Protein AF-A0A934DVQ2-F1 (afdb_monomer_lite)

Sequence (575 aa):
MLAPLATALGAVAVLALPAVAQGEKVSFLHSPPSSARAGADLVISGTMFGADDLKRARCRYRSPGGTYQSTELAQESGEVFQAIVPGDDVRPPALEYFCLGQDYDGHELQLFAKAASPHSLTVSESPSAKPADPGVLVPIQEPSKPPEVDKPGKPAVEPLAVIEMTPPAAQTGTPGPSKVAILEPSAIPGMARPSMASLMKAFADGLKSRGLMAVSPGEVAAVHREHRRKVPSCGEKPSCLAEAGRLVKADLVIGISSSGAGRTLNVKLVVVAVADGKVQGSAGVPVPKIKDAALVEAAGRLLFRVEGALGVLGADRASTAGGGVSASQPSGVPAARESGPANSAGSGRKPADASESPARTLLSEARAAYESMDYDTAAALSTRALAQPDLDTESRLDAYLVQASSLAITADPTTAEVPFRLLLRARPNFDLPEGTPPKILMAYQKVRNEERIIAEQVQAVARAQLIDHLKLLNEPPDRAKGGRELPFAFRLRDPNAVVSAFEVPFRRQGESAYSVLALKRDREGLWRGSIPAEWTASDEGLTLEYYLVTRDEGGPLLTRGAPARPLQLSISAGS

Secondary structure (DSSP, 8-state):
--PPPP--------------------EEEE---SEEETTS-EEEEEEEESGGGEEEEEEEEESTTSPPEEEE-EEEETTEEEEEE-GGG--SSEEEEEEEEEETT-PEEEEESBTTB-EEEEEEPP-------S---PPPPPPPPPPP-PPPPPPPPPPPPP---PPPPPP----PPPEEEEEPPSPPTT--HHHHHHHHHHHHHHHHTTT-EEEPHHHHHHHHHHTT------TT-HHHHHHHHHHTT-SEEEEEEEE-STTEEEEEEEEEETTT--EEEEEEEEEES--HHHHHHHHHHHHHHTHHHHHHHHHHTTSSSS----------------PPPP---------------HHHHHHHHHHHHHHTT-HHHHHHHHHHHHT-TT--HHHHHHHHHHHHHHHHHHS-HHHHHHHHHHHHHH-TT--PPTT--HHHHHHHHHHHHHHHHHHHHHHHHHHHHHHHH-EE-SPPP-EEETTS-EEEEEEEE-TT----EEEEEEEETT-SSPEEEEEEE-TTSEEEEEE-HHHH-BSS-EEEEE-EEEEETTEEEEEESBTTB-EEEEEESB-

pLDDT: mean 82.84, std 21.47, range [28.75, 98.62]

Radius of gyration: 33.35 Å; chains: 1; bounding box: 73×82×126 Å

Foldseek 3Di:
DDDDDDDDDDDDDDDDDPDPPPQDAKEWAFDDDQEAEALAKDKTKTFIDSCVQFPFKWKWKADVPDDTDIFGQDDPADRMTMTIDGNNRLDPQKMWMFMWTAGPVGDIDGHGADPVGTDIHGYDYDPPPPPPDPDDDDDDDDDDDDDDDDDDDDDDDDDDDDDDDDDDDDDPDDDDAAEEEEAQADDDVPADPVLSVLLQVLLCVLCVVVVYHYDGNVNLCVLCVVVVHDQDNCAQPLVSQLVSCVSVVGQKYKHWYWDDDDQKIKIKIWIAGNVPSDTLDIDIDIQGGSDSVSSSVRSNVRCVRCVNSVCPVVPPVVVPPDDDDDDDDDDDDDDDDDDDDDDDPDDDDPPDPPPDDPLNVLLVVLVVCVVVVVLVSNLVSLVVSCPDPPQDPVSVLSSLVSNLLSCLPPHDLVVSLVSLLVNCVSPVPDDDDPPRDPSSVVSNVVSNVVVVVVVVVVVVVVLLVQLVQKDWPDDFAQEAAALDKAKDKIDIRRPPPQFPWKWKFKDFPPDDHTDIWTFDQDPVRITIDIDDRVRRADQAWTKMFIKIFTAHPVGTRDIGADPVGTRIHTYHHDD

Structure (mmCIF, N/CA/C/O backbone):
data_AF-A0A934DVQ2-F1
#
_entry.id   AF-A0A934DVQ2-F1
#
loop_
_atom_site.group_PDB
_atom_site.id
_atom_site.type_symbol
_atom_site.label_atom_id
_atom_site.label_alt_id
_atom_site.label_comp_id
_atom_site.label_asym_id
_atom_site.label_entity_id
_atom_site.label_seq_id
_atom_site.pdbx_PDB_ins_code
_atom_site.Cartn_x
_atom_site.Cartn_y
_atom_site.Cartn_z
_atom_site.occupancy
_atom_site.B_iso_or_equiv
_atom_site.auth_seq_id
_atom_site.auth_comp_id
_atom_site.auth_asym_id
_atom_site.auth_atom_id
_atom_site.pdbx_PDB_model_num
ATOM 1 N N . MET A 1 1 ? 25.261 -28.642 69.416 1.00 45.72 1 MET A N 1
ATOM 2 C CA . MET A 1 1 ? 24.509 -29.361 68.368 1.00 45.72 1 MET A CA 1
ATOM 3 C C . MET A 1 1 ? 24.066 -28.333 67.338 1.00 45.72 1 MET A C 1
ATOM 5 O O . MET A 1 1 ? 23.182 -27.544 67.633 1.00 45.72 1 MET A O 1
ATOM 9 N N . LEU A 1 2 ? 24.772 -28.263 66.207 1.00 41.56 2 LEU A N 1
ATOM 10 C CA . LEU A 1 2 ? 24.511 -27.360 65.079 1.00 41.56 2 LEU A CA 1
ATOM 11 C C . LEU A 1 2 ? 23.894 -28.196 63.950 1.00 41.56 2 LEU A C 1
ATOM 13 O O . LEU A 1 2 ? 24.450 -29.238 63.609 1.00 41.56 2 LEU A O 1
ATOM 17 N N . ALA A 1 3 ? 22.759 -27.759 63.405 1.00 36.72 3 ALA A N 1
ATOM 18 C CA . ALA A 1 3 ? 22.112 -28.368 62.242 1.00 36.72 3 ALA A CA 1
ATOM 19 C C . ALA A 1 3 ? 22.455 -27.564 60.969 1.00 36.72 3 ALA A C 1
ATOM 21 O O . ALA A 1 3 ? 22.497 -26.333 61.050 1.00 36.72 3 ALA A O 1
ATOM 22 N N . PRO A 1 4 ? 22.704 -28.207 59.811 1.00 60.34 4 PRO A N 1
ATOM 23 C CA . PRO A 1 4 ? 23.081 -27.501 58.595 1.00 60.34 4 PRO A CA 1
ATOM 24 C C . PRO A 1 4 ? 21.869 -27.089 57.745 1.00 60.34 4 PRO A C 1
ATOM 26 O O . PRO A 1 4 ? 20.890 -27.821 57.602 1.00 60.34 4 PRO A O 1
ATOM 29 N N . LEU A 1 5 ? 21.999 -25.896 57.164 1.00 50.88 5 LEU A N 1
ATOM 30 C CA . LEU A 1 5 ? 21.161 -25.299 56.127 1.00 50.88 5 LEU A CA 1
ATOM 31 C C . LEU A 1 5 ? 21.321 -26.087 54.812 1.00 50.88 5 LEU A C 1
ATOM 33 O O . LEU A 1 5 ? 22.445 -26.277 54.347 1.00 50.88 5 LEU A O 1
ATOM 37 N N . ALA A 1 6 ? 20.216 -26.508 54.195 1.00 49.47 6 ALA A N 1
ATOM 38 C CA . ALA A 1 6 ? 20.207 -27.108 52.862 1.00 49.47 6 ALA A CA 1
ATOM 39 C C . ALA A 1 6 ? 19.901 -26.038 51.802 1.00 49.47 6 ALA A C 1
ATOM 41 O O . ALA A 1 6 ? 18.823 -25.444 51.789 1.00 49.47 6 ALA A O 1
ATOM 42 N N . THR A 1 7 ? 20.864 -25.800 50.915 1.00 52.66 7 THR A N 1
ATOM 43 C CA . THR A 1 7 ? 20.778 -24.872 49.783 1.00 52.66 7 THR A CA 1
ATOM 44 C C . THR A 1 7 ? 20.167 -25.595 48.581 1.00 52.66 7 THR A C 1
ATOM 46 O O . THR A 1 7 ? 20.764 -26.532 48.055 1.00 52.66 7 THR A O 1
ATOM 49 N N . ALA A 1 8 ? 18.983 -25.175 48.133 1.00 46.31 8 ALA A N 1
ATOM 50 C CA . ALA A 1 8 ? 18.351 -25.694 46.921 1.00 46.31 8 ALA A CA 1
ATOM 51 C C . ALA A 1 8 ? 18.813 -24.891 45.690 1.00 46.31 8 ALA A C 1
ATOM 53 O O . ALA A 1 8 ? 18.496 -23.709 45.559 1.00 46.31 8 ALA A O 1
ATOM 54 N N . LEU A 1 9 ? 19.558 -25.538 44.786 1.00 45.78 9 LEU A N 1
ATOM 55 C CA . LEU A 1 9 ? 19.839 -25.027 43.441 1.00 45.78 9 LEU A CA 1
ATOM 56 C C . LEU A 1 9 ? 18.566 -25.125 42.584 1.00 45.78 9 LEU A C 1
ATOM 58 O O . LEU A 1 9 ? 18.102 -26.221 42.275 1.00 45.78 9 LEU A O 1
ATOM 62 N N . GLY A 1 10 ? 18.023 -23.978 42.175 1.00 38.94 10 GLY A N 1
ATOM 63 C CA . GLY A 1 10 ? 16.964 -23.891 41.172 1.00 38.94 10 GLY A CA 1
ATOM 64 C C . GLY A 1 10 ? 17.542 -23.941 39.758 1.00 38.94 10 GLY A C 1
ATOM 65 O O . GLY A 1 10 ? 18.223 -23.010 39.332 1.00 38.94 10 GLY A O 1
ATOM 66 N N . ALA A 1 11 ? 17.260 -25.018 39.026 1.00 39.16 11 ALA A N 1
ATOM 67 C CA . ALA A 1 11 ? 17.557 -25.136 37.603 1.00 39.16 11 ALA A CA 1
ATOM 68 C C . ALA A 1 11 ? 16.553 -24.303 36.783 1.00 39.16 11 ALA A C 1
ATOM 70 O O . ALA A 1 11 ? 15.361 -24.607 36.746 1.00 39.16 11 ALA A O 1
ATOM 71 N N . VAL A 1 12 ? 17.036 -23.248 36.124 1.00 42.16 12 VAL A N 1
ATOM 72 C CA . VAL A 1 12 ? 16.263 -22.449 35.163 1.00 42.16 12 VAL A CA 1
ATOM 73 C C . VAL A 1 12 ? 16.303 -23.159 33.809 1.00 42.16 12 VAL A C 1
ATOM 75 O O . VAL A 1 12 ? 17.302 -23.105 33.096 1.00 42.16 12 VAL A O 1
ATOM 78 N N . ALA A 1 13 ? 15.219 -23.854 33.462 1.00 41.03 13 ALA A N 1
ATOM 79 C CA . ALA A 1 13 ? 15.023 -24.423 32.134 1.00 41.03 13 ALA A CA 1
ATOM 80 C C . ALA A 1 13 ? 14.608 -23.311 31.154 1.00 41.03 13 ALA A C 1
ATOM 82 O O . ALA A 1 13 ? 13.482 -22.814 31.197 1.00 41.03 13 ALA A O 1
ATOM 83 N N . VAL A 1 14 ? 15.528 -22.913 30.276 1.00 44.34 14 VAL A N 1
ATOM 84 C CA . VAL A 1 14 ? 15.252 -22.018 29.146 1.00 44.34 14 VAL A CA 1
ATOM 85 C C . VAL A 1 14 ? 14.526 -22.830 28.071 1.00 44.34 14 VAL A C 1
ATOM 87 O O . VAL A 1 14 ? 15.138 -23.611 27.346 1.00 44.34 14 VAL A O 1
ATOM 90 N N . LEU A 1 15 ? 13.203 -22.684 27.996 1.00 44.94 15 LEU A N 1
ATOM 91 C CA . LEU A 1 15 ? 12.387 -23.246 26.920 1.00 44.94 15 LEU A CA 1
ATOM 92 C C . LEU A 1 15 ? 12.582 -22.395 25.658 1.00 44.94 15 LEU A C 1
ATOM 94 O O . LEU A 1 15 ? 12.038 -21.297 25.553 1.00 44.94 15 LEU A O 1
ATOM 98 N N . ALA A 1 16 ? 13.367 -22.902 24.709 1.00 36.56 16 ALA A N 1
ATOM 99 C CA . ALA A 1 16 ? 13.442 -22.354 23.361 1.00 36.56 16 ALA A CA 1
ATOM 100 C C . ALA A 1 16 ? 12.099 -22.595 22.655 1.00 36.56 16 ALA A C 1
ATOM 102 O O . ALA A 1 16 ? 11.741 -23.733 22.351 1.00 36.56 16 ALA A O 1
ATOM 103 N N . LEU A 1 17 ? 11.332 -21.529 22.432 1.00 42.41 17 LEU A N 1
ATOM 104 C CA . LEU A 1 17 ? 10.153 -21.585 21.575 1.00 42.41 17 LEU A CA 1
ATOM 105 C C . LEU A 1 17 ? 10.624 -21.659 20.114 1.00 42.41 17 LEU A C 1
ATOM 107 O O . LEU A 1 17 ? 11.488 -20.866 19.732 1.00 42.41 17 LEU A O 1
ATOM 111 N N . PRO A 1 18 ? 10.086 -22.574 19.288 1.00 41.50 18 PRO A N 1
ATOM 112 C CA . PRO A 1 18 ? 10.361 -22.561 17.862 1.00 41.50 18 PRO A CA 1
ATOM 113 C C . PRO A 1 18 ? 9.818 -21.250 17.290 1.00 41.50 18 PRO A C 1
ATOM 115 O O . PRO A 1 18 ? 8.623 -20.964 17.383 1.00 41.50 18 PRO A O 1
ATOM 118 N N . ALA A 1 19 ? 10.708 -20.436 16.724 1.00 40.44 19 ALA A N 1
ATOM 119 C CA . ALA A 1 19 ? 10.313 -19.317 15.892 1.00 40.44 19 ALA A CA 1
ATOM 120 C C . ALA A 1 19 ? 9.541 -19.895 14.702 1.00 40.44 19 ALA A C 1
ATOM 122 O O . ALA A 1 19 ? 10.115 -20.547 13.831 1.00 40.44 19 ALA A O 1
ATOM 123 N N . VAL A 1 20 ? 8.223 -19.703 14.694 1.00 39.88 20 VAL A N 1
ATOM 124 C CA . VAL A 1 20 ? 7.408 -19.961 13.511 1.00 39.88 20 VAL A CA 1
ATOM 125 C C . VAL A 1 20 ? 7.794 -18.871 12.523 1.00 39.88 20 VAL A C 1
ATOM 127 O O . VAL A 1 20 ? 7.325 -17.740 12.636 1.00 39.88 20 VAL A O 1
ATOM 130 N N . ALA A 1 21 ? 8.722 -19.187 11.621 1.00 45.03 21 ALA A N 1
ATOM 131 C CA . ALA A 1 21 ? 9.009 -18.356 10.466 1.00 45.03 21 ALA A CA 1
ATOM 132 C C . ALA A 1 21 ? 7.679 -18.165 9.727 1.00 45.03 21 ALA A C 1
ATOM 134 O O . ALA A 1 21 ? 7.121 -19.118 9.181 1.00 45.03 21 ALA A O 1
ATOM 135 N N . GLN A 1 22 ? 7.108 -16.965 9.815 1.00 49.03 22 GLN A N 1
ATOM 136 C CA . GLN A 1 22 ? 5.936 -16.617 9.029 1.00 49.03 22 GLN A CA 1
ATOM 137 C C . GLN A 1 22 ? 6.414 -16.548 7.582 1.00 49.03 22 GLN A C 1
ATOM 139 O O . GLN A 1 22 ? 7.068 -15.580 7.205 1.00 49.03 22 GLN A O 1
ATOM 144 N N . GLY A 1 23 ? 6.173 -17.625 6.829 1.00 52.34 23 GLY A N 1
ATOM 145 C CA . GLY A 1 23 ? 6.533 -17.715 5.418 1.00 52.34 23 GLY A CA 1
ATOM 146 C C . GLY A 1 23 ? 6.023 -16.486 4.678 1.00 52.34 23 GLY A C 1
ATOM 147 O O . GLY A 1 23 ? 4.859 -16.097 4.832 1.00 52.34 23 GLY A O 1
ATOM 148 N N . GLU A 1 24 ? 6.920 -15.843 3.942 1.00 65.12 24 GLU A N 1
ATOM 149 C CA . GLU A 1 24 ? 6.607 -14.660 3.159 1.00 65.12 24 GLU A CA 1
ATOM 150 C C . GLU A 1 24 ? 5.511 -15.036 2.156 1.00 65.12 24 GLU A C 1
ATOM 152 O O . GLU A 1 24 ? 5.604 -16.014 1.417 1.00 65.12 24 GLU A O 1
ATOM 157 N N . LYS A 1 25 ? 4.379 -14.329 2.193 1.00 82.38 25 LYS A N 1
ATOM 158 C CA . LYS A 1 25 ? 3.218 -14.734 1.403 1.00 82.38 25 LYS A CA 1
ATOM 159 C C . LYS A 1 25 ? 3.497 -14.480 -0.076 1.00 82.38 25 LYS A C 1
ATOM 161 O O . LYS A 1 25 ? 3.526 -13.325 -0.502 1.00 82.38 25 LYS A O 1
ATOM 166 N N . VAL A 1 26 ? 3.595 -15.554 -0.858 1.00 93.00 26 VAL A N 1
ATOM 167 C CA . VAL A 1 26 ? 3.729 -15.474 -2.316 1.00 93.00 26 VAL A CA 1
ATOM 168 C C . VAL A 1 26 ? 2.618 -14.607 -2.912 1.00 93.00 26 VAL A C 1
ATOM 170 O O . VAL A 1 26 ? 1.430 -14.824 -2.644 1.00 93.00 26 VAL A O 1
ATOM 173 N N . SER A 1 27 ? 2.989 -13.618 -3.724 1.00 92.44 27 SER A N 1
ATOM 174 C CA . SER A 1 27 ? 2.038 -12.698 -4.354 1.00 92.44 27 SER A CA 1
ATOM 175 C C . SER A 1 27 ? 2.383 -12.433 -5.816 1.00 92.44 27 SER A C 1
ATOM 177 O O . SER A 1 27 ? 3.548 -12.386 -6.195 1.00 92.44 27 SER A O 1
ATOM 179 N N . PHE A 1 28 ? 1.355 -12.278 -6.655 1.00 96.12 28 PHE A N 1
ATOM 180 C CA . PHE A 1 28 ? 1.501 -11.986 -8.081 1.00 96.12 28 PHE A CA 1
ATOM 181 C C . PHE A 1 28 ? 0.828 -10.651 -8.411 1.00 96.12 28 PHE A C 1
ATOM 183 O O . PHE A 1 28 ? -0.401 -10.545 -8.439 1.00 96.12 28 PHE A O 1
ATOM 190 N N . LEU A 1 29 ? 1.640 -9.621 -8.642 1.00 92.50 29 LEU A N 1
ATOM 191 C CA . LEU A 1 29 ? 1.196 -8.281 -9.000 1.00 92.50 29 LEU A CA 1
ATOM 192 C C . LEU A 1 29 ? 1.097 -8.156 -10.523 1.00 92.50 29 LEU A C 1
ATOM 194 O O . LEU A 1 29 ? 2.097 -8.096 -11.236 1.00 92.50 29 LEU A O 1
ATOM 198 N N . HIS A 1 30 ? -0.133 -8.096 -11.020 1.00 93.38 30 HIS A N 1
ATOM 199 C CA . HIS A 1 30 ? -0.448 -8.077 -12.445 1.00 93.38 30 HIS A CA 1
ATOM 200 C C . HIS A 1 30 ? -1.474 -6.981 -12.758 1.00 93.38 30 HIS A C 1
ATOM 202 O O . HIS A 1 30 ? -2.343 -6.693 -11.935 1.00 93.38 30 HIS A O 1
ATOM 208 N N . SER A 1 31 ? -1.378 -6.386 -13.953 1.00 91.12 31 SER A N 1
ATOM 209 C CA . SER A 1 31 ? -2.368 -5.451 -14.508 1.00 91.12 31 SER A CA 1
ATOM 210 C C . SER A 1 31 ? -3.242 -6.175 -15.543 1.00 91.12 31 SER A C 1
ATOM 212 O O . SER A 1 31 ? -2.804 -6.333 -16.684 1.00 91.12 31 SER A O 1
ATOM 214 N N . PRO A 1 32 ? -4.462 -6.620 -15.183 1.00 94.62 32 PRO A N 1
ATOM 215 C CA . PRO A 1 32 ? -5.296 -7.442 -16.054 1.00 94.62 32 PRO A CA 1
ATOM 216 C C . PRO A 1 32 ? -5.725 -6.697 -17.319 1.00 94.62 32 PRO A C 1
ATOM 218 O O . PRO A 1 32 ? -6.300 -5.607 -17.208 1.00 94.62 32 PRO A O 1
ATOM 221 N N . PRO A 1 33 ? -5.516 -7.258 -18.524 1.00 93.31 33 PRO A N 1
ATOM 222 C CA . PRO A 1 33 ? -6.071 -6.682 -19.737 1.00 93.31 33 PRO A CA 1
ATOM 223 C C . PRO A 1 33 ? -7.603 -6.700 -19.671 1.00 93.31 33 PRO A C 1
ATOM 225 O O . PRO A 1 33 ? -8.229 -7.665 -19.224 1.00 93.31 33 PRO A O 1
ATOM 228 N N . SER A 1 34 ? -8.224 -5.612 -20.126 1.00 91.69 34 SER A N 1
ATOM 229 C CA . SER A 1 34 ? -9.685 -5.488 -20.206 1.00 91.69 34 SER A CA 1
ATOM 230 C C . SER A 1 34 ? -10.258 -6.028 -21.521 1.00 91.69 34 SER A C 1
ATOM 232 O O . SER A 1 34 ? -11.453 -6.323 -21.599 1.00 91.69 34 SER A O 1
ATOM 234 N N . SER A 1 35 ? -9.417 -6.193 -22.548 1.00 96.12 35 SER A N 1
ATOM 235 C CA . SER A 1 35 ? -9.814 -6.731 -23.849 1.00 96.12 35 SER A CA 1
ATOM 236 C C . SER A 1 35 ? -8.678 -7.454 -24.572 1.00 96.12 35 SER A C 1
ATOM 238 O O . SER A 1 35 ? -7.519 -7.083 -24.400 1.00 96.12 35 SER A O 1
ATOM 240 N N . ALA A 1 36 ? -9.026 -8.404 -25.440 1.00 97.25 36 ALA A N 1
ATOM 241 C CA . ALA A 1 36 ? -8.110 -9.092 -26.353 1.00 97.25 36 ALA A CA 1
ATOM 242 C C . ALA A 1 36 ? -8.703 -9.182 -27.768 1.00 97.25 36 ALA A C 1
ATOM 244 O O . ALA A 1 36 ? -9.901 -8.971 -27.968 1.00 97.25 36 ALA A O 1
ATOM 245 N N . ARG A 1 37 ? -7.860 -9.484 -28.758 1.00 96.69 37 ARG A N 1
ATOM 246 C CA . ARG A 1 37 ? -8.261 -9.636 -30.162 1.00 96.69 37 ARG A CA 1
ATOM 247 C C . ARG A 1 37 ? -8.453 -11.116 -30.485 1.00 96.69 37 ARG A C 1
ATOM 249 O O . ARG A 1 37 ? -7.571 -11.914 -30.190 1.00 96.69 37 ARG A O 1
ATOM 256 N N . ALA A 1 38 ? -9.573 -11.470 -31.115 1.00 96.75 38 ALA A N 1
ATOM 257 C CA . ALA A 1 38 ? -9.848 -12.851 -31.499 1.00 96.75 38 ALA A CA 1
ATOM 258 C C . ALA A 1 38 ? -8.759 -13.409 -32.431 1.00 96.75 38 ALA A C 1
ATOM 260 O O . ALA A 1 38 ? -8.410 -12.750 -33.421 1.00 96.75 38 ALA A O 1
ATOM 261 N N . GLY A 1 39 ? -8.264 -14.610 -32.120 1.00 96.12 39 GLY A N 1
ATOM 262 C CA . GLY A 1 39 ? -7.224 -15.301 -32.889 1.00 96.12 39 GLY A CA 1
ATOM 263 C C . GLY A 1 39 ? -5.786 -14.846 -32.608 1.00 96.12 39 GLY A C 1
ATOM 264 O O . GLY A 1 39 ? -4.867 -15.388 -33.211 1.00 96.12 39 GLY A O 1
ATOM 265 N N . ALA A 1 40 ? -5.568 -13.854 -31.740 1.00 96.44 40 ALA A N 1
ATOM 266 C CA . ALA A 1 40 ? -4.230 -13.403 -31.356 1.00 96.44 40 ALA A CA 1
ATOM 267 C C . ALA A 1 40 ? -3.858 -13.943 -29.973 1.00 96.44 40 ALA A C 1
ATOM 269 O O . ALA A 1 40 ? -4.710 -13.964 -29.083 1.00 96.44 40 ALA A O 1
ATOM 270 N N . ASP A 1 41 ? -2.594 -14.325 -29.789 1.00 97.81 41 ASP A N 1
ATOM 271 C CA . ASP A 1 41 ? -2.080 -14.751 -28.487 1.00 97.81 41 ASP A CA 1
ATOM 272 C C . ASP A 1 41 ? -2.323 -13.670 -27.428 1.00 97.81 41 ASP A C 1
ATOM 274 O O . ASP A 1 41 ? -2.066 -12.479 -27.639 1.00 97.81 41 ASP A O 1
ATOM 278 N N . LEU A 1 42 ? -2.819 -14.092 -26.268 1.00 98.00 42 LEU A N 1
ATOM 279 C CA . LEU A 1 42 ? -3.001 -13.225 -25.114 1.00 98.00 42 LEU A CA 1
ATOM 280 C C . LEU A 1 42 ? -1.871 -13.470 -24.116 1.00 98.00 42 LEU A C 1
ATOM 282 O O . LEU A 1 42 ? -1.772 -14.539 -23.517 1.00 98.00 42 LEU A O 1
ATOM 286 N N . VAL A 1 43 ? -1.060 -12.438 -23.898 1.00 97.81 43 VAL A N 1
ATOM 287 C CA . VAL A 1 43 ? 0.040 -12.453 -22.932 1.00 97.81 43 VAL A CA 1
ATOM 288 C C . VAL A 1 43 ? -0.441 -11.927 -21.580 1.00 97.81 43 VAL A C 1
ATOM 290 O O . VAL A 1 43 ? -0.941 -10.807 -21.470 1.00 97.81 43 VAL A O 1
ATOM 293 N N . ILE A 1 44 ? -0.264 -12.734 -20.540 1.00 97.81 44 ILE A N 1
ATOM 294 C CA . ILE A 1 44 ? -0.563 -12.412 -19.145 1.00 97.81 44 ILE A CA 1
ATOM 295 C C . ILE A 1 44 ? 0.776 -12.302 -18.416 1.00 97.81 44 ILE A C 1
ATOM 297 O O . ILE A 1 44 ? 1.413 -13.319 -18.156 1.00 97.81 44 ILE A O 1
ATOM 301 N N . SER A 1 45 ? 1.213 -11.084 -18.091 1.00 97.06 45 SER A N 1
ATOM 302 C CA . SER A 1 45 ? 2.513 -10.832 -17.451 1.00 97.06 45 SER A CA 1
ATOM 303 C C . SER A 1 45 ? 2.393 -10.049 -16.146 1.00 97.06 45 SER A C 1
ATOM 305 O O . SER A 1 45 ? 1.562 -9.150 -16.016 1.00 97.06 45 SER A O 1
ATOM 307 N N . GLY A 1 46 ? 3.220 -10.372 -15.158 1.00 94.19 46 GLY A N 1
ATOM 308 C CA . GLY A 1 46 ? 3.238 -9.672 -13.874 1.00 94.19 46 GLY A CA 1
ATOM 309 C C . GLY A 1 46 ? 4.513 -9.927 -13.085 1.00 94.19 46 GLY A C 1
ATOM 310 O O . GLY A 1 46 ? 5.354 -10.723 -13.495 1.00 94.19 46 GLY A O 1
ATOM 311 N N . THR A 1 47 ? 4.646 -9.246 -11.952 1.00 92.44 47 THR A N 1
ATOM 312 C CA . THR A 1 47 ? 5.763 -9.430 -11.020 1.00 92.44 47 THR A CA 1
ATOM 313 C C . THR A 1 47 ? 5.346 -10.390 -9.912 1.00 92.44 47 THR A C 1
ATOM 315 O O . THR A 1 47 ? 4.270 -10.227 -9.335 1.00 92.44 47 THR A O 1
ATOM 318 N N . MET A 1 48 ? 6.164 -11.396 -9.622 1.00 95.88 48 MET A N 1
ATOM 319 C CA . MET A 1 48 ? 5.921 -12.376 -8.569 1.00 95.88 48 MET A CA 1
ATOM 320 C C . MET A 1 48 ? 6.926 -12.205 -7.434 1.00 95.88 48 MET A C 1
ATOM 322 O O . MET A 1 48 ? 8.129 -12.258 -7.662 1.00 95.88 48 MET A O 1
ATOM 326 N N . PHE A 1 49 ? 6.416 -12.048 -6.217 1.00 91.62 49 PHE A N 1
ATOM 327 C CA . PHE A 1 49 ? 7.207 -11.961 -4.991 1.00 91.62 49 PHE A CA 1
ATOM 328 C C . PHE A 1 49 ? 7.086 -13.271 -4.214 1.00 91.62 49 PHE A C 1
ATOM 330 O O . PHE A 1 49 ? 5.986 -13.829 -4.141 1.00 91.62 49 PHE A O 1
ATOM 337 N N . GLY A 1 50 ? 8.192 -13.755 -3.644 1.00 89.81 50 GLY A N 1
ATOM 338 C CA . GLY A 1 50 ? 8.244 -15.055 -2.960 1.00 89.81 50 GLY A CA 1
ATOM 339 C C . GLY A 1 50 ? 8.146 -16.248 -3.916 1.00 89.81 50 GLY A C 1
ATOM 340 O O . GLY A 1 50 ? 7.647 -17.305 -3.548 1.00 89.81 50 GLY A O 1
ATOM 341 N N . ALA A 1 51 ? 8.561 -16.085 -5.177 1.00 92.56 51 ALA A N 1
ATOM 342 C CA . ALA A 1 51 ? 8.472 -17.157 -6.169 1.00 92.56 51 ALA A CA 1
ATOM 343 C C . ALA A 1 51 ? 9.326 -18.387 -5.804 1.00 92.56 51 ALA A C 1
ATOM 345 O O . ALA A 1 51 ? 8.998 -19.490 -6.235 1.00 92.56 51 ALA A O 1
ATOM 346 N N . ASP A 1 52 ? 10.362 -18.210 -4.979 1.00 90.56 52 ASP A N 1
ATOM 347 C CA . ASP A 1 52 ? 11.245 -19.285 -4.510 1.00 90.56 52 ASP A CA 1
ATOM 348 C C . ASP A 1 52 ? 10.514 -20.336 -3.661 1.00 90.56 52 ASP A C 1
ATOM 350 O O . ASP A 1 52 ? 10.945 -21.487 -3.614 1.00 90.56 52 ASP A O 1
ATOM 354 N N . ASP A 1 53 ? 9.376 -19.976 -3.058 1.00 91.12 53 ASP A N 1
ATOM 355 C CA . ASP A 1 53 ? 8.521 -20.897 -2.300 1.00 91.12 53 ASP A CA 1
ATOM 356 C C . ASP A 1 53 ? 7.552 -21.686 -3.201 1.00 91.12 53 ASP A C 1
ATOM 358 O O . ASP A 1 53 ? 6.852 -22.597 -2.746 1.00 91.12 53 ASP A O 1
ATOM 362 N N . LEU A 1 54 ? 7.494 -21.365 -4.499 1.00 95.00 54 LEU A N 1
ATOM 363 C CA . LEU A 1 54 ? 6.681 -22.089 -5.466 1.00 95.00 54 LEU A CA 1
ATOM 364 C C . LEU A 1 54 ? 7.493 -23.155 -6.194 1.00 95.00 54 LEU A C 1
ATOM 366 O O . LEU A 1 54 ? 8.547 -22.912 -6.770 1.00 95.00 54 LEU A O 1
ATOM 370 N N . LYS A 1 55 ? 6.900 -24.341 -6.296 1.00 96.56 55 LYS A N 1
ATOM 371 C CA . LYS A 1 55 ? 7.343 -25.389 -7.213 1.00 96.56 55 LYS A CA 1
ATOM 372 C C . LYS A 1 55 ? 6.944 -25.092 -8.657 1.00 96.56 55 LYS A C 1
ATOM 374 O O . LYS A 1 55 ? 7.648 -25.489 -9.581 1.00 96.56 55 LYS A O 1
ATOM 379 N N . ARG A 1 56 ? 5.770 -24.485 -8.868 1.00 97.38 56 ARG A N 1
ATOM 380 C CA . ARG A 1 56 ? 5.277 -24.064 -10.192 1.00 97.38 56 ARG A CA 1
ATOM 381 C C . ARG A 1 56 ? 4.169 -23.025 -10.084 1.00 97.38 56 ARG A C 1
ATOM 383 O O . ARG A 1 56 ? 3.399 -23.041 -9.126 1.00 97.38 56 ARG A O 1
ATOM 390 N N . ALA A 1 57 ? 4.004 -22.210 -11.118 1.00 98.00 57 ALA A N 1
ATOM 391 C CA . ALA A 1 57 ? 2.862 -21.315 -11.271 1.00 98.00 57 ALA A CA 1
ATOM 392 C C . ALA A 1 57 ? 2.159 -21.550 -12.616 1.00 98.00 57 ALA A C 1
ATOM 394 O O . ALA A 1 57 ? 2.768 -21.953 -13.604 1.00 98.00 57 ALA A O 1
ATOM 395 N N . ARG A 1 58 ? 0.842 -21.342 -12.659 1.00 98.44 58 ARG A N 1
ATOM 396 C CA . ARG A 1 58 ? 0.013 -21.570 -13.849 1.00 98.44 58 ARG A CA 1
ATOM 397 C C . ARG A 1 58 ? -1.131 -20.580 -13.953 1.00 98.44 58 ARG A C 1
ATOM 399 O O . ARG A 1 58 ? -1.729 -20.197 -12.948 1.00 98.44 58 ARG A O 1
ATOM 406 N N . CYS A 1 59 ? -1.489 -20.242 -15.184 1.00 98.38 59 CYS A N 1
ATOM 407 C CA . CYS A 1 59 ? -2.715 -19.529 -15.499 1.00 98.38 59 CYS A CA 1
ATOM 408 C C . CYS A 1 59 ? -3.750 -20.515 -16.053 1.00 98.38 59 CYS A C 1
ATOM 410 O O . CYS A 1 59 ? -3.464 -21.269 -16.985 1.00 98.38 59 CYS A O 1
ATOM 412 N N . ARG A 1 60 ? -4.951 -20.531 -15.472 1.00 98.50 60 ARG A N 1
ATOM 413 C CA . ARG A 1 60 ? -6.092 -21.291 -15.987 1.00 98.50 60 ARG A CA 1
ATOM 414 C C . ARG A 1 60 ? -7.047 -20.359 -16.704 1.00 98.50 60 ARG A C 1
ATOM 416 O O . ARG A 1 60 ? -7.416 -19.332 -16.144 1.00 98.50 60 ARG A O 1
ATOM 423 N N . TYR A 1 61 ? -7.476 -20.743 -17.900 1.00 98.62 61 TYR A N 1
ATOM 424 C CA . TYR A 1 61 ? -8.316 -19.916 -18.765 1.00 98.62 61 TYR A CA 1
ATOM 425 C C . TYR A 1 61 ? -9.414 -20.730 -19.455 1.00 98.62 61 TYR A C 1
ATOM 427 O O . TYR A 1 61 ? -9.313 -21.951 -19.557 1.00 98.62 61 TYR A O 1
ATOM 435 N N . ARG A 1 62 ? -10.487 -20.070 -19.902 1.00 98.44 62 ARG A N 1
ATOM 436 C CA . ARG A 1 62 ? -11.578 -20.671 -20.690 1.00 98.44 62 ARG A CA 1
ATOM 437 C C . ARG A 1 62 ? -12.403 -19.618 -21.424 1.00 98.44 62 ARG A C 1
ATOM 439 O O . ARG A 1 62 ? -12.438 -18.458 -21.021 1.00 98.44 62 ARG A O 1
ATOM 446 N N . SER A 1 63 ? -13.177 -20.046 -22.418 1.00 97.69 63 SER A N 1
ATOM 447 C CA . SER A 1 63 ? -14.362 -19.294 -22.851 1.00 97.69 63 SER A CA 1
ATOM 448 C C . SER A 1 63 ? -15.463 -19.357 -21.770 1.00 97.69 63 SER A C 1
ATOM 450 O O . SER A 1 63 ? -15.528 -20.356 -21.044 1.00 97.69 63 SER A O 1
ATOM 452 N N . PRO A 1 64 ? -16.343 -18.344 -21.648 1.00 96.56 64 PRO A N 1
ATOM 453 C CA . PRO A 1 64 ? -17.430 -18.325 -20.670 1.00 96.56 64 PRO A CA 1
ATOM 454 C C . PRO A 1 64 ? -18.254 -19.615 -20.674 1.00 96.56 64 PRO A C 1
ATOM 456 O O . PRO A 1 64 ? -18.744 -20.051 -21.714 1.00 96.56 64 PRO A O 1
ATOM 459 N N . GLY A 1 65 ? -18.382 -20.244 -19.503 1.00 94.81 65 GLY A N 1
ATOM 460 C CA . GLY A 1 65 ? -19.092 -21.520 -19.335 1.00 94.81 65 GLY A CA 1
ATOM 461 C C . GLY A 1 65 ? -18.342 -22.771 -19.818 1.00 94.81 65 GLY A C 1
ATOM 462 O O . GLY A 1 65 ? -18.824 -23.879 -19.601 1.00 94.81 65 GLY A O 1
ATOM 463 N N . GLY A 1 66 ? -17.164 -22.622 -20.429 1.00 97.19 66 GLY A N 1
ATOM 464 C CA . GLY A 1 66 ? -16.333 -23.735 -20.884 1.00 97.19 66 GLY A CA 1
ATOM 465 C C . GLY A 1 66 ? -15.563 -24.453 -19.767 1.00 97.19 66 GLY A C 1
ATOM 466 O O . GLY A 1 66 ? -15.632 -24.115 -18.578 1.00 97.19 66 GLY A O 1
ATOM 467 N N . THR A 1 67 ? -14.777 -25.450 -20.167 1.00 98.12 67 THR A N 1
ATOM 468 C CA . THR A 1 67 ? -13.805 -26.132 -19.302 1.00 98.12 67 THR A CA 1
ATOM 469 C C . THR A 1 67 ? -12.504 -25.342 -19.224 1.00 98.12 67 THR A C 1
ATOM 471 O O . THR A 1 67 ? -12.033 -24.826 -20.236 1.00 98.12 67 THR A O 1
ATOM 474 N N . TYR A 1 68 ? -11.904 -25.270 -18.034 1.00 98.50 68 TYR A N 1
ATOM 475 C CA . TYR A 1 68 ? -10.614 -24.606 -17.860 1.00 98.50 68 TYR A CA 1
ATOM 476 C C . TYR A 1 68 ? -9.484 -25.381 -18.537 1.00 98.50 68 TYR A C 1
ATOM 478 O O . TYR A 1 68 ? -9.258 -26.553 -18.241 1.00 98.50 68 TYR A O 1
ATOM 486 N N . GLN A 1 69 ? -8.750 -24.678 -19.390 1.00 98.56 69 GLN A N 1
ATOM 487 C CA . GLN A 1 69 ? -7.432 -25.049 -19.881 1.00 98.56 69 GLN A CA 1
ATOM 488 C C . GLN A 1 69 ? -6.354 -24.443 -18.969 1.00 98.56 69 GLN A C 1
ATOM 490 O O . GLN A 1 69 ? -6.657 -23.625 -18.095 1.00 98.56 69 GLN A O 1
ATOM 495 N N . SER A 1 70 ? -5.098 -24.864 -19.123 1.00 98.25 70 SER A N 1
ATOM 496 C CA . SER A 1 70 ? -3.981 -24.388 -18.301 1.00 98.25 70 SER A CA 1
ATOM 497 C C . SER A 1 70 ? -2.778 -24.079 -19.178 1.00 98.25 70 SER A C 1
ATOM 499 O O . SER A 1 70 ? -2.390 -24.906 -19.994 1.00 98.25 70 SER A O 1
ATOM 501 N N . THR A 1 71 ? -2.151 -22.933 -18.940 1.00 98.44 71 THR A N 1
ATOM 502 C CA . THR A 1 71 ? -0.804 -22.614 -19.420 1.00 98.44 71 THR A CA 1
ATOM 503 C C . THR A 1 71 ? 0.114 -22.390 -18.224 1.00 98.44 71 THR A C 1
AT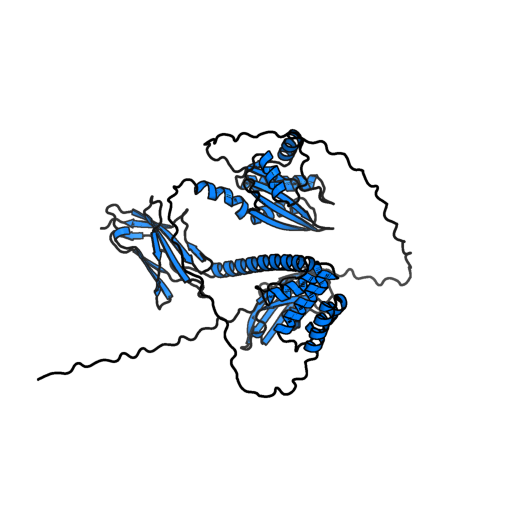OM 505 O O . THR A 1 71 ? -0.340 -22.001 -17.142 1.00 98.44 71 THR A O 1
ATOM 508 N N . GLU A 1 72 ? 1.400 -22.668 -18.396 1.00 98.19 72 GLU A N 1
ATOM 509 C CA . GLU A 1 72 ? 2.412 -22.342 -17.397 1.00 98.19 72 GLU A CA 1
ATOM 510 C C . GLU A 1 72 ? 2.575 -20.821 -17.293 1.00 98.19 72 GLU A C 1
ATOM 512 O O . GLU A 1 72 ? 2.438 -20.101 -18.284 1.00 98.19 72 GLU A O 1
ATOM 517 N N . LEU A 1 73 ? 2.785 -20.343 -16.068 1.00 98.00 73 LEU A N 1
ATOM 518 C CA . LEU A 1 73 ? 3.170 -18.969 -15.774 1.00 98.00 73 LEU A CA 1
ATOM 519 C C . LEU A 1 73 ? 4.679 -19.020 -15.512 1.00 98.00 73 LEU A C 1
ATOM 521 O O . LEU A 1 73 ? 5.097 -19.294 -14.391 1.00 98.00 73 LEU A O 1
ATOM 525 N N . ALA A 1 74 ? 5.466 -18.878 -16.578 1.00 97.38 74 ALA A N 1
ATOM 526 C CA . ALA A 1 74 ? 6.907 -19.108 -16.596 1.00 97.38 74 ALA A CA 1
ATOM 527 C C . ALA A 1 74 ? 7.687 -17.834 -16.246 1.00 97.38 74 ALA A C 1
ATOM 529 O O . ALA A 1 74 ? 7.253 -16.729 -16.567 1.00 97.38 74 ALA A O 1
ATOM 530 N N . GLN A 1 75 ? 8.846 -17.985 -15.606 1.00 96.88 75 GLN A N 1
ATOM 531 C CA . GLN A 1 75 ? 9.751 -16.873 -15.315 1.00 96.88 75 GLN A CA 1
ATOM 532 C C . GLN A 1 75 ? 10.414 -16.399 -16.615 1.00 96.88 75 GLN A C 1
ATOM 534 O O . GLN A 1 75 ? 11.092 -17.172 -17.289 1.00 96.88 75 GLN A O 1
ATOM 539 N N . GLU A 1 76 ? 10.210 -15.134 -16.972 1.00 93.25 76 GLU A N 1
ATOM 540 C CA . GLU A 1 76 ? 10.813 -14.517 -18.158 1.00 93.25 76 GLU A CA 1
ATOM 541 C C . GLU A 1 76 ? 12.172 -13.900 -17.803 1.00 93.25 76 GLU A C 1
ATOM 543 O O . GLU A 1 76 ? 13.180 -14.187 -18.445 1.00 93.25 76 GLU A O 1
ATOM 548 N N . SER A 1 77 ? 12.218 -13.075 -16.750 1.00 86.50 77 SER A N 1
ATOM 549 C CA . SER A 1 77 ? 13.461 -12.522 -16.198 1.00 86.50 77 SER A CA 1
ATOM 550 C C . SER A 1 77 ? 13.253 -11.977 -14.782 1.00 86.50 77 SER A C 1
ATOM 552 O O . SER A 1 77 ? 12.276 -11.277 -14.520 1.00 86.50 77 SER A O 1
ATOM 554 N N . GLY A 1 78 ? 14.173 -12.272 -13.857 1.00 89.69 78 GLY A N 1
ATOM 555 C CA . GLY A 1 78 ? 14.073 -11.802 -12.469 1.00 89.69 78 GLY A CA 1
ATOM 556 C C . GLY A 1 78 ? 12.727 -12.176 -11.834 1.00 89.69 78 GLY A C 1
ATOM 557 O O . GLY A 1 78 ? 12.328 -13.331 -11.868 1.00 89.69 78 GLY A O 1
ATOM 558 N N . GLU A 1 79 ? 11.996 -11.202 -11.303 1.00 89.25 79 GLU A N 1
ATOM 559 C CA . GLU A 1 79 ? 10.663 -11.415 -10.716 1.00 89.25 79 GLU A CA 1
ATOM 560 C C . GLU A 1 79 ? 9.518 -11.359 -11.747 1.00 89.25 79 GLU A C 1
ATOM 562 O O . GLU A 1 79 ? 8.349 -11.382 -11.370 1.00 89.25 79 GLU A O 1
ATOM 567 N N . VAL A 1 80 ? 9.805 -11.236 -13.047 1.00 90.75 80 VAL A N 1
ATOM 568 C CA . VAL A 1 80 ? 8.782 -11.140 -14.098 1.00 90.75 80 VAL A CA 1
ATOM 569 C C . VAL A 1 80 ? 8.371 -12.529 -14.563 1.00 90.75 80 VAL A C 1
ATOM 571 O O . VAL A 1 80 ? 9.196 -13.315 -15.030 1.00 90.75 80 VAL A O 1
ATOM 574 N N . PHE A 1 81 ? 7.072 -12.801 -14.478 1.00 97.94 81 PHE A N 1
ATOM 575 C CA . PHE A 1 81 ? 6.453 -14.049 -14.902 1.00 97.94 81 PHE A CA 1
ATOM 576 C C . PHE A 1 81 ? 5.422 -13.801 -16.000 1.00 97.94 81 PHE A C 1
ATOM 578 O O . PHE A 1 81 ? 4.675 -12.818 -15.955 1.00 97.94 81 PHE A O 1
ATOM 585 N N . GLN A 1 82 ? 5.352 -14.720 -16.961 1.00 98.00 82 GLN A N 1
ATOM 586 C CA . GLN A 1 82 ? 4.528 -14.614 -18.155 1.00 98.00 82 GLN A CA 1
ATOM 587 C C . GLN A 1 82 ? 3.809 -15.932 -18.473 1.00 98.00 82 GLN A C 1
ATOM 589 O O . GLN A 1 82 ? 4.377 -17.017 -18.399 1.00 98.00 82 GLN A O 1
ATOM 594 N N . ALA A 1 83 ? 2.533 -15.827 -18.832 1.00 98.25 83 ALA A N 1
ATOM 595 C CA . ALA A 1 83 ? 1.705 -16.905 -19.352 1.00 98.25 83 ALA A CA 1
ATOM 596 C C . ALA A 1 83 ? 1.142 -16.484 -20.712 1.00 98.25 83 ALA A C 1
ATOM 598 O O . ALA A 1 83 ? 0.682 -15.352 -20.864 1.00 98.25 83 ALA A O 1
ATOM 599 N N . ILE A 1 84 ? 1.146 -17.393 -21.687 1.00 98.38 84 ILE A N 1
ATOM 600 C CA . ILE A 1 84 ? 0.627 -17.136 -23.034 1.00 98.38 84 ILE A CA 1
ATOM 601 C C . ILE A 1 84 ? -0.603 -18.016 -23.255 1.00 98.38 84 ILE A C 1
ATOM 603 O O . ILE A 1 84 ? -0.514 -19.241 -23.220 1.00 98.38 84 ILE A O 1
ATOM 607 N N . VAL A 1 85 ? -1.761 -17.391 -23.466 1.00 98.44 85 VAL A N 1
ATOM 608 C CA . VAL A 1 85 ? -2.974 -18.080 -23.918 1.00 98.44 85 VAL A CA 1
ATOM 609 C C . VAL A 1 85 ? -2.959 -18.099 -25.450 1.00 98.44 85 VAL A C 1
ATOM 611 O O . VAL A 1 85 ? -2.951 -17.014 -26.041 1.00 98.44 85 VAL A O 1
ATOM 614 N N . PRO A 1 86 ? -2.960 -19.281 -26.096 1.00 98.31 86 PRO A N 1
ATOM 615 C CA . PRO A 1 86 ? -2.904 -19.385 -27.552 1.00 98.31 86 PRO A CA 1
ATOM 616 C C . PRO A 1 86 ? -4.055 -18.641 -28.230 1.00 98.31 86 PRO A C 1
ATOM 618 O O . PRO A 1 86 ? -5.200 -18.707 -27.777 1.00 98.31 86 PRO A O 1
ATOM 621 N N . GLY A 1 87 ? -3.779 -17.975 -29.351 1.00 96.94 87 GLY A N 1
ATOM 622 C CA . GLY A 1 87 ? -4.775 -17.207 -30.098 1.00 96.94 87 GLY A CA 1
ATOM 623 C C . GLY A 1 87 ? -5.994 -18.026 -30.528 1.00 96.94 87 GLY A C 1
ATOM 624 O O . GLY A 1 87 ? -7.110 -17.503 -30.531 1.00 96.94 87 GLY A O 1
ATOM 625 N N . ASP A 1 88 ? -5.810 -19.323 -30.786 1.00 97.50 88 ASP A N 1
ATOM 626 C CA . ASP A 1 88 ? -6.890 -20.264 -31.107 1.00 97.50 88 ASP A CA 1
ATOM 627 C C . ASP A 1 88 ? -7.908 -20.440 -29.969 1.00 97.50 88 ASP A C 1
ATOM 629 O O . ASP A 1 88 ? -9.055 -20.816 -30.232 1.00 97.50 88 ASP A O 1
ATOM 633 N N . ASP A 1 89 ? -7.530 -20.139 -28.725 1.00 98.06 89 ASP A N 1
ATOM 634 C CA . ASP A 1 89 ? -8.401 -20.166 -27.546 1.00 98.06 89 ASP A CA 1
ATOM 635 C C . ASP A 1 89 ? -8.967 -18.781 -27.189 1.00 98.06 89 ASP A C 1
ATOM 637 O O . ASP A 1 89 ? -9.958 -18.673 -26.458 1.00 98.06 89 ASP A O 1
ATOM 641 N N . VAL A 1 90 ? -8.399 -17.703 -27.741 1.00 98.06 90 VAL A N 1
ATOM 642 C CA . VAL A 1 90 ? -8.883 -16.328 -27.562 1.00 98.06 90 VAL A CA 1
ATOM 643 C C . VAL A 1 90 ? -10.059 -16.078 -28.511 1.00 98.06 90 VAL A C 1
ATOM 645 O O . VAL A 1 90 ? -9.903 -15.585 -29.630 1.00 98.06 90 VAL A O 1
ATOM 648 N N . ARG A 1 91 ? -11.270 -16.433 -28.058 1.00 97.50 91 ARG A N 1
ATOM 649 C CA . ARG A 1 91 ? -12.509 -16.387 -28.860 1.00 97.50 91 ARG A CA 1
ATOM 650 C C . ARG A 1 91 ? -13.561 -15.415 -28.307 1.00 97.50 91 ARG A C 1
ATOM 652 O O . ARG A 1 91 ? -13.669 -15.266 -27.091 1.00 97.50 91 ARG A O 1
ATOM 659 N N . PRO A 1 92 ? -14.374 -14.779 -29.173 1.00 97.19 92 PRO A N 1
ATOM 660 C CA . PRO A 1 92 ? -15.541 -14.006 -28.750 1.00 97.19 92 PRO A CA 1
ATOM 661 C C . PRO A 1 92 ? -16.567 -14.855 -27.972 1.00 97.19 92 PRO A C 1
ATOM 663 O O . PRO A 1 92 ? -16.646 -16.066 -28.181 1.00 97.19 92 PRO A O 1
ATOM 666 N N . PRO A 1 93 ? -17.402 -14.234 -27.116 1.00 97.62 93 PRO A N 1
ATOM 667 C CA . PRO A 1 93 ? -17.423 -12.799 -26.806 1.00 97.62 93 PRO A CA 1
ATOM 668 C C . PRO A 1 93 ? -16.423 -12.387 -25.712 1.00 97.62 93 PRO A C 1
ATOM 670 O O . PRO A 1 93 ? -16.160 -11.198 -25.531 1.00 97.62 93 PRO A O 1
ATOM 673 N N . ALA A 1 94 ? -15.884 -13.343 -24.957 1.00 98.06 94 ALA A N 1
ATOM 674 C CA . ALA A 1 94 ? -15.031 -13.080 -23.807 1.00 98.06 94 ALA A CA 1
ATOM 675 C C . ALA A 1 94 ? -14.110 -14.268 -23.506 1.00 98.06 94 ALA A C 1
ATOM 677 O O . ALA A 1 94 ? -14.349 -15.387 -23.958 1.00 98.06 94 ALA A O 1
ATOM 678 N N . LEU A 1 95 ? -13.093 -14.012 -22.688 1.00 98.50 95 LEU A N 1
ATOM 679 C CA . LEU A 1 95 ? -12.220 -15.016 -22.089 1.00 98.50 95 LEU A CA 1
ATOM 680 C C . LEU A 1 95 ? -12.210 -14.810 -20.569 1.00 98.50 95 LEU A C 1
ATOM 682 O O . LEU A 1 95 ? -12.189 -13.676 -20.089 1.00 98.50 95 LEU A O 1
ATOM 686 N N . GLU A 1 96 ? -12.229 -15.902 -19.814 1.00 98.50 96 GLU A N 1
ATOM 687 C CA . GLU A 1 96 ? -12.116 -15.911 -18.356 1.00 98.50 96 GLU A CA 1
ATOM 688 C C . GLU A 1 96 ? -10.786 -16.539 -17.941 1.00 98.50 96 GLU A C 1
ATOM 690 O O . GLU A 1 96 ? -10.431 -17.589 -18.476 1.00 98.50 96 GLU A O 1
ATOM 695 N N . TYR A 1 97 ? -10.071 -15.956 -16.974 1.00 98.56 97 TYR A N 1
ATOM 696 C CA . TYR A 1 97 ? -8.856 -16.568 -16.426 1.00 98.56 97 TYR A CA 1
ATOM 697 C C . TYR A 1 97 ? -8.601 -16.265 -14.943 1.00 98.56 97 TYR A C 1
ATOM 699 O O . TYR A 1 97 ? -9.175 -15.347 -14.352 1.00 98.56 97 TYR A O 1
ATOM 707 N N . PHE A 1 98 ? -7.725 -17.066 -14.335 1.00 98.44 98 PHE A N 1
ATOM 708 C CA . PHE A 1 98 ? -7.174 -16.874 -12.992 1.00 98.44 98 PHE A CA 1
ATOM 709 C C . PHE A 1 98 ? -5.792 -17.547 -12.877 1.00 98.44 98 PHE A C 1
ATOM 711 O O . PHE A 1 98 ? -5.479 -18.452 -13.650 1.00 98.44 98 PHE A O 1
ATOM 718 N N . CYS A 1 99 ? -4.956 -17.133 -11.921 1.00 98.25 99 CYS A N 1
ATOM 719 C CA . CYS A 1 99 ? -3.609 -17.681 -11.718 1.00 98.25 99 CYS A CA 1
ATOM 720 C C . CYS A 1 99 ? -3.478 -18.388 -10.364 1.00 98.25 99 CYS A C 1
ATOM 722 O O . CYS A 1 99 ? -3.979 -17.913 -9.341 1.00 98.25 99 CYS A O 1
ATOM 724 N N . LEU A 1 100 ? -2.757 -19.507 -10.366 1.00 98.12 100 LEU A N 1
ATOM 725 C CA . LEU A 1 100 ? -2.459 -20.338 -9.203 1.00 98.12 100 LEU A CA 1
ATOM 726 C C . LEU A 1 100 ? -0.954 -20.607 -9.123 1.00 98.12 100 LEU A C 1
ATOM 728 O O . LEU A 1 100 ? -0.315 -20.859 -10.142 1.00 98.12 100 LEU A O 1
ATOM 732 N N . GLY A 1 101 ? -0.420 -20.620 -7.913 1.00 97.25 101 GLY A N 1
ATOM 733 C CA . GLY A 1 101 ? 0.879 -21.167 -7.558 1.00 97.25 101 GLY A CA 1
ATOM 734 C C . GLY A 1 101 ? 0.681 -22.533 -6.917 1.00 97.25 101 GLY A C 1
ATOM 735 O O . GLY A 1 101 ? -0.387 -22.827 -6.381 1.00 97.25 101 GLY A O 1
ATOM 736 N N . GLN A 1 102 ? 1.691 -23.383 -6.985 1.00 97.69 102 GLN A N 1
ATOM 737 C CA . GLN A 1 102 ? 1.775 -24.592 -6.187 1.00 97.69 102 GLN A CA 1
ATOM 738 C C . GLN A 1 102 ? 3.115 -24.582 -5.468 1.00 97.69 102 GLN A C 1
ATOM 740 O O . GLN A 1 102 ? 4.143 -24.442 -6.130 1.00 97.69 102 GLN A O 1
ATOM 745 N N . ASP A 1 103 ? 3.097 -24.722 -4.148 1.00 95.12 103 ASP A N 1
ATOM 746 C CA . ASP A 1 103 ? 4.316 -24.847 -3.349 1.00 95.12 103 ASP A CA 1
ATOM 747 C C . ASP A 1 103 ? 4.956 -26.244 -3.493 1.00 95.12 103 ASP A C 1
ATOM 749 O O . ASP A 1 103 ? 4.484 -27.111 -4.246 1.00 95.12 103 ASP A O 1
ATOM 753 N N . TYR A 1 104 ? 6.076 -26.463 -2.805 1.00 91.62 104 TYR A N 1
ATOM 754 C CA . TYR A 1 104 ? 6.790 -27.743 -2.829 1.00 91.62 104 TYR A CA 1
ATOM 755 C C . TYR A 1 104 ? 6.038 -28.883 -2.133 1.00 91.62 104 TYR A C 1
ATOM 757 O O . TYR A 1 104 ? 6.201 -30.038 -2.539 1.00 91.62 104 TYR A O 1
ATOM 765 N N . ASP A 1 105 ? 5.163 -28.557 -1.181 1.00 90.50 105 ASP A N 1
ATOM 766 C CA . ASP A 1 105 ? 4.282 -29.502 -0.485 1.00 90.50 105 ASP A CA 1
ATOM 767 C C . ASP A 1 105 ? 3.046 -29.879 -1.321 1.00 90.50 105 ASP A C 1
ATOM 769 O O . ASP A 1 105 ? 2.320 -30.831 -1.023 1.00 90.50 105 ASP A O 1
ATOM 773 N N . GLY A 1 106 ? 2.831 -29.179 -2.435 1.00 94.25 106 GLY A N 1
ATOM 774 C CA . GLY A 1 106 ? 1.763 -29.438 -3.383 1.00 94.25 106 GLY A CA 1
ATOM 775 C C . GLY A 1 106 ? 0.471 -28.674 -3.095 1.00 94.25 106 GLY A C 1
ATOM 776 O O . GLY A 1 106 ? -0.514 -28.907 -3.808 1.00 94.25 106 GLY A O 1
ATOM 777 N N . HIS A 1 107 ? 0.447 -27.761 -2.126 1.00 93.44 107 HIS A N 1
ATOM 778 C CA . HIS A 1 107 ? -0.707 -26.913 -1.860 1.00 93.44 107 HIS A CA 1
ATOM 779 C C . HIS A 1 107 ? -0.873 -25.860 -2.958 1.00 93.44 107 HIS A C 1
ATOM 781 O O . HIS A 1 107 ? 0.089 -25.268 -3.443 1.00 93.44 107 HIS A O 1
ATOM 787 N N . GLU A 1 108 ? -2.122 -25.625 -3.371 1.00 96.44 108 GLU A N 1
ATOM 788 C CA . GLU A 1 108 ? -2.436 -24.577 -4.340 1.00 96.44 108 GLU A CA 1
ATOM 789 C C . GLU A 1 108 ? -2.611 -23.230 -3.635 1.00 96.44 108 GLU A C 1
ATOM 791 O O . GLU A 1 108 ? -3.508 -23.041 -2.812 1.00 96.44 108 GLU A O 1
ATOM 796 N N . LEU A 1 109 ? -1.772 -22.273 -4.016 1.00 96.00 109 LEU A N 1
ATOM 797 C CA . LEU A 1 109 ? -1.818 -20.889 -3.578 1.00 96.00 109 LEU A CA 1
ATOM 798 C C . LEU A 1 109 ? -2.516 -20.055 -4.647 1.00 96.00 109 LEU A C 1
ATOM 800 O O . LEU A 1 109 ? -2.182 -20.093 -5.831 1.00 96.00 109 LEU A O 1
ATOM 804 N N . GLN A 1 110 ? -3.513 -19.279 -4.246 1.00 97.19 110 GLN A N 1
ATOM 805 C CA . GLN A 1 110 ? -4.217 -18.409 -5.174 1.00 97.19 110 GLN A CA 1
ATOM 806 C C . GLN A 1 110 ? -3.386 -17.148 -5.445 1.00 97.19 110 GLN A C 1
ATOM 808 O O . GLN A 1 110 ? -3.214 -16.327 -4.547 1.00 97.19 110 GLN A O 1
ATOM 813 N N . LEU A 1 111 ? -2.923 -16.978 -6.685 1.00 96.50 111 LEU A N 1
ATOM 814 C CA . LEU A 1 111 ? -2.082 -15.841 -7.075 1.00 96.50 111 LEU A CA 1
ATOM 815 C C . LEU A 1 111 ? -2.908 -14.663 -7.603 1.00 96.50 111 LEU A C 1
ATOM 817 O O . LEU A 1 111 ? -2.646 -13.520 -7.245 1.00 96.50 111 LEU A O 1
ATOM 821 N N . PHE A 1 112 ? -3.926 -14.927 -8.430 1.00 97.25 112 PHE A N 1
ATOM 822 C CA . PHE A 1 112 ? -4.780 -13.884 -9.010 1.00 97.25 112 PHE A CA 1
ATOM 823 C C . PHE A 1 112 ? -6.161 -14.429 -9.395 1.00 97.25 112 PHE A C 1
ATOM 825 O O . PHE A 1 112 ? -6.233 -15.445 -10.080 1.00 97.25 112 PHE A O 1
ATOM 832 N N . ALA A 1 113 ? -7.243 -13.734 -9.007 1.00 97.19 113 ALA A N 1
ATOM 833 C CA . ALA A 1 113 ? -8.649 -14.142 -9.205 1.00 97.19 113 ALA A CA 1
ATOM 834 C C . ALA A 1 113 ? -8.972 -15.570 -8.695 1.00 97.19 113 ALA A C 1
ATOM 836 O O . ALA A 1 113 ? -8.096 -16.284 -8.212 1.00 97.19 113 ALA A O 1
ATOM 837 N N . LYS A 1 114 ? -10.247 -15.987 -8.704 1.00 97.50 114 LYS A N 1
ATOM 838 C CA . LYS A 1 114 ? -10.673 -17.323 -8.222 1.00 97.50 114 LYS A CA 1
ATOM 839 C C . LYS A 1 114 ? -11.347 -18.098 -9.336 1.00 97.50 114 LYS A C 1
ATOM 841 O O . LYS A 1 114 ? -12.048 -17.505 -10.140 1.00 97.50 114 LYS A O 1
ATOM 846 N N . ALA A 1 115 ? -11.291 -19.427 -9.287 1.00 96.75 115 ALA A N 1
ATOM 847 C CA . ALA A 1 115 ? -12.079 -20.267 -10.193 1.00 96.75 115 ALA A CA 1
ATOM 848 C C . ALA A 1 115 ? -13.594 -19.961 -10.139 1.00 96.75 115 ALA A C 1
ATOM 850 O O . ALA A 1 115 ? -14.272 -20.040 -11.162 1.00 96.75 115 ALA A O 1
ATOM 851 N N . ALA A 1 116 ? -14.108 -19.596 -8.954 1.00 96.50 116 ALA A N 1
ATOM 852 C CA . ALA A 1 116 ? -15.510 -19.223 -8.724 1.00 96.50 116 ALA A CA 1
ATOM 853 C C . ALA A 1 116 ? -15.851 -17.777 -9.135 1.00 96.50 116 ALA A C 1
ATOM 855 O O . ALA A 1 116 ? -17.021 -17.434 -9.260 1.00 96.50 116 ALA A O 1
ATOM 856 N N . SER A 1 117 ? -14.841 -16.929 -9.318 1.00 96.75 117 SER A N 1
ATOM 857 C CA . SER A 1 117 ? -14.984 -15.531 -9.732 1.00 96.75 117 SER A CA 1
ATOM 858 C C . SER A 1 117 ? -13.769 -15.148 -10.591 1.00 96.75 117 SER A C 1
ATOM 860 O O . SER A 1 117 ? -12.874 -14.440 -10.103 1.00 96.75 117 SER A O 1
ATOM 862 N N . PRO A 1 118 ? -13.659 -15.711 -11.811 1.00 98.19 118 PRO A N 1
ATOM 863 C CA . PRO A 1 118 ? -12.501 -15.486 -12.665 1.00 98.19 118 PRO A CA 1
ATOM 864 C C . PRO A 1 118 ? -12.501 -14.049 -13.190 1.00 98.19 118 PRO A C 1
ATOM 866 O O . PRO A 1 118 ? -13.545 -13.394 -13.251 1.00 98.19 118 PRO A O 1
ATOM 869 N N . HIS A 1 119 ? -11.331 -13.552 -13.587 1.00 98.00 119 HIS A N 1
ATOM 870 C CA . HIS A 1 119 ? -11.256 -12.283 -14.306 1.00 98.00 119 HIS A CA 1
ATOM 871 C C . HIS A 1 119 ? -11.796 -12.485 -15.719 1.00 98.00 119 HIS A C 1
ATOM 873 O O . HIS A 1 119 ? -11.381 -13.423 -16.397 1.00 98.00 119 HIS A O 1
ATOM 879 N N . SER A 1 120 ? -12.711 -11.621 -16.156 1.00 97.94 120 SER A N 1
ATOM 880 C CA . SER A 1 120 ? -13.323 -11.690 -17.484 1.00 97.94 120 SER A CA 1
ATOM 881 C C . SER A 1 120 ? -12.866 -10.511 -18.335 1.00 97.94 120 SER A C 1
ATOM 883 O O . SER A 1 120 ? -12.940 -9.360 -17.901 1.00 97.94 120 SER A O 1
ATOM 885 N N . LEU A 1 121 ? -12.406 -10.795 -19.551 1.00 97.75 121 LEU A N 1
ATOM 886 C CA . LEU A 1 121 ? -12.013 -9.790 -20.536 1.00 97.75 121 LEU A CA 1
ATOM 887 C C . LEU A 1 121 ? -12.826 -9.952 -21.819 1.00 97.75 121 LEU A C 1
ATOM 889 O O . LEU A 1 121 ? -13.185 -11.062 -22.209 1.00 97.75 121 LEU A O 1
ATOM 893 N N . THR A 1 122 ? -13.105 -8.838 -22.493 1.00 97.81 122 THR A N 1
ATOM 894 C CA . THR A 1 122 ? -13.886 -8.850 -23.739 1.00 97.81 122 THR A CA 1
ATOM 895 C C . THR A 1 122 ? -12.996 -9.218 -24.922 1.00 97.81 122 THR A C 1
ATOM 897 O O . THR A 1 122 ? -11.944 -8.609 -25.113 1.00 97.81 122 THR A O 1
ATOM 900 N N . VAL A 1 123 ? -13.417 -10.173 -25.749 1.00 98.06 123 VAL A N 1
ATOM 901 C CA . VAL A 1 123 ? -12.680 -10.554 -26.959 1.00 98.06 123 VAL A CA 1
ATOM 902 C C . VAL A 1 123 ? -13.384 -9.959 -28.172 1.00 98.06 123 VAL A C 1
ATOM 904 O O . VAL A 1 123 ? -14.515 -10.328 -28.485 1.00 98.06 123 VAL A O 1
ATOM 907 N N . SER A 1 124 ? -12.728 -9.013 -28.846 1.00 96.31 124 SER A N 1
ATOM 908 C CA . SER A 1 124 ? -13.266 -8.389 -30.054 1.00 96.31 124 SER A CA 1
ATOM 909 C C . SER A 1 124 ? -12.965 -9.240 -31.283 1.00 96.31 124 SER A C 1
ATOM 911 O O . SER A 1 124 ? -11.845 -9.724 -31.467 1.00 96.31 124 SER A O 1
ATOM 913 N N . GLU A 1 125 ? -13.962 -9.409 -32.152 1.00 94.12 125 GLU A N 1
ATOM 914 C CA . GLU A 1 125 ? -13.738 -9.987 -33.473 1.00 94.12 125 GLU A CA 1
ATOM 915 C C . GLU A 1 125 ? -12.733 -9.115 -34.227 1.00 94.12 125 GLU A C 1
ATOM 917 O O . GLU A 1 125 ? -12.914 -7.903 -34.378 1.00 94.12 125 GLU A O 1
ATOM 922 N N . SER A 1 126 ? -11.653 -9.736 -34.704 1.00 76.75 126 SER A N 1
ATOM 923 C CA . SER A 1 126 ? -10.863 -9.129 -35.766 1.00 76.75 126 SER A CA 1
ATOM 924 C C . SER A 1 126 ? -11.822 -8.837 -36.917 1.00 76.75 126 SER A C 1
ATOM 926 O O . SER A 1 126 ? -12.467 -9.785 -37.369 1.00 76.75 126 SER A O 1
ATOM 928 N N . PRO A 1 127 ? -11.921 -7.598 -37.435 1.00 73.81 127 PRO A N 1
ATOM 929 C CA . PRO A 1 127 ? -12.559 -7.405 -38.724 1.00 73.81 127 PRO A CA 1
ATOM 930 C C . PRO A 1 127 ? -11.799 -8.311 -39.686 1.00 73.81 127 PRO A C 1
ATOM 932 O O . PRO A 1 127 ? -10.597 -8.122 -39.886 1.00 73.81 127 PRO A O 1
ATOM 935 N N . SER A 1 128 ? -12.464 -9.370 -40.155 1.00 57.22 128 SER A N 1
ATOM 936 C CA . SER A 1 128 ? -11.892 -10.311 -41.104 1.00 57.22 128 SER A CA 1
ATOM 937 C C . SER A 1 128 ? -11.408 -9.467 -42.271 1.00 57.22 128 SER A C 1
ATOM 939 O O . SER A 1 128 ? -12.213 -8.862 -42.984 1.00 57.22 128 SER A O 1
ATOM 941 N N . ALA A 1 129 ? -10.088 -9.308 -42.378 1.00 52.16 129 ALA A N 1
ATOM 942 C CA . ALA A 1 129 ? -9.486 -8.623 -43.496 1.00 52.16 129 ALA A CA 1
ATOM 943 C C . ALA A 1 129 ? -9.785 -9.515 -44.693 1.00 52.16 129 ALA A C 1
ATOM 945 O O . ALA A 1 129 ? -9.094 -10.504 -44.932 1.00 52.16 129 ALA A O 1
ATOM 946 N N . LYS A 1 130 ? -10.883 -9.207 -45.390 1.00 53.59 130 LYS A N 1
ATOM 947 C CA . LYS A 1 130 ? -11.175 -9.756 -46.706 1.00 53.59 130 LYS A CA 1
ATOM 948 C C . LYS A 1 130 ? -9.861 -9.649 -47.491 1.00 53.59 130 LYS A C 1
ATOM 950 O O . LYS A 1 130 ? -9.326 -8.537 -47.522 1.00 53.59 130 LYS A O 1
ATOM 955 N N . PRO A 1 131 ? -9.308 -10.757 -48.024 1.00 50.75 131 PRO A N 1
ATOM 956 C CA . PRO A 1 131 ? -8.025 -10.741 -48.711 1.00 50.75 131 PRO A CA 1
ATOM 957 C C . PRO A 1 131 ? -8.024 -9.586 -49.704 1.00 50.75 131 PRO A C 1
ATOM 959 O O . PRO A 1 131 ? -8.891 -9.525 -50.578 1.00 50.75 131 PRO A O 1
ATOM 962 N N . ALA A 1 132 ? -7.141 -8.614 -49.480 1.00 44.25 132 ALA A N 1
ATOM 963 C CA . ALA A 1 132 ? -7.023 -7.476 -50.366 1.00 44.25 132 ALA A CA 1
ATOM 964 C C . ALA A 1 132 ? -6.570 -8.011 -51.724 1.00 44.25 132 ALA A C 1
ATOM 966 O O . ALA A 1 132 ? -5.532 -8.665 -51.825 1.00 44.25 132 ALA A O 1
ATOM 967 N N . ASP A 1 133 ? -7.398 -7.767 -52.732 1.00 47.19 133 ASP A N 1
ATOM 968 C CA . ASP A 1 133 ? -7.107 -8.039 -54.132 1.00 47.19 133 ASP A CA 1
ATOM 969 C C . ASP A 1 133 ? -5.756 -7.374 -54.482 1.00 47.19 133 ASP A C 1
ATOM 971 O O . ASP A 1 133 ? -5.607 -6.162 -54.266 1.00 47.19 133 ASP A O 1
ATOM 975 N N . PRO A 1 134 ? -4.731 -8.125 -54.923 1.00 45.50 134 PRO A N 1
ATOM 976 C CA . PRO A 1 134 ? -3.405 -7.580 -55.181 1.00 45.50 134 PRO A CA 1
ATOM 977 C C . PRO A 1 134 ? -3.436 -6.756 -56.475 1.00 45.50 134 PRO A C 1
ATOM 979 O O . PRO A 1 134 ? -3.104 -7.262 -57.542 1.00 45.50 134 PRO A O 1
ATOM 982 N N . GLY A 1 135 ? -3.867 -5.490 -56.412 1.00 47.94 135 GLY A N 1
ATOM 983 C CA . GLY A 1 135 ? -4.044 -4.734 -57.657 1.00 47.94 135 GLY A CA 1
ATOM 984 C C . GLY A 1 135 ? -4.203 -3.218 -57.623 1.00 47.94 135 GLY A C 1
ATOM 985 O O . GLY A 1 135 ? -4.388 -2.653 -58.696 1.00 47.94 135 GLY A O 1
ATOM 986 N N . VAL A 1 136 ? -4.126 -2.516 -56.485 1.00 44.03 136 VAL A N 1
ATOM 987 C CA . VAL A 1 136 ? -4.246 -1.042 -56.508 1.00 44.03 136 VAL A CA 1
ATOM 988 C C . VAL A 1 136 ? -3.164 -0.377 -55.662 1.00 44.03 136 VAL A C 1
ATOM 990 O O . VAL A 1 136 ? -3.257 -0.286 -54.440 1.00 44.03 136 VAL A O 1
ATOM 993 N N . LEU A 1 137 ? -2.130 0.110 -56.350 1.00 39.06 137 LEU A N 1
ATOM 994 C CA . LEU A 1 137 ? -1.145 1.048 -55.819 1.00 39.06 137 LEU A CA 1
ATOM 995 C C . LEU A 1 137 ? -1.851 2.378 -55.524 1.00 39.06 137 LEU A C 1
ATOM 997 O O . LEU A 1 137 ? -2.213 3.112 -56.443 1.00 39.06 137 LEU A O 1
ATOM 1001 N N . VAL A 1 138 ? -2.062 2.690 -54.246 1.00 43.59 138 VAL A N 1
ATOM 1002 C CA . VAL A 1 138 ? -2.502 4.027 -53.828 1.00 43.59 138 VAL A CA 1
ATOM 1003 C C . VAL A 1 138 ? -1.269 4.945 -53.770 1.00 43.59 138 VAL A C 1
ATOM 1005 O O . VAL A 1 138 ? -0.275 4.561 -53.150 1.00 43.59 138 VAL A O 1
ATOM 1008 N N . PRO A 1 139 ? -1.293 6.138 -54.397 1.00 43.81 139 PRO A N 1
ATOM 1009 C CA . PRO A 1 139 ? -0.165 7.065 -54.390 1.00 43.81 139 PRO A CA 1
ATOM 1010 C C . PRO A 1 139 ? 0.144 7.581 -52.980 1.00 43.81 139 PRO A C 1
ATOM 1012 O O . PRO A 1 139 ? -0.749 8.028 -52.258 1.00 43.81 139 PRO A O 1
ATOM 1015 N N . ILE A 1 140 ? 1.424 7.549 -52.613 1.00 40.94 140 ILE A N 1
ATOM 1016 C CA . ILE A 1 140 ? 1.967 8.121 -51.378 1.00 40.94 140 ILE A CA 1
ATOM 1017 C C . ILE A 1 140 ? 1.835 9.649 -51.462 1.00 40.94 140 ILE A C 1
ATOM 1019 O O . ILE A 1 140 ? 2.441 10.274 -52.330 1.00 40.94 140 ILE A O 1
ATOM 1023 N N . GLN A 1 141 ? 1.038 10.249 -50.574 1.00 37.81 141 GLN A N 1
ATOM 1024 C CA . GLN A 1 141 ? 1.006 11.701 -50.392 1.00 37.81 141 GLN A CA 1
ATOM 1025 C C . GLN A 1 141 ? 2.182 12.149 -49.522 1.00 37.81 141 GLN A C 1
ATOM 1027 O O . GLN A 1 141 ? 2.372 11.682 -48.399 1.00 37.81 141 GLN A O 1
ATOM 1032 N N . GLU A 1 142 ? 2.955 13.070 -50.082 1.00 46.28 142 GLU A N 1
ATOM 1033 C CA . GLU A 1 142 ? 4.111 13.731 -49.488 1.00 46.28 142 GLU A CA 1
ATOM 1034 C C . GLU A 1 142 ? 3.671 14.667 -48.338 1.00 46.28 142 GLU A C 1
ATOM 1036 O O . GLU A 1 142 ? 2.718 15.435 -48.507 1.00 46.28 142 GLU A O 1
ATOM 1041 N N . PRO A 1 143 ? 4.309 14.620 -47.153 1.00 42.03 143 PRO A N 1
ATOM 1042 C CA . PRO A 1 143 ? 3.914 15.446 -46.017 1.00 42.03 143 PRO A CA 1
ATOM 1043 C C . PRO A 1 143 ? 4.350 16.911 -46.185 1.00 42.03 143 PRO A C 1
ATOM 1045 O O . PRO A 1 143 ? 5.528 17.227 -46.347 1.00 42.03 143 PRO A O 1
ATOM 1048 N N . SER A 1 144 ? 3.377 17.818 -46.096 1.00 43.34 144 SER A N 1
ATOM 1049 C CA . SER A 1 144 ? 3.550 19.271 -46.177 1.00 43.34 144 SER A CA 1
ATOM 1050 C C . SER A 1 144 ? 4.347 19.859 -45.001 1.00 43.34 144 SER A C 1
ATOM 1052 O O . SER A 1 144 ? 4.157 19.485 -43.843 1.00 43.34 144 SER A O 1
ATOM 1054 N N . LYS A 1 145 ? 5.197 20.845 -45.318 1.00 44.53 145 LYS A N 1
ATOM 1055 C CA . LYS A 1 145 ? 6.056 21.641 -44.416 1.00 44.53 145 LYS A CA 1
ATOM 1056 C C . LYS A 1 145 ? 5.274 22.360 -43.289 1.00 44.53 145 LYS A C 1
ATOM 1058 O O . LYS A 1 145 ? 4.208 22.910 -43.574 1.00 44.53 145 LYS A O 1
ATOM 1063 N N . PRO A 1 146 ? 5.812 22.466 -42.054 1.00 47.97 146 PRO A N 1
ATOM 1064 C CA . PRO A 1 146 ? 5.213 23.280 -40.990 1.00 47.97 146 PRO A CA 1
ATOM 1065 C C . PRO A 1 146 ? 5.407 24.791 -41.234 1.00 47.97 146 PRO A C 1
ATOM 1067 O O . PRO A 1 146 ? 6.459 25.179 -41.749 1.00 47.97 146 PRO A O 1
ATOM 1070 N N . PRO A 1 147 ? 4.447 25.653 -40.840 1.00 45.59 147 PRO A N 1
ATOM 1071 C CA . PRO A 1 147 ? 4.583 27.102 -40.948 1.00 45.59 147 PRO A CA 1
ATOM 1072 C C . PRO A 1 147 ? 5.495 27.686 -39.857 1.00 45.59 147 PRO A C 1
ATOM 1074 O O . PRO A 1 147 ? 5.458 27.290 -38.692 1.00 45.59 147 PRO A O 1
ATOM 1077 N N . GLU A 1 148 ? 6.300 28.655 -40.281 1.00 43.72 148 GLU A N 1
ATOM 1078 C CA . GLU A 1 148 ? 7.210 29.483 -39.492 1.00 43.72 148 GLU A CA 1
ATOM 1079 C C . GLU A 1 148 ? 6.413 30.472 -38.619 1.00 43.72 148 GLU A C 1
ATOM 1081 O O . GLU A 1 148 ? 5.488 31.125 -39.102 1.00 43.72 148 GLU A O 1
ATOM 1086 N N . VAL A 1 149 ? 6.726 30.544 -37.319 1.00 50.66 149 VAL A N 1
ATOM 1087 C CA . VAL A 1 149 ? 6.028 31.399 -36.340 1.00 50.66 149 VAL A CA 1
ATOM 1088 C C . VAL A 1 149 ? 6.930 32.557 -35.917 1.00 50.66 149 VAL A C 1
ATOM 1090 O O . VAL A 1 149 ? 8.001 32.351 -35.342 1.00 50.66 149 VAL A O 1
ATOM 1093 N N . ASP A 1 150 ? 6.445 33.772 -36.175 1.00 44.38 150 ASP A N 1
ATOM 1094 C CA . ASP A 1 150 ? 7.050 35.058 -35.832 1.00 44.38 150 ASP A CA 1
ATOM 1095 C C . ASP A 1 150 ? 7.198 35.297 -34.317 1.00 44.38 150 ASP A C 1
ATOM 1097 O O . ASP A 1 150 ? 6.320 34.993 -33.504 1.00 44.38 150 ASP A O 1
ATOM 1101 N N . LYS A 1 151 ? 8.321 35.924 -33.942 1.00 46.62 151 LYS A N 1
ATOM 1102 C CA . LYS A 1 151 ? 8.651 36.372 -32.577 1.00 46.62 151 LYS A CA 1
ATOM 1103 C C . LYS A 1 151 ? 7.945 37.698 -32.235 1.00 46.62 151 LYS A C 1
ATOM 1105 O O . LYS A 1 151 ? 8.141 38.664 -32.970 1.00 46.62 151 LYS A O 1
ATOM 1110 N N . PRO A 1 152 ? 7.277 37.842 -31.072 1.00 44.16 152 PRO A N 1
ATOM 1111 C CA . PRO A 1 152 ? 6.894 39.150 -30.551 1.00 44.16 152 PRO A CA 1
ATOM 1112 C C . PRO A 1 152 ? 7.923 39.705 -29.553 1.00 44.16 152 PRO A C 1
ATOM 1114 O O . PRO A 1 152 ? 8.479 38.987 -28.719 1.00 44.16 152 PRO A O 1
ATOM 1117 N N . GLY A 1 153 ? 8.164 41.014 -29.665 1.00 41.50 153 GLY A N 1
ATOM 1118 C CA . GLY A 1 153 ? 9.170 41.777 -28.931 1.00 41.50 153 GLY A CA 1
ATOM 1119 C C . GLY A 1 153 ? 8.883 42.028 -27.444 1.00 41.50 153 GLY A C 1
ATOM 1120 O O . GLY A 1 153 ? 7.755 41.962 -26.958 1.00 41.50 153 GLY A O 1
ATOM 1121 N N . LYS A 1 154 ? 9.970 42.349 -26.732 1.00 43.41 154 LYS A N 1
ATOM 1122 C CA . LYS A 1 154 ? 10.026 42.800 -25.332 1.00 43.41 154 LYS A CA 1
ATOM 1123 C C . LYS A 1 154 ? 9.328 44.155 -25.133 1.00 43.41 154 LYS A C 1
ATOM 1125 O O . LYS A 1 154 ? 9.661 45.086 -25.864 1.00 43.41 154 LYS A O 1
ATOM 1130 N N . PRO A 1 155 ? 8.531 44.336 -24.065 1.00 43.34 155 PRO A N 1
ATOM 1131 C CA . PRO A 1 155 ? 8.278 45.647 -23.487 1.00 43.34 155 PRO A CA 1
ATOM 1132 C C . PRO A 1 155 ? 9.161 45.924 -22.259 1.00 43.34 155 PRO A C 1
ATOM 1134 O O . PRO A 1 155 ? 9.569 45.018 -21.529 1.00 43.34 155 PRO A O 1
ATOM 1137 N N . ALA A 1 156 ? 9.450 47.213 -22.082 1.00 39.38 156 ALA A N 1
ATOM 1138 C CA . ALA A 1 156 ? 10.247 47.815 -21.023 1.00 39.38 156 ALA A CA 1
ATOM 1139 C C . ALA A 1 156 ? 9.565 47.755 -19.643 1.00 39.38 156 ALA A C 1
ATOM 1141 O O . ALA A 1 156 ? 8.341 47.708 -19.536 1.00 39.38 156 ALA A O 1
ATOM 1142 N N . VAL A 1 157 ? 10.391 47.759 -18.595 1.00 35.16 157 VAL A N 1
ATOM 1143 C CA . VAL A 1 157 ? 10.006 47.705 -17.179 1.00 35.16 157 VAL A CA 1
ATOM 1144 C C . VAL A 1 157 ? 10.062 49.119 -16.592 1.00 35.16 157 VAL A C 1
ATOM 1146 O O . VAL A 1 157 ? 11.121 49.740 -16.624 1.00 35.16 157 VAL A O 1
ATOM 1149 N N . GLU A 1 158 ? 8.951 49.595 -16.024 1.00 40.31 158 GLU A N 1
ATOM 1150 C CA . GLU A 1 158 ? 8.899 50.745 -15.104 1.00 40.31 158 GLU A CA 1
ATOM 1151 C C . GLU A 1 158 ? 8.738 50.251 -13.648 1.00 40.31 158 GLU A C 1
ATOM 1153 O O . GLU A 1 158 ? 8.072 49.233 -13.425 1.00 40.31 158 GLU A O 1
ATOM 1158 N N . PRO A 1 159 ? 9.328 50.930 -12.643 1.00 41.09 159 PRO A N 1
ATOM 1159 C CA . PRO A 1 159 ? 9.284 50.493 -11.248 1.00 41.09 159 PRO A CA 1
ATOM 1160 C C . PRO A 1 159 ? 8.026 50.980 -10.500 1.00 41.09 159 PRO A C 1
ATOM 1162 O O . PRO A 1 159 ? 7.646 52.146 -10.573 1.00 41.09 159 PRO A O 1
ATOM 1165 N N . LEU A 1 160 ? 7.406 50.073 -9.734 1.00 34.66 160 LEU A N 1
ATOM 1166 C CA . LEU A 1 160 ? 6.240 50.315 -8.873 1.00 34.66 160 LEU A CA 1
ATOM 1167 C C . LEU A 1 160 ? 6.651 50.691 -7.440 1.00 34.66 160 LEU A C 1
ATOM 1169 O O . LEU A 1 160 ? 7.562 50.099 -6.863 1.00 34.66 160 LEU A O 1
ATOM 1173 N N . ALA A 1 161 ? 5.924 51.657 -6.875 1.00 37.38 161 ALA A N 1
ATOM 1174 C CA . ALA A 1 161 ? 6.064 52.178 -5.520 1.00 37.38 161 ALA A CA 1
ATOM 1175 C C . ALA A 1 161 ? 5.623 51.180 -4.430 1.00 37.38 161 ALA A C 1
ATOM 1177 O O . ALA A 1 161 ? 4.686 50.399 -4.606 1.00 37.38 161 ALA A O 1
ATOM 1178 N N . VAL A 1 162 ? 6.302 51.259 -3.284 1.00 32.00 162 VAL A N 1
ATOM 1179 C CA . VAL A 1 162 ? 6.076 50.473 -2.065 1.00 32.00 162 VAL A CA 1
ATOM 1180 C C . VAL A 1 162 ? 4.832 50.992 -1.335 1.00 32.00 162 VAL A C 1
ATOM 1182 O O . VAL A 1 162 ? 4.764 52.172 -1.003 1.00 32.00 162 VAL A O 1
ATOM 1185 N N . ILE A 1 163 ? 3.860 50.115 -1.068 1.00 34.50 163 ILE A N 1
ATOM 1186 C CA . ILE A 1 163 ? 2.736 50.381 -0.158 1.00 34.50 163 ILE A CA 1
ATOM 1187 C C . ILE A 1 163 ? 2.982 49.577 1.123 1.00 34.50 163 ILE A C 1
ATOM 1189 O O . ILE A 1 163 ? 2.999 48.346 1.089 1.00 34.50 163 ILE A O 1
ATOM 1193 N N . GLU A 1 164 ? 3.175 50.278 2.241 1.00 31.56 164 GLU A N 1
ATOM 1194 C CA . GLU A 1 164 ? 3.185 49.702 3.589 1.00 31.56 164 GLU A CA 1
ATOM 1195 C C . GLU A 1 164 ? 1.790 49.174 3.953 1.00 31.56 164 GLU A C 1
ATOM 1197 O O . GLU A 1 164 ? 0.798 49.901 3.905 1.00 31.56 164 GLU A O 1
ATOM 1202 N N . MET A 1 165 ? 1.714 47.896 4.334 1.00 30.17 165 MET A N 1
ATOM 1203 C CA . MET A 1 165 ? 0.503 47.278 4.874 1.00 30.17 165 MET A CA 1
ATOM 1204 C C . MET A 1 165 ? 0.583 47.226 6.399 1.00 30.17 165 MET A C 1
ATOM 1206 O O . MET A 1 165 ? 1.393 46.497 6.968 1.00 30.17 165 MET A O 1
ATOM 1210 N N . THR A 1 166 ? -0.296 47.973 7.061 1.00 33.34 166 THR A N 1
ATOM 1211 C CA . THR A 1 166 ? -0.537 47.877 8.504 1.00 33.34 166 THR A CA 1
ATOM 1212 C C . THR A 1 166 ? -1.359 46.612 8.814 1.00 33.34 166 THR A C 1
ATOM 1214 O O . THR A 1 166 ? -2.335 46.342 8.106 1.00 33.34 166 THR A O 1
ATOM 1217 N N . PRO A 1 167 ? -1.012 45.816 9.844 1.00 34.31 167 PRO A N 1
ATOM 1218 C CA . PRO A 1 167 ? -1.742 44.592 10.171 1.00 34.31 167 PRO A CA 1
ATOM 1219 C C . PRO A 1 167 ? -3.124 44.893 10.790 1.00 34.31 167 PRO A C 1
ATOM 1221 O O . PRO A 1 167 ? -3.224 45.753 11.668 1.00 34.31 167 PRO A O 1
ATOM 1224 N N . PRO A 1 168 ? -4.198 44.194 10.371 1.00 35.94 168 PRO A N 1
ATOM 1225 C CA . PRO A 1 168 ? -5.533 44.396 10.922 1.00 35.94 168 PRO A CA 1
ATOM 1226 C C . PRO A 1 168 ? -5.716 43.680 12.268 1.00 35.94 168 PRO A C 1
ATOM 1228 O O . PRO A 1 168 ? -5.231 42.569 12.480 1.00 35.94 168 PRO A O 1
ATOM 1231 N N . ALA A 1 169 ? -6.461 44.327 13.166 1.00 32.91 169 ALA A N 1
ATOM 1232 C CA . ALA A 1 169 ? -6.821 43.815 14.483 1.00 32.91 169 ALA A CA 1
ATOM 1233 C C . ALA A 1 169 ? -7.689 42.542 14.404 1.00 32.91 169 ALA A C 1
ATOM 1235 O O . ALA A 1 169 ? -8.577 42.424 13.555 1.00 32.91 169 ALA A O 1
ATOM 1236 N N . ALA A 1 170 ? -7.435 41.604 15.320 1.00 33.78 170 ALA A N 1
ATOM 1237 C CA . ALA A 1 170 ? -8.118 40.319 15.414 1.00 33.78 170 ALA A CA 1
ATOM 1238 C C . ALA A 1 170 ? -9.607 40.491 15.767 1.00 33.78 170 ALA A C 1
ATOM 1240 O O . ALA A 1 170 ? -9.950 41.081 16.790 1.00 33.78 170 ALA A O 1
ATOM 1241 N N . GLN A 1 171 ? -10.491 39.948 14.927 1.00 36.97 171 GLN A N 1
ATOM 1242 C CA . GLN A 1 171 ? -11.931 39.881 15.182 1.00 36.97 171 GLN A CA 1
ATOM 1243 C C . GLN A 1 171 ? -12.295 38.488 15.705 1.00 36.97 171 GLN A C 1
ATOM 1245 O O . GLN A 1 171 ? -12.073 37.484 15.029 1.00 36.97 171 GLN A O 1
ATOM 1250 N N . THR A 1 172 ? -12.874 38.426 16.902 1.00 33.59 172 THR A N 1
ATOM 1251 C CA . THR A 1 172 ? -13.407 37.207 17.527 1.00 33.59 172 THR A CA 1
ATOM 1252 C C . THR A 1 172 ? -14.846 36.972 17.063 1.00 33.59 172 THR A C 1
ATOM 1254 O O . THR A 1 172 ? -15.800 37.313 17.759 1.00 33.59 172 THR A O 1
ATOM 1257 N N . GLY A 1 173 ? -15.004 36.446 15.848 1.00 40.75 173 GLY A N 1
ATOM 1258 C CA . GLY A 1 173 ? -16.287 35.995 15.303 1.00 40.75 173 GLY A CA 1
ATOM 1259 C C . GLY A 1 173 ? -16.433 34.473 15.376 1.00 40.75 173 GLY A C 1
ATOM 1260 O O . GLY A 1 173 ? -15.456 33.742 15.221 1.00 40.75 173 GLY A O 1
ATOM 1261 N N . THR A 1 174 ? -17.655 33.990 15.591 1.00 41.56 174 THR A N 1
ATOM 1262 C CA . THR A 1 174 ? -18.034 32.570 15.513 1.00 41.56 174 THR A CA 1
ATOM 1263 C C . THR A 1 174 ? -17.599 31.980 14.160 1.00 41.56 174 THR A C 1
ATOM 1265 O O . THR A 1 174 ? -17.843 32.619 13.132 1.00 41.56 174 THR A O 1
ATOM 1268 N N . PRO A 1 175 ? -16.951 30.797 14.107 1.00 60.31 175 PRO A N 1
ATOM 1269 C CA . PRO A 1 175 ? -16.412 30.270 12.857 1.00 60.31 175 PRO A CA 1
ATOM 1270 C C . PRO A 1 175 ? -17.548 29.915 11.891 1.00 60.31 175 PRO A C 1
ATOM 1272 O O . PRO A 1 175 ? -18.313 28.981 12.117 1.00 60.31 175 PRO A O 1
ATOM 1275 N N . GLY A 1 176 ? -17.660 30.686 10.809 1.00 71.44 176 GLY A N 1
ATOM 1276 C CA . GLY A 1 176 ? -18.518 30.348 9.677 1.00 71.44 176 GLY A CA 1
ATOM 1277 C C . GLY A 1 176 ? -18.002 29.119 8.912 1.00 71.44 176 GLY A C 1
ATOM 1278 O O . GLY A 1 176 ? -16.862 28.692 9.123 1.00 71.44 176 GLY A O 1
ATOM 1279 N N . PRO A 1 177 ? -18.820 28.550 8.007 1.00 80.94 177 PRO A N 1
ATOM 1280 C CA . PRO A 1 177 ? -18.410 27.429 7.163 1.00 80.94 177 PRO A CA 1
ATOM 1281 C C . PRO A 1 177 ? -17.171 27.790 6.336 1.00 80.94 177 PRO A C 1
ATOM 1283 O O . PRO A 1 177 ? -17.069 28.900 5.805 1.00 80.94 177 PRO A O 1
ATOM 1286 N N . SER A 1 178 ? -16.234 26.846 6.223 1.00 89.56 178 SER A N 1
ATOM 1287 C CA . SER A 1 178 ? -14.993 27.048 5.475 1.00 89.56 178 SER A CA 1
ATOM 1288 C C . SER A 1 178 ? -15.275 27.374 4.009 1.00 89.56 178 SER A C 1
ATOM 1290 O O . SER A 1 178 ? -16.082 26.713 3.343 1.00 89.56 178 SER A O 1
ATOM 1292 N N . LYS A 1 179 ? -14.591 28.402 3.501 1.00 93.25 179 LYS A N 1
ATOM 1293 C CA . LYS A 1 179 ? -14.691 28.836 2.104 1.00 93.25 179 LYS A CA 1
ATOM 1294 C C . LYS A 1 179 ? -13.639 28.124 1.265 1.00 93.25 179 LYS A C 1
ATOM 1296 O O . LYS A 1 179 ? -12.457 28.142 1.601 1.00 93.25 179 LYS A O 1
ATOM 1301 N N . VAL A 1 180 ? -14.058 27.538 0.149 1.00 93.44 180 VAL A N 1
ATOM 1302 C CA . VAL A 1 180 ? -13.189 26.813 -0.783 1.00 93.44 180 VAL A CA 1
ATOM 1303 C C . VAL A 1 180 ? -13.284 27.460 -2.156 1.00 93.44 180 VAL A C 1
ATOM 1305 O O . VAL A 1 180 ? -14.357 27.496 -2.753 1.00 93.44 180 VAL A O 1
ATOM 1308 N N . ALA A 1 181 ? -12.170 27.972 -2.671 1.00 92.81 181 ALA A N 1
ATOM 1309 C CA . ALA A 1 181 ? -12.114 28.542 -4.012 1.00 92.81 181 ALA A CA 1
ATOM 1310 C C . ALA A 1 181 ? -11.770 27.472 -5.047 1.00 92.81 181 ALA A C 1
ATOM 1312 O O . ALA A 1 181 ? -10.813 26.721 -4.867 1.00 92.81 181 ALA A O 1
ATOM 1313 N N . ILE A 1 182 ? -12.525 27.422 -6.145 1.00 91.38 182 ILE A N 1
ATOM 1314 C CA . ILE A 1 182 ? -12.237 26.526 -7.268 1.00 91.38 182 ILE A CA 1
ATOM 1315 C C . ILE A 1 182 ? -11.661 27.358 -8.412 1.00 91.38 182 ILE A C 1
ATOM 1317 O O . ILE A 1 182 ? -12.307 28.291 -8.890 1.00 91.38 182 ILE A O 1
ATOM 1321 N N . LEU A 1 183 ? -10.452 27.022 -8.857 1.00 89.62 183 LEU A N 1
ATOM 1322 C CA . LEU A 1 183 ? -9.821 27.676 -9.999 1.00 89.62 183 LEU A CA 1
ATOM 1323 C C . LEU A 1 183 ? -10.117 26.914 -11.287 1.00 89.62 183 LEU A C 1
ATOM 1325 O O . LEU A 1 183 ? -10.007 25.689 -11.339 1.00 89.62 183 LEU A O 1
ATOM 1329 N N . GLU A 1 184 ? -10.492 27.654 -12.329 1.00 84.69 184 GLU A N 1
ATOM 1330 C CA . GLU A 1 184 ? -10.721 27.078 -13.650 1.00 84.69 184 GLU A CA 1
ATOM 1331 C C . GLU A 1 184 ? -9.380 26.642 -14.268 1.00 84.69 184 GLU A C 1
ATOM 1333 O O . GLU A 1 184 ? -8.420 27.423 -14.257 1.00 84.69 184 GLU A O 1
ATOM 1338 N N . PRO A 1 185 ? -9.277 25.410 -14.795 1.00 82.88 185 PRO A N 1
ATOM 1339 C CA . PRO A 1 185 ? -8.092 24.983 -15.530 1.00 82.88 185 PRO A CA 1
ATOM 1340 C C . PRO A 1 185 ? -7.904 25.830 -16.796 1.00 82.88 185 PRO A C 1
ATOM 1342 O O . PRO A 1 185 ? -8.864 26.306 -17.407 1.00 82.88 185 PRO A O 1
ATOM 1345 N N . SER A 1 186 ? -6.655 25.955 -17.250 1.00 80.00 186 SER A N 1
ATOM 1346 C CA . SER A 1 186 ? -6.369 26.453 -18.600 1.00 80.00 186 SER A CA 1
ATOM 1347 C C . SER A 1 186 ? -7.140 25.636 -19.644 1.00 80.00 186 SER A C 1
ATOM 1349 O O . SER A 1 186 ? -7.339 24.434 -19.461 1.00 80.00 186 SER A O 1
ATOM 1351 N N . ALA A 1 187 ? -7.552 26.284 -20.742 1.00 80.75 187 ALA A N 1
ATOM 1352 C CA . ALA A 1 187 ? -8.332 25.653 -21.806 1.00 80.75 187 ALA A CA 1
ATOM 1353 C C . ALA A 1 187 ? -7.740 24.291 -22.207 1.00 80.75 187 ALA A C 1
ATOM 1355 O O . ALA A 1 187 ? -6.587 24.205 -22.630 1.00 80.75 187 ALA A O 1
ATOM 1356 N N . ILE A 1 188 ? -8.543 23.237 -22.059 1.00 80.62 188 ILE A N 1
ATOM 1357 C CA . ILE A 1 188 ? -8.140 21.863 -22.352 1.00 80.62 188 ILE A CA 1
ATOM 1358 C C . ILE A 1 188 ? -8.311 21.633 -23.857 1.00 80.62 188 ILE A C 1
ATOM 1360 O O . ILE A 1 188 ? -9.442 21.738 -24.348 1.00 80.62 188 ILE A O 1
ATOM 1364 N N . PRO A 1 189 ? -7.242 21.304 -24.608 1.00 76.38 189 PRO A N 1
ATOM 1365 C CA . PRO A 1 189 ? -7.362 20.984 -26.025 1.00 76.38 189 PRO A CA 1
ATOM 1366 C C . PRO A 1 189 ? -8.398 19.873 -26.251 1.00 76.38 189 PRO A C 1
ATOM 1368 O O . PRO A 1 189 ? -8.307 18.796 -25.668 1.00 76.38 189 PRO A O 1
ATOM 1371 N N . GLY A 1 190 ? -9.410 20.147 -27.078 1.00 78.88 190 GLY A N 1
ATOM 1372 C CA . GLY A 1 190 ? -10.475 19.190 -27.400 1.00 78.88 190 GLY A CA 1
ATOM 1373 C C . GLY A 1 190 ? -11.658 19.138 -26.422 1.00 78.88 190 GLY A C 1
ATOM 1374 O O . GLY A 1 190 ? -12.605 18.401 -26.690 1.00 78.88 190 GLY A O 1
ATOM 1375 N N . MET A 1 191 ? -11.666 19.921 -25.335 1.00 83.31 191 MET A N 1
ATOM 1376 C CA . MET A 1 191 ? -12.844 20.053 -24.467 1.00 83.31 191 MET A CA 1
ATOM 1377 C C . MET A 1 191 ? -13.687 21.271 -24.856 1.00 83.31 191 MET A C 1
ATOM 1379 O O . MET A 1 191 ? -13.198 22.399 -24.916 1.00 83.31 191 MET A O 1
ATOM 1383 N N . ALA A 1 192 ? -14.985 21.060 -25.073 1.00 86.44 192 ALA A N 1
ATOM 1384 C CA . ALA A 1 192 ? -15.921 22.153 -25.304 1.00 86.44 192 ALA A CA 1
ATOM 1385 C C . ALA A 1 192 ? -16.175 22.947 -24.005 1.00 86.44 192 ALA A C 1
ATOM 1387 O O . ALA A 1 192 ? -16.289 22.367 -22.923 1.00 86.44 192 ALA A O 1
ATOM 1388 N N . ARG A 1 193 ? -16.331 24.277 -24.102 1.00 86.88 193 ARG A N 1
ATOM 1389 C CA . ARG A 1 193 ? -16.639 25.152 -22.946 1.00 86.88 193 ARG A CA 1
ATOM 1390 C C . ARG A 1 193 ? -17.839 24.682 -22.095 1.00 86.88 193 ARG A C 1
ATOM 1392 O O . ARG A 1 193 ? -17.727 24.746 -20.874 1.00 86.88 193 ARG A O 1
ATOM 1399 N N . PRO A 1 194 ? -18.954 24.178 -22.667 1.00 88.50 194 PRO A N 1
ATOM 1400 C CA . PRO A 1 194 ? -20.071 23.660 -21.868 1.00 88.50 194 PRO A CA 1
ATOM 1401 C C . PRO A 1 194 ? -19.700 22.452 -20.993 1.00 88.50 194 PRO A C 1
ATOM 1403 O O . PRO A 1 194 ? -20.182 22.335 -19.865 1.00 88.50 194 PRO A O 1
ATOM 1406 N N . SER A 1 195 ? -18.803 21.586 -21.473 1.00 87.94 195 SER A N 1
ATOM 1407 C C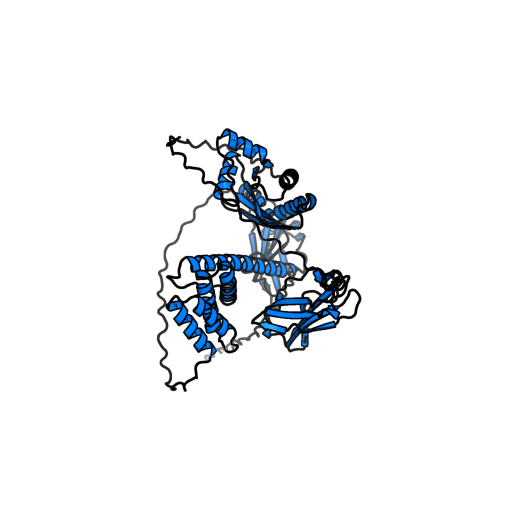A . SER A 1 195 ? -18.314 20.437 -20.705 1.00 87.94 195 SER A CA 1
ATOM 1408 C C . SER A 1 195 ? -17.444 20.878 -19.529 1.00 87.94 195 SER A C 1
ATOM 1410 O O . SER A 1 195 ? -17.578 20.338 -18.432 1.00 87.94 195 SER A O 1
ATOM 1412 N N . MET A 1 196 ? -16.624 21.919 -19.718 1.00 87.75 196 MET A N 1
ATOM 1413 C CA . MET A 1 196 ? -15.880 22.543 -18.619 1.00 87.75 196 MET A CA 1
ATOM 1414 C C . MET A 1 196 ? -16.827 23.126 -17.564 1.00 87.75 196 MET A C 1
ATOM 1416 O O . MET A 1 196 ? -16.685 22.841 -16.379 1.00 87.75 196 MET A O 1
ATOM 1420 N N . ALA A 1 197 ? -17.841 23.887 -17.986 1.00 87.50 197 ALA A N 1
ATOM 1421 C CA . ALA A 1 197 ? -18.831 24.450 -17.068 1.00 87.50 197 ALA A CA 1
ATOM 1422 C C . ALA A 1 197 ? -19.563 23.358 -16.265 1.00 87.50 197 ALA A C 1
ATOM 1424 O O . ALA A 1 197 ? -19.780 23.514 -15.063 1.00 87.50 197 ALA A O 1
ATOM 1425 N N . SER A 1 198 ? -19.884 22.230 -16.906 1.00 88.31 198 SER A N 1
ATOM 1426 C CA . SER A 1 198 ? -20.503 21.071 -16.251 1.00 88.31 198 SER A CA 1
ATOM 1427 C C . SER A 1 198 ? -19.582 20.432 -15.208 1.00 88.31 198 SER A C 1
ATOM 1429 O O . SER A 1 198 ? -20.033 20.120 -14.106 1.00 88.31 198 SER A O 1
ATOM 1431 N N . LEU A 1 199 ? -18.286 20.299 -15.514 1.00 88.50 199 LEU A N 1
ATOM 1432 C CA . LEU A 1 199 ? -17.279 19.807 -14.572 1.00 88.50 199 LEU A CA 1
ATOM 1433 C C . LEU A 1 199 ? -17.149 20.732 -13.349 1.00 88.50 199 LEU A C 1
ATOM 1435 O O . LEU A 1 199 ? -17.200 20.263 -12.213 1.00 88.50 199 LEU A O 1
ATOM 1439 N N . MET A 1 200 ? -17.041 22.047 -13.565 1.00 91.56 200 MET A N 1
ATOM 1440 C CA . MET A 1 200 ? -16.925 23.026 -12.475 1.00 91.56 200 MET A CA 1
ATOM 1441 C C . MET A 1 200 ? -18.178 23.059 -11.598 1.00 91.56 200 MET A C 1
ATOM 1443 O O . MET A 1 200 ? -18.077 23.142 -10.372 1.00 91.56 200 MET A O 1
ATOM 1447 N N . LYS A 1 201 ? -19.361 22.936 -12.211 1.00 91.50 201 LYS A N 1
ATOM 1448 C CA . LYS A 1 201 ? -20.626 22.817 -11.483 1.00 91.50 201 LYS A CA 1
ATOM 1449 C C . LYS A 1 201 ? -20.654 21.555 -10.616 1.00 91.50 201 LYS A C 1
ATOM 1451 O O . LYS A 1 201 ? -21.001 21.651 -9.445 1.00 91.50 201 LYS A O 1
ATOM 1456 N N . ALA A 1 202 ? -20.224 20.408 -11.145 1.00 90.94 202 ALA A N 1
ATOM 1457 C CA . ALA A 1 202 ? -20.163 19.157 -10.387 1.00 90.94 202 ALA A CA 1
ATOM 1458 C C . ALA A 1 202 ? -19.236 19.255 -9.163 1.00 90.94 202 ALA A C 1
ATOM 1460 O O . ALA A 1 202 ? -19.589 18.775 -8.085 1.00 90.94 202 ALA A O 1
ATOM 1461 N N . PHE A 1 203 ? -18.084 19.923 -9.295 1.00 92.31 203 PHE A N 1
ATOM 1462 C CA . PHE A 1 203 ? -17.209 20.194 -8.152 1.00 92.31 203 PHE A CA 1
ATOM 1463 C C . PHE A 1 203 ? -17.869 21.101 -7.112 1.00 92.31 203 PHE A C 1
ATOM 1465 O O . PHE A 1 203 ? -17.839 20.789 -5.923 1.00 92.31 203 PHE A O 1
ATOM 1472 N N . ALA A 1 204 ? -18.492 22.199 -7.545 1.00 92.19 204 ALA A N 1
ATOM 1473 C CA . ALA A 1 204 ? -19.174 23.118 -6.640 1.00 92.19 204 ALA A CA 1
ATOM 1474 C C . ALA A 1 204 ? -20.330 22.437 -5.886 1.00 92.19 204 ALA A C 1
ATOM 1476 O O . ALA A 1 204 ? -20.443 22.593 -4.670 1.00 92.19 204 ALA A O 1
ATOM 1477 N N . ASP A 1 205 ? -21.151 21.648 -6.582 1.00 91.25 205 ASP A N 1
ATOM 1478 C CA . ASP A 1 205 ? -22.265 20.908 -5.985 1.00 91.25 205 ASP A CA 1
ATOM 1479 C C . ASP A 1 205 ? -21.756 19.834 -5.002 1.00 91.25 205 ASP A C 1
ATOM 1481 O O . ASP A 1 205 ? -22.288 19.705 -3.898 1.00 91.25 205 ASP A O 1
ATOM 1485 N N . GLY A 1 206 ? -20.666 19.133 -5.340 1.00 90.44 206 GLY A N 1
ATOM 1486 C CA . GLY A 1 206 ? -20.035 18.143 -4.462 1.00 90.44 206 GLY A CA 1
ATOM 1487 C C . GLY A 1 206 ? -19.340 18.726 -3.223 1.00 90.44 206 GLY A C 1
ATOM 1488 O O . GLY A 1 206 ? -19.229 18.040 -2.205 1.00 90.44 206 GLY A O 1
ATOM 1489 N N . LEU A 1 207 ? -18.877 19.979 -3.271 1.00 91.62 207 LEU A N 1
ATOM 1490 C CA . LEU A 1 207 ? -18.383 20.700 -2.090 1.00 91.62 207 LEU A CA 1
ATOM 1491 C C . LEU A 1 207 ? -19.542 21.179 -1.208 1.00 91.62 207 LEU A C 1
ATOM 1493 O O . LEU A 1 207 ? -19.498 21.009 0.010 1.00 91.62 207 LEU A O 1
ATOM 1497 N N . LYS A 1 208 ? -20.612 21.708 -1.815 1.00 91.62 208 LYS A N 1
ATOM 1498 C CA . LYS A 1 208 ? -21.819 22.130 -1.087 1.00 91.62 208 LYS A CA 1
ATOM 1499 C C . LYS A 1 208 ? -22.469 20.972 -0.338 1.00 91.62 208 LYS A C 1
ATOM 1501 O O . LYS A 1 208 ? -22.853 21.143 0.815 1.00 91.62 208 LYS A O 1
ATOM 1506 N N . SER A 1 209 ? -22.535 19.783 -0.942 1.00 89.44 209 SER A N 1
ATOM 1507 C CA . SER A 1 209 ? -23.064 18.586 -0.273 1.00 89.44 209 SER A CA 1
ATOM 1508 C C . SER A 1 209 ? -22.238 18.151 0.946 1.00 89.44 209 SER A C 1
ATOM 1510 O O . SER A 1 209 ? -22.722 17.365 1.753 1.00 89.44 209 SER A O 1
ATOM 1512 N N . ARG A 1 210 ? -21.004 18.657 1.090 1.00 89.06 210 ARG A N 1
ATOM 1513 C CA . ARG A 1 210 ? -20.101 18.437 2.233 1.00 89.06 210 ARG A CA 1
ATOM 1514 C C . ARG A 1 210 ? -20.113 19.592 3.243 1.00 89.06 210 ARG A C 1
ATOM 1516 O O . ARG A 1 210 ? -19.272 19.632 4.132 1.00 89.06 210 ARG A O 1
ATOM 1523 N N . GLY A 1 211 ? -21.035 20.548 3.103 1.00 91.00 211 GLY A N 1
ATOM 1524 C CA . GLY A 1 211 ? -21.134 21.713 3.988 1.00 91.00 211 GLY A CA 1
ATOM 1525 C C . GLY A 1 211 ? -20.068 22.788 3.747 1.00 91.00 211 GLY A C 1
ATOM 1526 O O . GLY A 1 211 ? -19.911 23.683 4.575 1.00 91.00 211 GLY A O 1
ATOM 1527 N N . LEU A 1 212 ? -19.340 22.723 2.627 1.00 92.00 212 LEU A N 1
ATOM 1528 C CA . LEU A 1 212 ? -18.317 23.704 2.262 1.00 92.00 212 LEU A CA 1
ATOM 1529 C C . LEU A 1 212 ? -18.912 24.792 1.360 1.00 92.00 212 LEU A C 1
ATOM 1531 O O . LEU A 1 212 ? -19.699 24.511 0.452 1.00 92.00 212 LEU A O 1
ATOM 1535 N N . MET A 1 213 ? -18.509 26.047 1.572 1.00 92.38 213 MET A N 1
ATOM 1536 C CA . MET A 1 213 ? -18.907 27.153 0.698 1.00 92.38 213 MET A CA 1
ATOM 1537 C C . MET A 1 213 ? -17.964 27.237 -0.503 1.00 92.38 213 MET A C 1
ATOM 1539 O O . MET A 1 213 ? -16.833 27.701 -0.374 1.00 92.38 213 MET A O 1
ATOM 1543 N N . ALA A 1 214 ? -18.430 26.810 -1.676 1.00 92.94 214 ALA A N 1
ATOM 1544 C CA . ALA A 1 214 ? -17.671 26.939 -2.918 1.00 92.94 214 ALA A CA 1
ATOM 1545 C C . ALA A 1 214 ? -17.729 28.379 -3.464 1.00 92.94 214 ALA A C 1
ATOM 1547 O O . ALA A 1 214 ? -18.815 28.868 -3.776 1.00 92.94 214 ALA A O 1
ATOM 1548 N N . VAL A 1 215 ? -16.570 29.025 -3.619 1.00 93.12 215 VAL A N 1
ATOM 1549 C CA . VAL A 1 215 ? -16.415 30.270 -4.389 1.00 93.12 215 VAL A CA 1
ATOM 1550 C C . VAL A 1 215 ? -16.244 29.891 -5.855 1.00 93.12 215 VAL A C 1
ATOM 1552 O O . VAL A 1 215 ? -15.358 29.107 -6.211 1.00 93.12 215 VAL A O 1
ATOM 1555 N N . SER A 1 216 ? -17.124 30.416 -6.700 1.00 86.19 216 SER A N 1
ATOM 1556 C CA . SER A 1 216 ? -17.172 30.063 -8.113 1.00 86.19 216 SER A CA 1
ATOM 1557 C C . SER A 1 216 ? -15.973 30.634 -8.884 1.00 86.19 216 SER A C 1
ATOM 1559 O O . SER A 1 216 ? -15.462 31.704 -8.540 1.00 86.19 216 SER A O 1
ATOM 1561 N N . PRO A 1 217 ? -15.555 29.999 -9.992 1.00 84.75 217 PRO A N 1
ATOM 1562 C CA . PRO A 1 217 ? -14.483 30.534 -10.833 1.00 84.75 217 PRO A CA 1
ATOM 1563 C C . PRO A 1 217 ? -14.758 31.954 -11.346 1.00 84.75 217 PRO A C 1
ATOM 1565 O O . PRO A 1 217 ? -13.837 32.757 -11.475 1.00 84.75 217 PRO A O 1
ATOM 1568 N N . GLY A 1 218 ? -16.031 32.290 -11.594 1.00 85.94 218 GLY A N 1
ATOM 1569 C CA . GLY A 1 218 ? -16.450 33.626 -12.021 1.00 85.94 218 GLY A CA 1
ATOM 1570 C C . GLY A 1 218 ? -16.213 34.699 -10.956 1.00 85.94 218 GLY A C 1
ATOM 1571 O O . GLY A 1 218 ? -15.757 35.793 -11.290 1.00 85.94 218 GLY A O 1
ATOM 1572 N N . GLU A 1 219 ? -16.455 34.380 -9.682 1.00 86.56 219 GLU A N 1
ATOM 1573 C CA . GLU A 1 219 ? -16.151 35.269 -8.552 1.00 86.56 219 GLU A CA 1
ATOM 1574 C C . GLU A 1 219 ? -14.640 35.446 -8.387 1.00 86.56 219 GLU A C 1
ATOM 1576 O O . GLU A 1 219 ? -14.168 36.575 -8.253 1.00 86.56 219 GLU A O 1
ATOM 1581 N N . VAL A 1 220 ? -13.861 34.364 -8.501 1.00 84.12 220 VAL A N 1
ATOM 1582 C CA . VAL A 1 220 ? -12.392 34.444 -8.466 1.00 84.12 220 VAL A CA 1
ATOM 1583 C C . VAL A 1 220 ? -11.866 35.322 -9.608 1.00 84.12 220 VAL A C 1
ATOM 1585 O O . VAL A 1 220 ? -11.058 36.226 -9.385 1.00 84.12 220 VAL A O 1
ATOM 1588 N N . ALA A 1 221 ? -12.370 35.132 -10.829 1.00 82.81 221 ALA A N 1
ATOM 1589 C CA . ALA A 1 221 ? -11.993 35.942 -11.984 1.00 82.81 221 ALA A CA 1
ATOM 1590 C C . ALA A 1 221 ? -12.410 37.420 -11.845 1.00 82.81 221 ALA A C 1
ATOM 1592 O O . ALA A 1 221 ? -11.700 38.308 -12.323 1.00 82.81 221 ALA A O 1
ATOM 1593 N N . ALA A 1 222 ? -13.548 37.710 -11.205 1.00 85.12 222 ALA A N 1
ATOM 1594 C CA . ALA A 1 222 ? -13.990 39.076 -10.928 1.00 85.12 222 ALA A CA 1
ATOM 1595 C C . ALA A 1 222 ? -13.037 39.793 -9.961 1.00 85.12 222 ALA A C 1
ATOM 1597 O O . ALA A 1 222 ? -12.564 40.881 -10.285 1.00 85.12 222 ALA A O 1
ATOM 1598 N N . VAL A 1 223 ? -12.669 39.140 -8.855 1.00 85.81 223 VAL A N 1
ATOM 1599 C CA . VAL A 1 223 ? -11.725 39.686 -7.866 1.00 85.81 223 VAL A CA 1
ATOM 1600 C C . VAL A 1 223 ? -10.344 39.928 -8.487 1.00 85.81 223 VAL A C 1
ATOM 1602 O O . VAL A 1 223 ? -9.735 40.977 -8.284 1.00 85.81 223 VAL A O 1
ATOM 1605 N N . HIS A 1 224 ? -9.853 39.015 -9.330 1.00 78.50 224 HIS A N 1
ATOM 1606 C CA . HIS A 1 224 ? -8.597 39.230 -10.059 1.00 78.50 224 HIS A CA 1
ATOM 1607 C C . HIS A 1 224 ? -8.645 40.457 -10.986 1.00 78.50 224 HIS A C 1
ATOM 1609 O O . HIS A 1 224 ? -7.690 41.241 -11.013 1.00 78.50 224 HIS A O 1
ATOM 1615 N N . ARG A 1 225 ? -9.757 40.651 -11.715 1.00 83.88 225 ARG A N 1
ATOM 1616 C CA . ARG A 1 225 ? -9.959 41.833 -12.573 1.00 83.88 225 ARG A CA 1
ATOM 1617 C C . ARG A 1 225 ? -9.980 43.129 -11.766 1.00 83.88 225 ARG A C 1
ATOM 1619 O O . ARG A 1 225 ? -9.342 44.092 -12.183 1.00 83.88 225 ARG A O 1
ATOM 1626 N N . GLU A 1 226 ? -10.658 43.140 -10.622 1.00 85.81 226 GLU A N 1
ATOM 1627 C CA . GLU A 1 226 ? -10.734 44.297 -9.722 1.00 85.81 226 GLU A CA 1
ATOM 1628 C C . GLU A 1 226 ? -9.346 44.720 -9.220 1.00 85.81 226 GLU A C 1
ATOM 1630 O O . GLU A 1 226 ? -8.977 45.890 -9.302 1.00 85.81 226 GLU A O 1
ATOM 1635 N N . HIS A 1 227 ? -8.511 43.755 -8.830 1.00 81.69 227 HIS A N 1
ATOM 1636 C CA . HIS A 1 227 ? -7.135 44.012 -8.399 1.00 81.69 227 HIS A CA 1
ATOM 1637 C C . HIS A 1 227 ? -6.142 44.263 -9.550 1.00 81.69 227 HIS A C 1
ATOM 1639 O O . HIS A 1 227 ? -4.936 44.327 -9.308 1.00 81.69 227 HIS A O 1
ATOM 1645 N N . ARG A 1 228 ? -6.614 44.392 -10.802 1.00 83.38 228 ARG A N 1
ATOM 1646 C CA . ARG A 1 228 ? -5.788 44.529 -12.022 1.00 83.38 228 ARG A CA 1
ATOM 1647 C C . ARG A 1 228 ? -4.705 43.451 -12.152 1.00 83.38 228 ARG A C 1
ATOM 1649 O O . ARG A 1 228 ? -3.663 43.668 -12.771 1.00 83.38 228 ARG A O 1
ATOM 1656 N N . ARG A 1 229 ? -4.945 42.268 -11.588 1.00 74.50 229 ARG A N 1
ATOM 1657 C CA . ARG A 1 229 ? -4.050 41.116 -11.703 1.00 74.50 229 ARG A CA 1
ATOM 1658 C C . ARG A 1 229 ? -4.547 40.244 -12.846 1.00 74.50 229 ARG A C 1
ATOM 1660 O O . ARG A 1 229 ? -5.729 39.913 -12.913 1.00 74.50 229 ARG A O 1
ATOM 1667 N N . LYS A 1 230 ? -3.653 39.832 -13.751 1.00 69.00 230 LYS A N 1
ATOM 1668 C CA . LYS A 1 230 ? -3.996 38.769 -14.710 1.00 69.00 230 LYS A CA 1
ATOM 1669 C C . LYS A 1 230 ? -4.397 37.538 -13.902 1.00 69.00 230 LYS A C 1
ATOM 1671 O O . LYS A 1 230 ? -3.690 37.211 -12.953 1.00 69.00 230 LYS A O 1
ATOM 1676 N N . VAL A 1 231 ? -5.514 36.893 -14.251 1.00 60.53 231 VAL A N 1
ATOM 1677 C CA . VAL A 1 231 ? -5.865 35.584 -13.683 1.00 60.53 231 VAL A CA 1
ATOM 1678 C C . VAL A 1 231 ? -4.699 34.662 -14.025 1.00 60.53 231 VAL A C 1
ATOM 1680 O O . VAL A 1 231 ? -4.445 34.432 -15.212 1.00 60.53 231 VAL A O 1
ATOM 1683 N N . PRO A 1 232 ? -3.908 34.229 -13.037 1.00 61.50 232 PRO A N 1
ATOM 1684 C CA . PRO A 1 232 ? -2.744 33.439 -13.341 1.00 61.50 232 PRO A CA 1
ATOM 1685 C C . PRO A 1 232 ? -3.221 32.084 -13.857 1.00 61.50 232 PRO A C 1
ATOM 1687 O O . PRO A 1 232 ? -4.095 31.456 -13.260 1.00 61.50 232 PRO A O 1
ATOM 1690 N N . SER A 1 233 ? -2.628 31.603 -14.951 1.00 66.19 233 SER A N 1
ATOM 1691 C CA . SER A 1 233 ? -2.692 30.186 -15.306 1.00 66.19 233 SER A CA 1
ATOM 1692 C C . SER A 1 233 ? -1.857 29.425 -14.273 1.00 66.19 233 SER A C 1
ATOM 1694 O O . SER A 1 233 ? -0.716 29.041 -14.537 1.00 66.19 233 SER A O 1
ATOM 1696 N N . CYS A 1 234 ? -2.372 29.305 -13.047 1.00 67.50 234 CYS A N 1
ATOM 1697 C CA . CYS A 1 234 ? -1.604 28.790 -11.917 1.00 67.50 234 CYS A CA 1
ATOM 1698 C C . CYS A 1 234 ? -1.151 27.344 -12.116 1.00 67.50 234 CYS A C 1
ATOM 1700 O O . CYS A 1 234 ? -0.209 26.912 -11.450 1.00 67.50 234 CYS A O 1
ATOM 1702 N N . GLY A 1 235 ? -1.776 26.607 -13.043 1.00 71.31 235 GLY A N 1
ATOM 1703 C CA . GLY A 1 235 ? -1.525 25.183 -13.220 1.00 71.31 235 GLY A CA 1
ATOM 1704 C C . GLY A 1 235 ? -1.616 24.479 -11.867 1.00 71.31 235 GLY A C 1
ATOM 1705 O O . GLY A 1 235 ? -2.541 24.718 -11.098 1.00 71.31 235 GLY A O 1
ATOM 1706 N N . GLU A 1 236 ? -0.604 23.675 -11.553 1.00 73.88 236 GLU A N 1
ATOM 1707 C CA . GLU A 1 236 ? -0.507 22.936 -10.288 1.00 73.88 236 GLU A CA 1
ATOM 1708 C C . GLU A 1 236 ? 0.384 23.624 -9.238 1.00 73.88 236 GLU A C 1
ATOM 1710 O O . GLU A 1 236 ? 0.678 23.028 -8.206 1.00 73.88 236 GLU A O 1
ATOM 1715 N N . LYS A 1 237 ? 0.859 24.857 -9.481 1.00 85.00 237 LYS A N 1
ATOM 1716 C CA . LYS A 1 237 ? 1.847 25.511 -8.604 1.00 85.00 237 LYS A CA 1
ATOM 1717 C C . LYS A 1 237 ? 1.200 25.952 -7.280 1.00 85.00 237 LYS A C 1
ATOM 1719 O O . LYS A 1 237 ? 0.409 26.900 -7.302 1.00 85.00 237 LYS A O 1
ATOM 1724 N N . PRO A 1 238 ? 1.572 25.373 -6.118 1.00 87.69 238 PRO A N 1
ATOM 1725 C CA . PRO A 1 238 ? 0.875 25.633 -4.854 1.00 87.69 238 PRO A CA 1
ATOM 1726 C C . PRO A 1 238 ? 0.927 27.095 -4.402 1.00 87.69 238 PRO A C 1
ATOM 1728 O O . PRO A 1 238 ? -0.078 27.638 -3.955 1.00 87.69 238 PRO A O 1
ATOM 1731 N N . SER A 1 239 ? 2.065 27.768 -4.597 1.00 87.31 239 SER A N 1
ATOM 1732 C CA . SER A 1 239 ? 2.235 29.185 -4.247 1.00 87.31 239 SER A CA 1
ATOM 1733 C C . SER A 1 239 ? 1.268 30.103 -4.999 1.00 87.31 239 SER A C 1
ATOM 1735 O O . SER A 1 239 ? 0.718 31.035 -4.414 1.00 87.31 239 SER A O 1
ATOM 1737 N N . CYS A 1 240 ? 1.017 29.802 -6.273 1.00 86.81 240 CYS A N 1
ATOM 1738 C CA . CYS A 1 240 ? 0.084 30.544 -7.114 1.00 86.81 240 CYS A CA 1
ATOM 1739 C C . CYS A 1 240 ? -1.370 30.297 -6.695 1.00 86.81 240 CYS A C 1
ATOM 1741 O O . CYS A 1 240 ? -2.151 31.240 -6.565 1.00 86.81 240 CYS A O 1
ATOM 1743 N N . LEU A 1 241 ? -1.719 29.033 -6.423 1.00 88.38 241 LEU A N 1
ATOM 1744 C CA . LEU A 1 241 ? -3.044 28.654 -5.926 1.00 88.38 241 LEU A CA 1
ATOM 1745 C C . LEU A 1 241 ? -3.343 29.353 -4.589 1.00 88.38 241 LEU A C 1
ATOM 1747 O O . LEU A 1 241 ? -4.394 29.970 -4.443 1.00 88.38 241 LEU A O 1
ATOM 1751 N N . ALA A 1 242 ? -2.396 29.340 -3.648 1.00 90.69 242 ALA A N 1
ATOM 1752 C CA . ALA A 1 242 ? -2.538 30.003 -2.353 1.00 90.69 242 ALA A CA 1
ATOM 1753 C C . ALA A 1 242 ? -2.747 31.521 -2.484 1.00 90.69 242 ALA A C 1
ATOM 1755 O O . ALA A 1 242 ? -3.581 32.098 -1.788 1.00 90.69 242 ALA A O 1
ATOM 1756 N N . GLU A 1 243 ? -2.029 32.181 -3.398 1.00 89.00 243 GLU A N 1
ATOM 1757 C CA . GLU A 1 243 ? -2.204 33.612 -3.654 1.00 89.00 243 GLU A CA 1
ATOM 1758 C C . GLU A 1 243 ? -3.601 33.944 -4.197 1.00 89.00 243 GLU A C 1
ATOM 1760 O O . GLU A 1 243 ? -4.234 34.884 -3.714 1.00 89.00 243 GLU A O 1
ATOM 1765 N N . ALA A 1 244 ? -4.117 33.146 -5.135 1.00 87.69 244 ALA A N 1
ATOM 1766 C CA . ALA A 1 244 ? -5.480 33.303 -5.637 1.00 87.69 244 ALA A CA 1
ATOM 1767 C C . ALA A 1 244 ? -6.530 33.109 -4.525 1.00 87.69 244 ALA A C 1
ATOM 1769 O O . ALA A 1 244 ? -7.491 33.872 -4.438 1.00 87.69 244 ALA A O 1
ATOM 1770 N N . GLY A 1 245 ? -6.313 32.150 -3.620 1.00 91.12 245 GLY A N 1
ATOM 1771 C CA . GLY A 1 245 ? -7.166 31.943 -2.445 1.00 91.12 245 GLY A CA 1
ATOM 1772 C C . GLY A 1 245 ? -7.191 33.120 -1.481 1.00 91.12 245 GLY A C 1
ATOM 1773 O O . GLY A 1 245 ? -8.261 33.489 -0.993 1.00 91.12 245 GLY A O 1
ATOM 1774 N N . ARG A 1 246 ? -6.030 33.751 -1.248 1.00 93.88 246 ARG A N 1
ATOM 1775 C CA . ARG A 1 246 ? -5.924 34.948 -0.399 1.00 93.88 246 ARG A CA 1
ATOM 1776 C C . ARG A 1 246 ? -6.771 36.096 -0.936 1.00 93.88 246 ARG A C 1
ATOM 1778 O O . ARG A 1 246 ? -7.438 36.764 -0.151 1.00 93.88 246 ARG A O 1
ATOM 1785 N N . LEU A 1 247 ? -6.790 36.291 -2.256 1.00 90.31 247 LEU A N 1
ATOM 1786 C CA . LEU A 1 247 ? -7.574 37.354 -2.893 1.00 90.31 247 LEU A CA 1
ATOM 1787 C C . LEU A 1 247 ? -9.078 37.197 -2.635 1.00 90.31 247 LEU A C 1
ATOM 1789 O O . LEU A 1 247 ? -9.760 38.181 -2.367 1.00 90.31 247 LEU A O 1
ATOM 1793 N N . VAL A 1 248 ? -9.589 35.963 -2.640 1.00 93.12 248 VAL A N 1
ATOM 1794 C CA . VAL A 1 248 ? -11.018 35.679 -2.407 1.00 93.12 248 VAL A CA 1
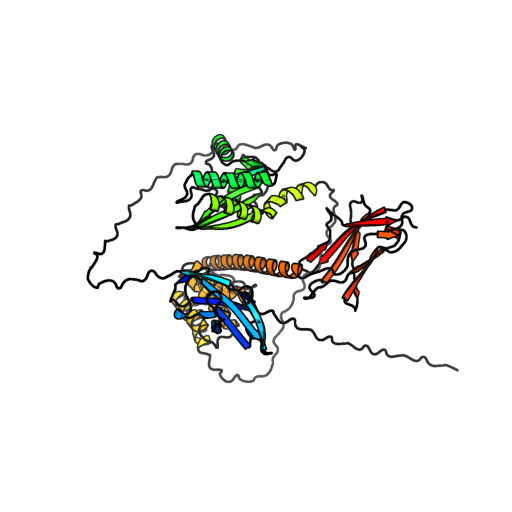ATOM 1795 C C . VAL A 1 248 ? -11.360 35.311 -0.960 1.00 93.12 248 VAL A C 1
ATOM 1797 O O . VAL A 1 248 ? -12.495 34.927 -0.677 1.00 93.12 248 VAL A O 1
ATOM 1800 N N . LYS A 1 249 ? -10.402 35.439 -0.031 1.00 94.75 249 LYS A N 1
ATOM 1801 C CA . LYS A 1 249 ? -10.557 35.081 1.391 1.00 94.75 249 LYS A CA 1
ATOM 1802 C C . LYS A 1 249 ? -11.083 33.648 1.586 1.00 94.75 249 LYS A C 1
ATOM 1804 O O . LYS A 1 249 ? -11.976 33.420 2.404 1.00 94.75 249 LYS A O 1
ATOM 1809 N N . ALA A 1 250 ? -10.569 32.704 0.799 1.00 93.94 250 ALA A N 1
ATOM 1810 C CA . ALA A 1 250 ? -10.846 31.282 0.976 1.00 93.94 250 ALA A CA 1
ATOM 1811 C C . ALA A 1 250 ? -9.874 30.657 1.989 1.00 93.94 250 ALA A C 1
ATOM 1813 O O . ALA A 1 250 ? -8.736 31.105 2.111 1.00 93.94 250 ALA A O 1
ATOM 1814 N N . ASP A 1 251 ? -10.311 29.614 2.696 1.00 93.31 251 ASP A N 1
ATOM 1815 C CA . ASP A 1 251 ? -9.444 28.814 3.567 1.00 93.31 251 ASP A CA 1
ATOM 1816 C C . ASP A 1 251 ? -8.652 27.774 2.743 1.00 93.31 251 ASP A C 1
ATOM 1818 O O . ASP A 1 251 ? -7.479 27.511 3.020 1.00 93.31 251 ASP A O 1
ATOM 1822 N N . LEU A 1 252 ? -9.277 27.221 1.691 1.00 93.38 252 LEU A N 1
ATOM 1823 C CA . LEU A 1 252 ? -8.674 26.274 0.743 1.00 93.38 252 LEU A CA 1
ATOM 1824 C C . LEU A 1 252 ? -8.840 26.735 -0.702 1.00 93.38 252 LEU A C 1
ATOM 1826 O O . LEU A 1 252 ? -9.823 27.384 -1.063 1.00 93.38 252 LEU A O 1
ATOM 1830 N N . VAL A 1 253 ? -7.912 26.304 -1.552 1.00 92.94 253 VAL A N 1
ATOM 1831 C CA . VAL A 1 253 ? -7.995 26.459 -3.006 1.00 92.94 253 VAL A CA 1
ATOM 1832 C C . VAL A 1 253 ? -7.849 25.105 -3.672 1.00 92.94 253 VAL A C 1
ATOM 1834 O O . VAL A 1 253 ? -6.937 24.343 -3.356 1.00 92.94 253 VAL A O 1
ATOM 1837 N N . ILE A 1 254 ? -8.735 24.829 -4.622 1.00 92.44 254 ILE A N 1
ATOM 1838 C CA . ILE A 1 254 ? -8.681 23.655 -5.479 1.00 92.44 254 ILE A CA 1
ATOM 1839 C C . ILE A 1 254 ? -8.173 24.085 -6.853 1.00 92.44 254 ILE A C 1
ATOM 1841 O O . ILE A 1 254 ? -8.857 24.801 -7.588 1.00 92.44 254 ILE A O 1
ATOM 1845 N N . GLY A 1 255 ? -6.968 23.632 -7.191 1.00 90.31 255 GLY A N 1
ATOM 1846 C CA . GLY A 1 255 ? -6.431 23.686 -8.543 1.00 90.31 255 GLY A CA 1
ATOM 1847 C C . GLY A 1 255 ? -6.839 22.436 -9.312 1.00 90.31 255 GLY A C 1
ATOM 1848 O O . GLY A 1 255 ? -6.610 21.320 -8.845 1.00 90.31 255 GLY A O 1
ATOM 1849 N N . ILE A 1 256 ? -7.436 22.621 -10.485 1.00 89.06 256 ILE A N 1
ATOM 1850 C CA . ILE A 1 256 ? -7.730 21.533 -11.418 1.00 89.06 256 ILE A CA 1
ATOM 1851 C C . ILE A 1 256 ? -6.751 21.665 -12.580 1.00 89.06 256 ILE A C 1
ATOM 1853 O O . ILE A 1 256 ? -6.575 22.745 -13.141 1.00 89.06 256 ILE A O 1
ATOM 1857 N N . SER A 1 257 ? -6.105 20.567 -12.941 1.00 87.75 257 SER A N 1
ATOM 1858 C CA . SER A 1 257 ? -5.293 20.461 -14.144 1.00 87.75 257 SER A CA 1
ATOM 1859 C C . SER A 1 257 ? -5.757 19.265 -14.957 1.00 87.75 257 SER A C 1
ATOM 1861 O O . SER A 1 257 ? -6.430 18.354 -14.465 1.00 87.75 257 SER A O 1
ATOM 1863 N N . SER A 1 258 ? -5.412 19.267 -16.237 1.00 85.44 258 SER A N 1
ATOM 1864 C CA . SER A 1 258 ? -5.642 18.102 -17.068 1.00 85.44 258 SER A CA 1
ATOM 1865 C C . SER A 1 258 ? -4.487 17.863 -18.014 1.00 85.44 258 SER A C 1
ATOM 1867 O O . SER A 1 258 ? -3.934 18.816 -18.565 1.00 85.44 258 SER A O 1
ATOM 1869 N N . SER A 1 259 ? -4.184 16.599 -18.259 1.00 83.50 259 SER A N 1
ATOM 1870 C CA . SER A 1 259 ? -3.190 16.173 -19.234 1.00 83.50 259 SER A CA 1
ATOM 1871 C C . SER A 1 259 ? -3.715 14.984 -20.030 1.00 83.50 259 SER A C 1
ATOM 1873 O O . SER A 1 259 ? -4.481 14.162 -19.532 1.00 83.50 259 SER A O 1
ATOM 1875 N N . GLY A 1 260 ? -3.330 14.882 -21.295 1.00 74.75 260 GLY A N 1
ATOM 1876 C CA . GLY A 1 260 ? -3.740 13.771 -22.147 1.00 74.75 260 GLY A CA 1
ATOM 1877 C C . GLY A 1 260 ? -3.808 14.169 -23.611 1.00 74.75 260 GLY A C 1
ATOM 1878 O O . GLY A 1 260 ? -4.060 15.326 -23.941 1.00 74.75 260 GLY A O 1
ATOM 1879 N N . ALA A 1 261 ? -3.577 13.192 -24.481 1.00 62.81 261 ALA A N 1
ATOM 1880 C CA . ALA A 1 261 ? -3.745 13.313 -25.920 1.00 62.81 261 ALA A CA 1
ATOM 1881 C C . ALA A 1 261 ? -4.766 12.266 -26.392 1.00 62.81 261 ALA A C 1
ATOM 1883 O O . ALA A 1 261 ? -4.760 11.119 -25.942 1.00 62.81 261 ALA A O 1
ATOM 1884 N N . GLY A 1 262 ? -5.659 12.653 -27.304 1.00 75.56 262 GLY A N 1
ATOM 1885 C CA . GLY A 1 262 ? -6.625 11.737 -27.913 1.00 75.56 262 GLY A CA 1
ATOM 1886 C C . GLY A 1 262 ? -7.897 11.510 -27.085 1.00 75.56 262 GLY A C 1
ATOM 1887 O O . GLY A 1 262 ? -8.601 12.453 -26.741 1.00 75.56 262 GLY A O 1
ATOM 1888 N N . ARG A 1 263 ? -8.262 10.240 -26.849 1.00 80.12 263 ARG A N 1
ATOM 1889 C CA . ARG A 1 263 ? -9.584 9.842 -26.309 1.00 80.12 263 ARG A CA 1
ATOM 1890 C C . ARG A 1 263 ? -9.666 9.770 -24.782 1.00 80.12 263 ARG A C 1
ATOM 1892 O O . ARG A 1 263 ? -10.762 9.549 -24.265 1.00 80.12 263 ARG A O 1
ATOM 1899 N N . THR A 1 264 ? -8.552 9.948 -24.078 1.00 81.62 264 THR A N 1
ATOM 1900 C CA . THR A 1 264 ? -8.487 9.851 -22.615 1.00 81.62 264 THR A CA 1
ATOM 1901 C C . THR A 1 264 ? -7.926 11.143 -22.043 1.00 81.62 264 THR A C 1
ATOM 1903 O O . THR A 1 264 ? -6.861 11.597 -22.456 1.00 81.62 264 THR A O 1
ATOM 1906 N N . LEU A 1 265 ? -8.647 11.722 -21.086 1.00 85.25 265 LEU A N 1
ATOM 1907 C CA . LEU A 1 265 ? -8.251 12.933 -20.379 1.00 85.25 265 LEU A CA 1
ATOM 1908 C C . LEU A 1 265 ? -7.909 12.578 -18.933 1.00 85.25 265 LEU A C 1
ATOM 1910 O O . LEU A 1 265 ? -8.782 12.122 -18.203 1.00 85.25 265 LEU A O 1
ATOM 1914 N N . ASN A 1 266 ? -6.677 12.797 -18.488 1.00 85.38 266 ASN A N 1
ATOM 1915 C CA . ASN A 1 266 ? -6.349 12.711 -17.068 1.00 85.38 266 ASN A CA 1
ATOM 1916 C C . ASN A 1 266 ? -6.730 14.028 -16.412 1.00 85.38 266 ASN A C 1
ATOM 1918 O O . ASN A 1 266 ? -6.200 15.070 -16.787 1.00 85.38 266 ASN A O 1
ATOM 1922 N N . VAL A 1 267 ? -7.640 13.986 -15.444 1.00 88.62 267 VAL A N 1
ATOM 1923 C CA . VAL A 1 267 ? -8.003 15.148 -14.629 1.00 88.62 267 VAL A CA 1
ATOM 1924 C C . VAL A 1 267 ? -7.324 14.993 -13.279 1.00 88.62 267 VAL A C 1
ATOM 1926 O O . VAL A 1 267 ? -7.496 13.968 -12.617 1.00 88.62 267 VAL A O 1
ATOM 1929 N N . LYS A 1 268 ? -6.545 15.995 -12.878 1.00 89.94 268 LYS A N 1
ATOM 1930 C CA . LYS A 1 268 ? -5.855 16.044 -11.591 1.00 89.94 268 LYS A CA 1
ATOM 1931 C C . LYS A 1 268 ? -6.375 17.217 -10.770 1.00 89.94 268 LYS A C 1
ATOM 1933 O O . LYS A 1 268 ? -6.664 18.290 -11.287 1.00 89.94 268 LYS A O 1
ATOM 1938 N N . LEU A 1 269 ? -6.520 16.972 -9.479 1.00 92.38 269 LEU A N 1
ATOM 1939 C CA . LEU A 1 269 ? -7.001 17.906 -8.480 1.00 92.38 269 LEU A CA 1
ATOM 1940 C C . LEU A 1 269 ? -5.914 18.078 -7.422 1.00 92.38 269 LEU A C 1
ATOM 1942 O O . LEU A 1 269 ? -5.360 17.088 -6.944 1.00 92.38 269 LEU A O 1
ATOM 1946 N N . VAL A 1 270 ? -5.620 19.322 -7.055 1.00 91.50 270 VAL A N 1
ATOM 1947 C CA . VAL A 1 270 ? -4.680 19.686 -5.988 1.00 91.50 270 VAL A CA 1
ATOM 1948 C C . VAL A 1 270 ? -5.397 20.608 -5.008 1.00 91.50 270 VAL A C 1
ATOM 1950 O O . VAL A 1 270 ? -5.914 21.650 -5.407 1.00 91.50 270 VAL A O 1
ATOM 1953 N N . VAL A 1 271 ? -5.432 20.230 -3.731 1.00 93.69 271 VAL A N 1
ATOM 1954 C CA . VAL A 1 271 ? -5.989 21.037 -2.638 1.00 93.69 271 VAL A CA 1
ATOM 1955 C C . VAL A 1 271 ? -4.842 21.727 -1.916 1.00 93.69 271 VAL A C 1
ATOM 1957 O O . VAL A 1 271 ? -3.910 21.064 -1.465 1.00 93.69 271 VAL A O 1
ATOM 1960 N N . VAL A 1 272 ? -4.908 23.049 -1.793 1.00 93.00 272 VAL A N 1
ATOM 1961 C CA . VAL A 1 272 ? -3.884 23.869 -1.139 1.00 93.00 272 VAL A CA 1
ATOM 1962 C C . VAL A 1 272 ? -4.512 24.663 -0.002 1.00 93.00 272 VAL A C 1
ATOM 1964 O O . VAL A 1 272 ? -5.544 25.308 -0.197 1.00 93.00 272 VAL A O 1
ATOM 1967 N N . ALA A 1 273 ? -3.884 24.637 1.172 1.00 94.00 273 ALA A N 1
ATOM 1968 C CA . ALA A 1 273 ? -4.255 25.511 2.277 1.00 94.00 273 ALA A CA 1
ATOM 1969 C C . ALA A 1 273 ? -3.750 26.931 2.015 1.00 94.00 273 ALA A C 1
ATOM 1971 O O . ALA A 1 273 ? -2.579 27.150 1.714 1.00 94.00 273 ALA A O 1
ATOM 1972 N N . VAL A 1 274 ? -4.638 27.918 2.125 1.00 93.81 274 VAL A N 1
ATOM 1973 C CA . VAL A 1 274 ? -4.315 29.314 1.789 1.00 93.81 274 VAL A CA 1
ATOM 1974 C C . VAL A 1 274 ? -3.380 29.950 2.821 1.00 93.81 274 VAL A C 1
ATOM 1976 O O . VAL A 1 274 ? -2.565 30.806 2.469 1.00 93.81 274 VAL A O 1
ATOM 1979 N N . ALA A 1 275 ? -3.477 29.512 4.080 1.00 91.44 275 ALA A N 1
ATOM 1980 C CA . ALA A 1 275 ? -2.713 30.056 5.199 1.00 91.44 275 ALA A CA 1
ATOM 1981 C C . ALA A 1 275 ? -1.196 29.882 5.022 1.00 91.44 275 ALA A C 1
ATOM 1983 O O . ALA A 1 275 ? -0.446 30.838 5.208 1.00 91.44 275 ALA A O 1
ATOM 1984 N N . ASP A 1 276 ? -0.750 28.690 4.622 1.00 90.19 276 ASP A N 1
ATOM 1985 C CA . ASP A 1 276 ? 0.671 28.337 4.518 1.00 90.19 276 ASP A CA 1
ATOM 1986 C C . ASP A 1 276 ? 1.110 27.950 3.096 1.00 90.19 276 ASP A C 1
ATOM 1988 O O . ASP A 1 276 ? 2.296 27.748 2.841 1.00 90.19 276 ASP A O 1
ATOM 1992 N N . GLY A 1 277 ? 0.169 27.866 2.153 1.00 90.56 277 GLY A N 1
ATOM 1993 C CA . GLY A 1 277 ? 0.425 27.458 0.776 1.00 90.56 277 GLY A CA 1
ATOM 1994 C C . GLY A 1 277 ? 0.812 25.988 0.618 1.00 90.56 277 GLY A C 1
ATOM 1995 O O . GLY A 1 277 ? 1.290 25.610 -0.455 1.00 90.56 277 GLY A O 1
ATOM 1996 N N . LYS A 1 278 ? 0.623 25.152 1.649 1.00 90.31 278 LYS A N 1
ATOM 1997 C CA . LYS A 1 278 ? 0.944 23.724 1.581 1.00 90.31 278 LYS A CA 1
ATOM 1998 C C . LYS A 1 278 ? -0.150 22.945 0.864 1.00 90.31 278 LYS A C 1
ATOM 2000 O O . LYS A 1 278 ? -1.344 23.204 1.021 1.00 90.31 278 LYS A O 1
ATOM 2005 N N . VAL A 1 279 ? 0.277 21.950 0.090 1.00 91.69 279 VAL A N 1
ATOM 2006 C CA . VAL A 1 279 ? -0.621 20.976 -0.535 1.00 91.69 279 VAL A CA 1
ATOM 2007 C C . VAL A 1 279 ? -1.177 20.065 0.557 1.00 91.69 279 VAL A C 1
ATOM 2009 O O . VAL A 1 279 ? -0.417 19.371 1.222 1.00 91.69 279 VAL A O 1
ATOM 2012 N N . GLN A 1 280 ? -2.496 20.072 0.723 1.00 92.06 280 GLN A N 1
ATOM 2013 C CA . GLN A 1 280 ? -3.218 19.242 1.691 1.00 92.06 280 GLN A CA 1
ATOM 2014 C C . GLN A 1 280 ? -3.611 17.886 1.095 1.00 92.06 280 GLN A C 1
ATOM 2016 O O . GLN A 1 280 ? -3.776 16.905 1.810 1.00 92.06 280 GLN A O 1
ATOM 2021 N N . GLY A 1 281 ? -3.748 17.813 -0.229 1.00 89.94 281 GLY A N 1
ATOM 2022 C CA . GLY A 1 281 ? -4.038 16.569 -0.930 1.00 89.94 281 GLY A CA 1
ATOM 2023 C C . GLY A 1 281 ? -3.964 16.732 -2.439 1.00 89.94 281 GLY A C 1
ATOM 2024 O O . GLY A 1 281 ? -4.119 17.833 -2.971 1.00 89.94 281 GLY A O 1
ATOM 2025 N N . SER A 1 282 ? -3.736 15.626 -3.146 1.00 92.06 282 SER A N 1
ATOM 2026 C CA . SER A 1 282 ? -3.839 15.594 -4.602 1.00 92.06 282 SER A CA 1
ATOM 2027 C C . SER A 1 282 ? -4.387 14.257 -5.085 1.00 92.06 282 SER A C 1
ATOM 2029 O O . SER A 1 282 ? -4.104 13.218 -4.493 1.00 92.06 282 SER A O 1
ATOM 2031 N N . ALA A 1 283 ? -5.183 14.280 -6.150 1.00 91.12 283 ALA A N 1
ATOM 2032 C CA . ALA A 1 283 ? -5.754 13.081 -6.749 1.00 91.12 283 ALA A CA 1
ATOM 2033 C C . ALA A 1 283 ? -5.836 13.230 -8.270 1.00 91.12 283 ALA A C 1
ATOM 2035 O O . ALA A 1 283 ? -6.105 14.317 -8.771 1.00 91.12 283 ALA A O 1
ATOM 2036 N N . GLY A 1 284 ? -5.628 12.137 -9.006 1.00 91.25 284 GLY A N 1
ATOM 2037 C CA . GLY A 1 284 ? -5.798 12.077 -10.459 1.00 91.25 284 GLY A CA 1
ATOM 2038 C C . GLY A 1 284 ? -6.745 10.952 -10.866 1.00 91.25 284 GLY A C 1
ATOM 2039 O O . GLY A 1 284 ? -6.743 9.889 -10.240 1.00 91.25 284 GLY A O 1
ATOM 2040 N N . VAL A 1 285 ? -7.566 11.175 -11.893 1.00 90.44 285 VAL A N 1
ATOM 2041 C CA . VAL A 1 285 ? -8.457 10.161 -12.476 1.00 90.44 285 VAL A CA 1
ATOM 2042 C C . VAL A 1 285 ? -8.397 10.242 -14.008 1.00 90.44 285 VAL A C 1
ATOM 2044 O O . VAL A 1 285 ? -8.608 11.327 -14.559 1.00 90.44 285 VAL A O 1
ATOM 2047 N N . PRO A 1 286 ? -8.148 9.121 -14.712 1.00 89.00 286 PRO A N 1
ATOM 2048 C CA . PRO A 1 286 ? -8.311 9.060 -16.159 1.00 89.00 286 PRO A CA 1
ATOM 2049 C C . PRO A 1 286 ? -9.802 9.053 -16.522 1.00 89.00 286 PRO A C 1
ATOM 2051 O O . PRO A 1 286 ? -10.591 8.292 -15.963 1.00 89.00 286 PRO A O 1
ATOM 2054 N N . VAL A 1 287 ? -10.189 9.884 -17.485 1.00 88.00 287 VAL A N 1
ATOM 2055 C CA . VAL A 1 287 ? -11.558 9.998 -17.999 1.00 88.00 287 VAL A CA 1
ATOM 2056 C C . VAL A 1 287 ? -11.582 9.494 -19.443 1.00 88.00 287 VAL A C 1
ATOM 2058 O O . VAL A 1 287 ? -11.126 10.201 -20.350 1.00 88.00 287 VAL A O 1
ATOM 2061 N N . PRO A 1 288 ? -12.074 8.265 -19.689 1.00 79.31 288 PRO A N 1
ATOM 2062 C CA . PRO A 1 288 ? -12.216 7.743 -21.038 1.00 79.31 288 PRO A CA 1
ATOM 2063 C C . PRO A 1 288 ? -13.414 8.414 -21.721 1.00 79.31 288 PRO A C 1
ATOM 2065 O O . PRO A 1 288 ? -14.551 8.245 -21.289 1.00 79.31 288 PRO A O 1
ATOM 2068 N N . LYS A 1 289 ? -13.162 9.113 -22.835 1.00 77.19 289 LYS A N 1
ATOM 2069 C CA . LYS A 1 289 ? -14.130 9.893 -23.631 1.00 77.19 289 LYS A CA 1
ATOM 2070 C C . LYS A 1 289 ? -14.639 11.145 -22.898 1.00 77.19 289 LYS A C 1
ATOM 2072 O O . LYS A 1 289 ? -15.221 11.076 -21.822 1.00 77.19 289 LYS A O 1
ATOM 2077 N N . ILE A 1 290 ? -14.489 12.305 -23.539 1.00 78.38 290 ILE A N 1
ATOM 2078 C CA . ILE A 1 290 ? -14.948 13.603 -23.020 1.00 78.38 290 ILE A CA 1
ATOM 2079 C C . ILE A 1 290 ? -16.470 13.714 -23.219 1.00 78.38 290 ILE A C 1
ATOM 2081 O O . ILE A 1 290 ? -16.948 14.346 -24.155 1.00 78.38 290 ILE A O 1
ATOM 2085 N N . LYS A 1 291 ? -17.239 13.016 -22.378 1.00 87.25 291 LYS A N 1
ATOM 2086 C CA . LYS A 1 291 ? -18.696 13.172 -22.254 1.00 87.25 291 LYS A CA 1
ATOM 2087 C C . LYS A 1 291 ? -19.020 13.767 -20.888 1.00 87.25 291 LYS A C 1
ATOM 2089 O O . LYS A 1 291 ? -18.404 13.377 -19.899 1.00 87.25 291 LYS A O 1
ATOM 2094 N N . ASP A 1 292 ? -20.027 14.635 -20.823 1.00 85.69 292 ASP A N 1
ATOM 2095 C CA . ASP A 1 292 ? -20.381 15.361 -19.593 1.00 85.69 292 ASP A CA 1
ATOM 2096 C C . ASP A 1 292 ? -20.655 14.423 -18.407 1.00 85.69 292 ASP A C 1
ATOM 2098 O O . ASP A 1 292 ? -20.150 14.653 -17.313 1.00 85.69 292 ASP A O 1
ATOM 2102 N N . ALA A 1 293 ? -21.351 13.302 -18.630 1.00 86.31 293 ALA A N 1
ATOM 2103 C CA . ALA A 1 293 ? -21.609 12.313 -17.579 1.00 86.31 293 ALA A CA 1
ATOM 2104 C C . ALA A 1 293 ? -20.320 11.711 -16.982 1.00 86.31 293 ALA A C 1
ATOM 2106 O O . ALA A 1 293 ? -20.209 11.569 -15.766 1.00 86.31 293 ALA A O 1
ATOM 2107 N N . ALA A 1 294 ? -19.321 11.414 -17.821 1.00 86.56 294 ALA A N 1
ATOM 2108 C CA . ALA A 1 294 ? -18.043 10.858 -17.372 1.00 86.56 294 ALA A CA 1
ATOM 2109 C C . ALA A 1 294 ? -17.207 11.893 -16.598 1.00 86.56 294 ALA A C 1
ATOM 2111 O O . ALA A 1 294 ? -16.500 11.540 -15.655 1.00 86.56 294 ALA A O 1
ATOM 2112 N N . LEU A 1 295 ? -17.314 13.175 -16.967 1.00 85.44 295 LEU A N 1
ATOM 2113 C CA . LEU A 1 295 ? -16.676 14.283 -16.251 1.00 85.44 295 LEU A CA 1
ATOM 2114 C C . LEU A 1 295 ? -17.297 14.499 -14.864 1.00 85.44 295 LEU A C 1
ATOM 2116 O O . LEU A 1 295 ? -16.563 14.671 -13.893 1.00 85.44 295 LEU A O 1
ATOM 2120 N N . VAL A 1 296 ? -18.626 14.429 -14.751 1.00 87.50 296 VAL A N 1
ATOM 2121 C CA . VAL A 1 296 ? -19.340 14.524 -13.464 1.00 87.50 296 VAL A CA 1
ATOM 2122 C C . VAL A 1 296 ? -18.944 13.372 -12.535 1.00 87.50 296 VAL A C 1
ATOM 2124 O O . VAL A 1 296 ? -18.613 13.595 -11.370 1.00 87.50 296 VAL A O 1
ATOM 2127 N N . GLU A 1 297 ? -18.904 12.143 -13.053 1.00 88.56 297 GLU A N 1
ATOM 2128 C CA . GLU A 1 297 ? -18.461 10.969 -12.294 1.00 88.56 297 GLU A CA 1
ATOM 2129 C C . GLU A 1 297 ? -16.991 11.094 -11.855 1.00 88.56 297 GLU A C 1
ATOM 2131 O O . GLU A 1 297 ? -16.633 10.773 -10.718 1.00 88.56 297 GLU A O 1
ATOM 2136 N N . ALA A 1 298 ? -16.123 11.606 -12.735 1.00 87.00 298 ALA A N 1
ATOM 2137 C CA . ALA A 1 298 ? -14.726 11.870 -12.411 1.00 87.00 298 ALA A CA 1
ATOM 2138 C C . ALA A 1 298 ? -14.572 12.919 -11.300 1.00 87.00 298 ALA A C 1
ATOM 2140 O O . ALA A 1 298 ? -13.779 12.699 -10.384 1.00 87.00 298 ALA A O 1
ATOM 2141 N N . ALA A 1 299 ? -15.355 14.003 -11.327 1.00 89.25 299 ALA A N 1
ATOM 2142 C CA . ALA A 1 299 ? -15.367 15.006 -10.262 1.00 89.25 299 ALA A CA 1
ATOM 2143 C C . ALA A 1 299 ? -15.768 14.399 -8.910 1.00 89.25 299 ALA A C 1
ATOM 2145 O O . ALA A 1 299 ? -15.086 14.623 -7.909 1.00 89.25 299 ALA A O 1
ATOM 2146 N N . GLY A 1 300 ? -16.813 13.563 -8.889 1.00 88.56 300 GLY A N 1
ATOM 2147 C CA . GLY A 1 300 ? -17.243 12.850 -7.683 1.00 88.56 300 GLY A CA 1
ATOM 2148 C C . GLY A 1 300 ? -16.143 11.957 -7.099 1.00 88.56 300 GLY A C 1
ATOM 2149 O O . GLY A 1 300 ? -15.852 12.035 -5.904 1.00 88.56 300 GLY A O 1
ATOM 2150 N N . ARG A 1 301 ? -15.467 11.167 -7.946 1.00 89.31 301 ARG A N 1
ATOM 2151 C CA . ARG A 1 301 ? -14.334 10.317 -7.530 1.00 89.31 301 ARG A CA 1
ATOM 2152 C C . ARG A 1 301 ? -13.147 11.123 -7.014 1.00 89.31 301 ARG A C 1
ATOM 2154 O O . ARG A 1 301 ? -12.523 10.723 -6.034 1.00 89.31 301 ARG A O 1
ATOM 2161 N N . LEU A 1 302 ? -12.819 12.232 -7.672 1.00 90.06 302 LEU A N 1
ATOM 2162 C CA . LEU A 1 302 ? -11.716 13.097 -7.261 1.00 90.06 302 LEU A CA 1
ATOM 2163 C C . LEU A 1 302 ? -11.988 13.734 -5.896 1.00 90.06 302 LEU A C 1
ATOM 2165 O O . LEU A 1 302 ? -11.117 13.663 -5.034 1.00 90.06 302 LEU A O 1
ATOM 2169 N N . LEU A 1 303 ? -13.192 14.274 -5.670 1.00 89.44 303 LEU A N 1
ATOM 2170 C CA . LEU A 1 303 ? -13.582 14.844 -4.373 1.00 89.44 303 LEU A CA 1
ATOM 2171 C C . LEU A 1 303 ? -13.549 13.811 -3.249 1.00 89.44 303 LEU A C 1
ATOM 2173 O O . LEU A 1 303 ? -13.049 14.113 -2.172 1.00 89.44 303 LEU A O 1
ATOM 2177 N N . PHE A 1 304 ? -14.029 12.594 -3.510 1.00 88.06 304 PHE A N 1
ATOM 2178 C CA . PHE A 1 304 ? -13.975 11.503 -2.537 1.00 88.06 304 PHE A CA 1
ATOM 2179 C C . PHE A 1 304 ? -12.530 11.153 -2.147 1.00 88.06 304 PHE A C 1
ATOM 2181 O O . PHE A 1 304 ? -12.224 10.955 -0.976 1.00 88.06 304 PHE A O 1
ATOM 2188 N N . ARG A 1 305 ? -11.601 11.139 -3.113 1.00 87.56 305 ARG A N 1
ATOM 2189 C CA . ARG A 1 305 ? -10.182 10.841 -2.850 1.00 87.56 305 ARG A CA 1
ATOM 2190 C C . ARG A 1 305 ? -9.461 11.924 -2.051 1.00 87.56 305 ARG A C 1
ATOM 2192 O O . ARG A 1 305 ? -8.502 11.606 -1.358 1.00 87.56 305 ARG A O 1
ATOM 2199 N N . VAL A 1 306 ? -9.895 13.181 -2.140 1.00 88.94 306 VAL A N 1
ATOM 2200 C CA . VAL A 1 306 ? -9.315 14.287 -1.355 1.00 88.94 306 VAL A CA 1
ATOM 2201 C C . VAL A 1 306 ? -10.128 14.631 -0.108 1.00 88.94 306 VAL A C 1
ATOM 2203 O O . VAL A 1 306 ? -9.882 15.657 0.519 1.00 88.94 306 VAL A O 1
ATOM 2206 N N . GLU A 1 307 ? -11.083 13.788 0.284 1.00 87.50 307 GLU A N 1
ATOM 2207 C CA . GLU A 1 307 ? -11.991 14.070 1.398 1.00 87.50 307 GLU A CA 1
ATOM 2208 C C . GLU A 1 307 ? -11.250 14.249 2.729 1.00 87.50 307 GLU A C 1
ATOM 2210 O O . GLU A 1 307 ? -11.562 15.171 3.480 1.00 87.50 307 GLU A O 1
ATOM 2215 N N . GLY A 1 308 ? -10.190 13.466 2.964 1.00 77.75 308 GLY A N 1
ATOM 2216 C CA . GLY A 1 308 ? -9.304 13.655 4.116 1.00 77.75 308 GLY A CA 1
ATOM 2217 C C . GLY A 1 308 ? -8.684 15.056 4.154 1.00 77.75 308 GLY A C 1
ATOM 2218 O O . GLY A 1 308 ? -8.740 15.718 5.183 1.00 77.75 308 GLY A O 1
ATOM 2219 N N . ALA A 1 309 ? -8.194 15.555 3.013 1.00 80.56 309 ALA A N 1
ATOM 2220 C CA . ALA A 1 309 ? -7.608 16.892 2.888 1.00 80.56 309 ALA A CA 1
ATOM 2221 C C . ALA A 1 309 ? -8.638 18.020 3.072 1.00 80.56 309 ALA A C 1
ATOM 2223 O O . ALA A 1 309 ? -8.315 19.078 3.606 1.00 80.56 309 ALA A O 1
ATOM 2224 N N . LEU A 1 310 ? -9.886 17.796 2.645 1.00 84.88 310 LEU A N 1
ATOM 2225 C CA . LEU A 1 310 ? -10.992 18.734 2.856 1.00 84.88 310 LEU A CA 1
ATOM 2226 C C . LEU A 1 310 ? -11.456 18.759 4.325 1.00 84.88 310 LEU A C 1
ATOM 2228 O O . LEU A 1 310 ? -11.937 19.790 4.792 1.00 84.88 310 LEU A O 1
ATOM 2232 N N . GLY A 1 311 ? -11.291 17.649 5.054 1.00 76.88 311 GLY A N 1
ATOM 2233 C CA . GLY A 1 311 ? -11.686 17.498 6.456 1.00 76.88 311 GLY A CA 1
ATOM 2234 C C . GLY A 1 311 ? -10.728 18.114 7.483 1.00 76.88 311 GLY A C 1
ATOM 2235 O O . GLY A 1 311 ? -11.174 18.444 8.583 1.00 76.88 311 GLY A O 1
ATOM 2236 N N . VAL A 1 312 ? -9.449 18.332 7.136 1.00 62.06 312 VAL A N 1
ATOM 2237 C CA . VAL A 1 312 ? -8.413 18.868 8.054 1.00 62.06 312 VAL A CA 1
ATOM 2238 C C . VAL A 1 312 ? -8.830 20.199 8.707 1.00 62.06 312 VAL A C 1
ATOM 2240 O O . VAL A 1 312 ? -8.542 20.437 9.875 1.00 62.06 312 VAL A O 1
ATOM 2243 N N . LEU A 1 313 ? -9.619 21.036 8.027 1.00 55.59 313 LEU A N 1
ATOM 2244 C CA . LEU A 1 313 ? -10.063 22.320 8.589 1.00 55.59 313 LEU A CA 1
ATOM 2245 C C . LEU A 1 313 ? -11.220 22.227 9.593 1.00 55.59 313 LEU A C 1
ATOM 2247 O O . LEU A 1 313 ? -11.420 23.159 10.376 1.00 55.59 313 LEU A O 1
ATOM 2251 N N . GLY A 1 314 ? -11.981 21.130 9.582 1.00 50.31 314 GLY A N 1
ATOM 2252 C CA . GLY A 1 314 ? -13.069 20.912 10.537 1.00 50.31 314 GLY A CA 1
ATOM 2253 C C . GLY A 1 314 ? -12.571 20.459 11.911 1.00 50.31 314 GLY A C 1
ATOM 2254 O O . GLY A 1 314 ? -13.193 20.781 12.921 1.00 50.31 314 GLY A O 1
ATOM 2255 N N . ALA A 1 315 ? -11.443 19.742 11.955 1.00 46.88 315 ALA A N 1
ATOM 2256 C CA . ALA A 1 315 ? -10.901 19.155 13.179 1.00 46.88 315 ALA A CA 1
ATOM 2257 C C . ALA A 1 315 ? -9.963 20.109 13.945 1.00 46.88 315 ALA A C 1
ATOM 2259 O O . ALA A 1 315 ? -10.087 20.240 15.164 1.00 46.88 315 ALA A O 1
ATOM 2260 N N . ASP A 1 316 ? -9.087 20.846 13.251 1.00 46.09 316 ASP A N 1
ATOM 2261 C CA . ASP A 1 316 ? -8.054 21.667 13.911 1.00 46.09 316 ASP A CA 1
ATOM 2262 C C . ASP A 1 316 ? -8.600 22.927 14.610 1.00 46.09 316 ASP A C 1
ATOM 2264 O O . ASP A 1 316 ? -8.006 23.425 15.572 1.00 46.09 316 ASP A O 1
ATOM 2268 N N . ARG A 1 317 ? -9.779 23.425 14.206 1.00 48.03 317 ARG A N 1
ATOM 2269 C CA . ARG A 1 317 ? -10.442 24.559 14.883 1.00 48.03 317 ARG A CA 1
ATOM 2270 C C . ARG A 1 317 ? -11.122 24.176 16.202 1.00 48.03 317 ARG A C 1
ATOM 2272 O O . ARG A 1 317 ? -11.348 25.056 17.026 1.00 48.03 317 ARG A O 1
ATOM 2279 N N . ALA A 1 318 ? -11.411 22.893 16.436 1.00 40.28 318 ALA A N 1
ATOM 2280 C CA . ALA A 1 318 ? -11.953 22.426 17.715 1.00 40.28 318 ALA A CA 1
ATOM 2281 C C . ALA A 1 318 ? -1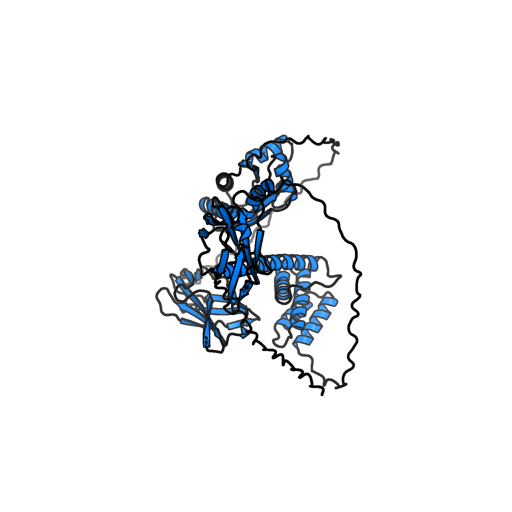0.858 22.200 18.778 1.00 40.28 318 ALA A C 1
ATOM 2283 O O . ALA A 1 318 ? -11.155 22.201 19.969 1.00 40.28 318 ALA A O 1
ATOM 2284 N N . SER A 1 319 ? -9.593 22.040 18.365 1.00 40.25 319 SER A N 1
ATOM 2285 C CA . SER A 1 319 ? -8.485 21.661 19.256 1.00 40.25 319 SER A CA 1
ATOM 2286 C C . SER A 1 319 ? -7.628 22.830 19.767 1.00 40.25 319 SER A C 1
ATOM 2288 O O . SER A 1 319 ? -6.750 22.614 20.598 1.00 40.25 319 SER A O 1
ATOM 2290 N N . THR A 1 320 ? -7.843 24.066 19.302 1.00 37.28 320 THR A N 1
ATOM 2291 C CA . THR A 1 320 ? -6.970 25.220 19.619 1.00 37.28 320 THR A CA 1
ATOM 2292 C C . THR A 1 320 ? -7.497 26.158 20.716 1.00 37.28 320 THR A C 1
ATOM 2294 O O . THR A 1 320 ? -6.901 27.201 20.975 1.00 37.28 320 THR A O 1
ATOM 2297 N N . ALA A 1 321 ? -8.549 25.768 21.441 1.00 35.12 321 ALA A N 1
ATOM 2298 C CA . ALA A 1 321 ? -9.010 26.451 22.654 1.00 35.12 321 ALA A CA 1
ATOM 2299 C C . ALA A 1 321 ? -8.632 25.641 23.910 1.00 35.12 321 ALA A C 1
ATOM 2301 O O . ALA A 1 321 ? -9.488 25.058 24.568 1.00 35.12 321 ALA A O 1
ATOM 2302 N N . GLY A 1 322 ? -7.339 25.561 24.233 1.00 31.25 322 GLY A N 1
ATOM 2303 C CA . GLY A 1 322 ? -6.876 24.813 25.404 1.00 31.25 322 GLY A CA 1
ATOM 2304 C C . GLY A 1 322 ? -5.413 25.064 25.749 1.00 31.25 322 GLY A C 1
ATOM 2305 O O . GLY A 1 322 ? -4.535 24.412 25.207 1.00 31.25 322 GLY A O 1
ATOM 2306 N N . GLY A 1 323 ? -5.201 26.034 26.643 1.00 30.02 323 GLY A N 1
ATOM 2307 C CA . GLY A 1 323 ? -4.077 26.205 27.576 1.00 30.02 323 GLY A CA 1
ATOM 2308 C C . GLY A 1 323 ? -2.706 25.614 27.235 1.00 30.02 323 GLY A C 1
ATOM 2309 O O . GLY A 1 323 ? -2.481 24.414 27.352 1.00 30.02 323 GLY A O 1
ATOM 2310 N N . GLY A 1 324 ? -1.745 26.505 26.981 1.00 30.33 324 GLY A N 1
ATOM 2311 C CA . GLY A 1 324 ? -0.327 26.184 27.068 1.00 30.33 324 GLY A CA 1
ATOM 2312 C C . GLY A 1 324 ? 0.109 25.909 28.507 1.00 30.33 324 GLY A C 1
ATOM 2313 O O . GLY A 1 324 ? -0.228 26.660 29.422 1.00 30.33 324 GLY A O 1
ATOM 2314 N N . VAL A 1 325 ? 0.923 24.870 28.683 1.00 28.75 325 VAL A N 1
ATOM 2315 C CA . VAL A 1 325 ? 1.834 24.746 29.821 1.00 28.75 325 VAL A CA 1
ATOM 2316 C C . VAL A 1 325 ? 3.206 24.347 29.291 1.00 28.75 325 VAL A C 1
ATOM 2318 O O . VAL A 1 325 ? 3.369 23.383 28.549 1.00 28.75 325 VAL A O 1
ATOM 2321 N N . SER A 1 326 ? 4.165 25.181 29.670 1.00 35.69 326 SER A N 1
ATOM 2322 C CA . SER A 1 326 ? 5.603 25.087 29.461 1.00 35.69 326 SER A CA 1
ATOM 2323 C C . SER A 1 326 ? 6.201 23.852 30.144 1.00 35.69 326 SER A C 1
ATOM 2325 O O . SER A 1 326 ? 5.896 23.595 31.307 1.00 35.69 326 SER A O 1
ATOM 2327 N N . ALA A 1 327 ? 7.096 23.134 29.459 1.00 30.17 327 ALA A N 1
ATOM 2328 C CA . ALA A 1 327 ? 7.9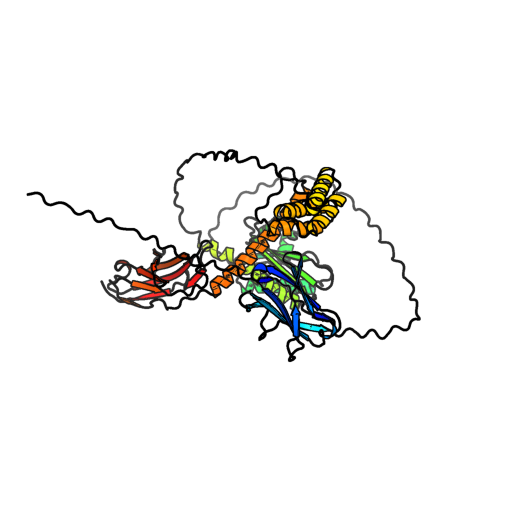88 22.156 30.082 1.00 30.17 327 ALA A CA 1
ATOM 2329 C C . ALA A 1 327 ? 9.346 22.103 29.356 1.00 30.17 327 ALA A C 1
ATOM 2331 O O . ALA A 1 327 ? 9.503 21.511 28.292 1.00 30.17 327 ALA A O 1
ATOM 2332 N N . SER A 1 328 ? 10.294 22.816 29.959 1.00 29.56 328 SER A N 1
ATOM 2333 C CA . SER A 1 328 ? 11.706 22.495 30.206 1.00 29.56 328 SER A CA 1
ATOM 2334 C C . SER A 1 328 ? 12.373 21.373 29.392 1.00 29.56 328 SER A C 1
ATOM 2336 O O . SER A 1 328 ? 12.078 20.192 29.562 1.00 29.56 328 SER A O 1
ATOM 2338 N N . GLN A 1 329 ? 13.402 21.747 28.627 1.00 31.84 329 GLN A N 1
ATOM 2339 C CA . GLN A 1 329 ? 14.464 20.848 28.161 1.00 31.84 329 GLN A CA 1
ATOM 2340 C C . GLN A 1 329 ? 15.334 20.359 29.333 1.00 31.84 329 GLN A C 1
ATOM 2342 O O . GLN A 1 329 ? 15.661 21.162 30.212 1.00 31.84 329 GLN A O 1
ATOM 2347 N N . PRO A 1 330 ? 15.843 19.116 29.282 1.00 34.69 330 PRO A N 1
ATOM 2348 C CA . PRO A 1 330 ? 17.118 18.789 29.892 1.00 34.69 330 PRO A CA 1
ATOM 2349 C C . PRO A 1 330 ? 18.191 18.491 28.839 1.00 34.69 330 PRO A C 1
ATOM 2351 O O . PRO A 1 330 ? 17.978 17.828 27.824 1.00 34.69 330 PRO A O 1
ATOM 2354 N N . SER A 1 331 ? 19.361 19.034 29.140 1.00 33.09 331 SER A N 1
ATOM 2355 C CA . SER A 1 331 ? 20.623 18.955 28.424 1.00 33.09 331 SER A CA 1
ATOM 2356 C C . SER A 1 331 ? 21.216 17.543 28.352 1.00 33.09 331 SER A C 1
ATOM 2358 O O . SER A 1 331 ? 21.178 16.800 29.325 1.00 33.09 331 SER A O 1
ATOM 2360 N N . GLY A 1 332 ? 21.902 17.274 27.237 1.00 31.84 332 GLY A N 1
ATOM 2361 C CA . GLY A 1 332 ? 23.265 16.726 27.216 1.00 31.84 332 GLY A CA 1
ATOM 2362 C C . GLY A 1 332 ? 23.480 15.245 27.546 1.00 31.84 332 GLY A C 1
ATOM 2363 O O . GLY A 1 332 ? 23.577 14.875 28.709 1.00 31.84 332 GLY A O 1
ATOM 2364 N N . VAL A 1 333 ? 23.768 14.446 26.513 1.00 32.53 333 VAL A N 1
ATOM 2365 C CA . VAL A 1 333 ? 24.610 13.237 26.606 1.00 32.53 333 VAL A CA 1
ATOM 2366 C C . VAL A 1 333 ? 25.553 13.221 25.387 1.00 32.53 333 VAL A C 1
ATOM 2368 O O . VAL A 1 333 ? 25.105 13.541 24.283 1.00 32.53 333 VAL A O 1
ATOM 2371 N N . PRO A 1 334 ? 26.860 12.944 25.566 1.00 40.53 334 PRO A N 1
ATOM 2372 C CA . PRO A 1 334 ? 27.882 13.173 24.549 1.00 40.53 334 PRO A CA 1
ATOM 2373 C C . PRO A 1 334 ? 27.952 12.068 23.490 1.00 40.53 334 PRO A C 1
ATOM 2375 O O . PRO A 1 334 ? 27.650 10.904 23.740 1.00 40.53 334 PRO A O 1
ATOM 2378 N N . ALA A 1 335 ? 28.432 12.467 22.312 1.00 38.94 335 ALA A N 1
ATOM 2379 C CA . ALA A 1 335 ? 28.752 11.609 21.182 1.00 38.94 335 ALA A CA 1
ATOM 2380 C C . ALA A 1 335 ? 29.825 10.566 21.545 1.00 38.94 335 ALA A C 1
ATOM 2382 O O . ALA A 1 335 ? 30.982 10.908 21.802 1.00 38.94 335 ALA A O 1
ATOM 2383 N N . ALA A 1 336 ? 29.444 9.289 21.514 1.00 34.38 336 ALA A N 1
ATOM 2384 C CA . ALA A 1 336 ? 30.378 8.176 21.477 1.00 34.38 336 ALA A CA 1
ATOM 2385 C C . ALA A 1 336 ? 30.814 7.944 20.022 1.00 34.38 336 ALA A C 1
ATOM 2387 O O . ALA A 1 336 ? 29.997 7.698 19.138 1.00 34.38 336 ALA A O 1
ATOM 2388 N N . ARG A 1 337 ? 32.121 8.067 19.782 1.00 38.59 337 ARG A N 1
ATOM 2389 C CA . ARG A 1 337 ? 32.795 7.633 18.557 1.00 38.59 337 ARG A CA 1
ATOM 2390 C C . ARG A 1 337 ? 32.771 6.105 18.511 1.00 38.59 337 ARG A C 1
ATOM 2392 O O . ARG A 1 337 ? 33.471 5.479 19.303 1.00 38.59 337 ARG A O 1
ATOM 2399 N N . GLU A 1 338 ? 32.040 5.518 17.571 1.00 32.50 338 GLU A N 1
ATOM 2400 C CA . GLU A 1 338 ? 32.245 4.118 17.203 1.00 32.50 338 GLU A CA 1
ATOM 2401 C C . GLU A 1 338 ? 33.431 4.017 16.240 1.00 32.50 338 GLU A C 1
ATOM 2403 O O . GLU A 1 338 ? 33.393 4.399 15.073 1.00 32.50 338 GLU A O 1
ATOM 2408 N N . SER A 1 339 ? 34.536 3.552 16.809 1.00 35.34 339 SER A N 1
ATOM 2409 C CA . SER A 1 339 ? 35.712 3.027 16.133 1.00 35.34 339 SER A CA 1
ATOM 2410 C C . SER A 1 339 ? 35.337 1.832 15.255 1.00 35.34 339 SER A C 1
ATOM 2412 O O . SER A 1 339 ? 34.740 0.875 15.745 1.00 35.34 339 SER A O 1
ATOM 2414 N N . GLY A 1 340 ? 35.727 1.875 13.979 1.00 37.09 340 GLY A N 1
ATOM 2415 C CA . GLY A 1 340 ? 35.555 0.766 13.042 1.00 37.09 340 GLY A CA 1
ATOM 2416 C C . GLY A 1 340 ? 36.305 -0.502 13.479 1.00 37.09 340 GLY A C 1
ATOM 2417 O O . GLY A 1 340 ? 37.343 -0.404 14.144 1.00 37.09 340 GLY A O 1
ATOM 2418 N N . PRO A 1 341 ? 35.809 -1.699 13.121 1.00 43.94 341 PRO A N 1
ATOM 2419 C CA . PRO A 1 341 ? 36.482 -2.934 13.475 1.00 43.94 341 PRO A CA 1
ATOM 2420 C C . PRO A 1 341 ? 37.734 -3.134 12.617 1.00 43.94 341 PRO A C 1
ATOM 2422 O O . PRO A 1 341 ? 37.708 -3.103 11.387 1.00 43.94 341 PRO A O 1
ATOM 2425 N N . ALA A 1 342 ? 38.841 -3.338 13.325 1.00 35.56 342 ALA A N 1
ATOM 2426 C CA . ALA A 1 342 ? 40.139 -3.695 12.796 1.00 35.56 342 ALA A CA 1
ATOM 2427 C C . ALA A 1 342 ? 40.139 -5.096 12.164 1.00 35.56 342 ALA A C 1
ATOM 2429 O O . ALA A 1 342 ? 39.501 -6.031 12.647 1.00 35.56 342 ALA A O 1
ATOM 2430 N N . ASN A 1 343 ? 40.936 -5.198 11.103 1.00 40.03 343 ASN A N 1
ATOM 2431 C CA . ASN A 1 343 ? 41.311 -6.388 10.351 1.00 40.03 343 ASN A CA 1
ATOM 2432 C C . ASN A 1 343 ? 41.501 -7.654 11.203 1.00 40.03 343 ASN A C 1
ATOM 2434 O O . ASN A 1 343 ? 42.432 -7.749 12.006 1.00 40.03 343 ASN A O 1
ATOM 2438 N N . SER A 1 344 ? 40.706 -8.685 10.909 1.00 39.16 344 SER A N 1
ATOM 2439 C CA . SER A 1 344 ? 41.034 -10.068 11.244 1.00 39.16 344 SER A CA 1
ATOM 2440 C C . SER A 1 344 ? 42.085 -10.593 10.260 1.00 39.16 344 SER A C 1
ATOM 2442 O O . SER A 1 344 ? 41.780 -10.912 9.110 1.00 39.16 344 SER A O 1
ATOM 2444 N N . ALA A 1 345 ? 43.333 -10.691 10.715 1.00 44.59 345 ALA A N 1
ATOM 2445 C CA . ALA A 1 345 ? 44.381 -11.447 10.043 1.00 44.59 345 ALA A CA 1
ATOM 2446 C C . ALA A 1 345 ? 44.065 -12.949 10.145 1.00 44.59 345 ALA A C 1
ATOM 2448 O O . ALA A 1 345 ? 44.178 -13.545 11.215 1.00 44.59 345 ALA A O 1
ATOM 2449 N N . GLY A 1 346 ? 43.647 -13.553 9.032 1.00 37.03 346 GLY A N 1
ATOM 2450 C CA . GLY A 1 346 ? 43.298 -14.968 8.952 1.00 37.03 346 GLY A CA 1
ATOM 2451 C C . GLY A 1 346 ? 43.761 -15.604 7.645 1.00 37.03 346 GLY A C 1
ATOM 2452 O O . GLY A 1 346 ? 43.189 -15.352 6.596 1.00 37.03 346 GLY A O 1
ATOM 2453 N N . SER A 1 347 ? 44.765 -16.477 7.763 1.00 38.53 347 SER A N 1
ATOM 2454 C CA . SER A 1 347 ? 45.030 -17.649 6.916 1.00 38.53 347 SER A CA 1
ATOM 2455 C C . SER A 1 347 ? 45.198 -17.438 5.401 1.00 38.53 347 SER A C 1
ATOM 2457 O O . SER A 1 347 ? 44.252 -17.460 4.616 1.00 38.53 347 SER A O 1
ATOM 2459 N N . GLY A 1 348 ? 46.463 -17.351 4.979 1.00 40.38 348 GLY A N 1
ATOM 2460 C CA . GLY A 1 348 ? 46.894 -17.361 3.583 1.00 40.38 348 GLY A CA 1
ATOM 2461 C C . GLY A 1 348 ? 46.663 -18.702 2.882 1.00 40.38 348 GLY A C 1
ATOM 2462 O O . GLY A 1 348 ? 47.598 -19.470 2.665 1.00 40.38 348 GLY A O 1
ATOM 2463 N N . ARG A 1 349 ? 45.428 -18.953 2.441 1.00 44.69 349 ARG A N 1
ATOM 2464 C CA . ARG A 1 349 ? 45.196 -19.750 1.233 1.00 44.69 349 ARG A CA 1
ATOM 2465 C C . ARG A 1 349 ? 45.300 -18.806 0.045 1.00 44.69 349 ARG A C 1
ATOM 2467 O O . ARG A 1 349 ? 44.452 -17.940 -0.123 1.00 44.69 349 ARG A O 1
ATOM 2474 N N . LYS A 1 350 ? 46.348 -18.980 -0.764 1.00 51.56 350 LYS A N 1
ATOM 2475 C CA . LYS A 1 350 ? 46.462 -18.381 -2.098 1.00 51.56 350 LYS A CA 1
ATOM 2476 C C . LYS A 1 350 ? 45.177 -18.746 -2.863 1.00 51.56 350 LYS A C 1
ATOM 2478 O O . LYS A 1 350 ? 44.980 -19.942 -3.091 1.00 51.56 350 LYS A O 1
ATOM 2483 N N . PRO A 1 351 ? 44.271 -17.796 -3.164 1.00 52.12 351 PRO A N 1
ATOM 2484 C CA . PRO A 1 351 ? 43.091 -18.106 -3.955 1.00 52.12 351 PRO A CA 1
ATOM 2485 C C . PRO A 1 351 ? 43.594 -18.626 -5.300 1.00 52.12 351 PRO A C 1
ATOM 2487 O O . PRO A 1 351 ? 44.385 -17.965 -5.968 1.00 52.12 351 PRO A O 1
ATOM 2490 N N . ALA A 1 352 ? 43.233 -19.864 -5.633 1.00 50.50 352 ALA A N 1
ATOM 2491 C CA . ALA A 1 352 ? 43.403 -20.364 -6.985 1.00 50.50 352 ALA A CA 1
ATOM 2492 C C . ALA A 1 352 ? 42.636 -19.412 -7.906 1.00 50.50 352 ALA A C 1
ATOM 2494 O O . ALA A 1 352 ? 41.505 -19.064 -7.564 1.00 50.50 352 ALA A O 1
ATOM 2495 N N . ASP A 1 353 ? 43.277 -18.966 -8.989 1.00 55.44 353 ASP A N 1
ATOM 2496 C CA . ASP A 1 353 ? 42.743 -18.020 -9.969 1.00 55.44 353 ASP A CA 1
ATOM 2497 C C . ASP A 1 353 ? 41.317 -18.414 -10.368 1.00 55.44 353 ASP A C 1
ATOM 2499 O O . ASP A 1 353 ? 41.093 -19.279 -11.216 1.00 55.44 353 ASP A O 1
ATOM 2503 N N . ALA A 1 354 ? 40.335 -17.807 -9.702 1.00 64.00 354 ALA A N 1
ATOM 2504 C CA . ALA A 1 354 ? 38.947 -17.898 -10.091 1.00 64.00 354 ALA A CA 1
ATOM 2505 C C . ALA A 1 354 ? 38.851 -17.072 -11.367 1.00 64.00 354 ALA A C 1
ATOM 2507 O O . ALA A 1 354 ? 38.828 -15.844 -11.301 1.00 64.00 354 ALA A O 1
ATOM 2508 N N . SER A 1 355 ? 38.892 -17.752 -12.514 1.00 77.38 355 SER A N 1
ATOM 2509 C CA . SER A 1 355 ? 38.664 -17.150 -13.824 1.00 77.38 355 SER A CA 1
ATOM 2510 C C . SER A 1 355 ? 37.481 -16.194 -13.715 1.00 77.38 355 SER A C 1
ATOM 2512 O O . SER A 1 355 ? 36.390 -16.625 -13.325 1.00 77.38 355 SER A O 1
ATOM 2514 N N . GLU A 1 356 ? 37.710 -14.909 -13.984 1.00 84.44 356 GLU A N 1
ATOM 2515 C CA . GLU A 1 356 ? 36.649 -13.910 -13.933 1.00 84.44 356 GLU A CA 1
ATOM 2516 C C . GLU A 1 356 ? 35.494 -14.374 -14.820 1.00 84.44 356 GLU A C 1
ATOM 2518 O O . GLU A 1 356 ? 35.684 -14.739 -15.981 1.00 84.44 356 GLU A O 1
ATOM 2523 N N . SER A 1 357 ? 34.296 -14.426 -14.238 1.00 92.38 357 SER A N 1
ATOM 2524 C CA . SER A 1 357 ? 33.086 -14.738 -14.992 1.00 92.38 357 SER A CA 1
ATOM 2525 C C . SER A 1 357 ? 32.946 -13.739 -16.155 1.00 92.38 357 SER A C 1
ATOM 2527 O O . SER A 1 357 ? 33.189 -12.544 -15.946 1.00 92.38 357 SER A O 1
ATOM 2529 N N . PRO A 1 358 ? 32.492 -14.178 -17.346 1.00 94.94 358 PRO A N 1
ATOM 2530 C CA . PRO A 1 358 ? 32.214 -13.282 -18.469 1.00 94.94 358 PRO A CA 1
ATOM 2531 C C . PRO A 1 358 ? 31.327 -12.086 -18.089 1.00 94.94 358 PRO A C 1
ATOM 2533 O O . PRO A 1 358 ? 31.501 -10.988 -18.617 1.00 94.94 358 PRO A O 1
ATOM 2536 N N . ALA A 1 359 ? 30.402 -12.269 -17.140 1.00 95.31 359 ALA A N 1
ATOM 2537 C CA . ALA A 1 359 ? 29.526 -11.214 -16.644 1.00 95.31 359 ALA A CA 1
ATOM 2538 C C . ALA A 1 359 ? 30.292 -10.124 -15.878 1.00 95.31 359 ALA A C 1
ATOM 2540 O O . ALA A 1 359 ? 30.021 -8.934 -16.050 1.00 95.31 359 ALA A O 1
ATOM 2541 N N . ARG A 1 360 ? 31.284 -10.520 -15.070 1.00 95.50 360 ARG A N 1
ATOM 2542 C CA . ARG A 1 360 ? 32.153 -9.586 -14.339 1.00 95.50 360 ARG A CA 1
ATOM 2543 C C . ARG A 1 360 ? 33.072 -8.822 -15.280 1.00 95.50 360 ARG A C 1
ATOM 2545 O O . ARG A 1 360 ? 33.247 -7.622 -15.087 1.00 95.50 360 ARG A O 1
ATOM 2552 N N . THR A 1 361 ? 33.588 -9.479 -16.319 1.00 96.12 361 THR A N 1
ATOM 2553 C CA . THR A 1 361 ? 34.369 -8.810 -17.367 1.00 96.12 361 THR A CA 1
ATOM 2554 C C . THR A 1 361 ? 33.528 -7.745 -18.075 1.00 96.12 361 THR A C 1
ATOM 2556 O O . THR A 1 361 ? 33.946 -6.593 -18.133 1.00 96.12 361 THR A O 1
ATOM 2559 N N . LEU A 1 362 ? 32.299 -8.072 -18.503 1.00 97.75 362 LEU A N 1
ATOM 2560 C CA . LEU A 1 362 ? 31.387 -7.104 -19.134 1.00 97.75 362 LEU A CA 1
ATOM 2561 C C . LEU A 1 362 ? 31.058 -5.912 -18.226 1.00 97.75 362 LEU A C 1
ATOM 2563 O O . LEU A 1 362 ? 31.000 -4.777 -18.696 1.00 97.75 362 LEU A O 1
ATOM 2567 N N . LEU A 1 363 ? 30.832 -6.150 -16.932 1.00 97.75 363 LEU A N 1
ATOM 2568 C CA . LEU A 1 363 ? 30.557 -5.074 -15.979 1.00 97.75 363 LEU A CA 1
ATOM 2569 C C . LEU A 1 363 ? 31.789 -4.190 -15.741 1.00 97.75 363 LEU A C 1
ATOM 2571 O O . LEU A 1 363 ? 31.662 -2.969 -15.688 1.00 97.75 363 LEU A O 1
ATOM 2575 N N . SER A 1 364 ? 32.976 -4.790 -15.636 1.00 97.12 364 SER A N 1
ATOM 2576 C CA . SER A 1 364 ? 34.245 -4.063 -15.531 1.00 97.12 364 SER A CA 1
ATOM 2577 C C . SER A 1 364 ? 34.469 -3.159 -16.750 1.00 97.12 364 SER A C 1
ATOM 2579 O O . SER A 1 364 ? 34.744 -1.969 -16.599 1.00 97.12 364 SER A O 1
ATOM 2581 N N . GLU A 1 365 ? 34.236 -3.682 -17.958 1.00 98.00 365 GLU A N 1
ATOM 2582 C CA . GLU A 1 365 ? 34.286 -2.901 -19.199 1.00 98.00 365 GLU A CA 1
ATOM 2583 C C . GLU A 1 365 ? 33.229 -1.783 -19.216 1.00 98.00 365 GLU A C 1
ATOM 2585 O O . GLU A 1 365 ? 33.526 -0.660 -19.621 1.00 98.00 365 GLU A O 1
ATOM 2590 N N . ALA A 1 366 ? 32.010 -2.050 -18.729 1.00 98.12 366 ALA A N 1
ATOM 2591 C CA . ALA A 1 366 ? 30.953 -1.042 -18.636 1.00 98.12 366 ALA A CA 1
ATOM 2592 C C . ALA A 1 366 ? 31.338 0.122 -17.707 1.00 98.12 366 ALA A C 1
ATOM 2594 O O . ALA A 1 366 ? 31.083 1.280 -18.041 1.00 98.12 366 ALA A O 1
ATOM 2595 N N . ARG A 1 367 ? 31.971 -0.166 -16.560 1.00 98.06 367 ARG A N 1
ATOM 2596 C CA . ARG A 1 367 ? 32.485 0.863 -15.640 1.00 98.06 367 ARG A CA 1
ATOM 2597 C C . ARG A 1 367 ? 33.595 1.682 -16.282 1.00 98.06 367 ARG A C 1
ATOM 2599 O O . ARG A 1 367 ? 33.544 2.905 -16.222 1.00 98.06 367 ARG A O 1
ATOM 2606 N N . ALA A 1 368 ? 34.550 1.022 -16.937 1.00 98.06 368 ALA A N 1
ATOM 2607 C CA . ALA A 1 368 ? 35.629 1.706 -17.639 1.00 98.06 368 ALA A CA 1
ATOM 2608 C C . ALA A 1 368 ? 35.083 2.655 -18.723 1.00 98.06 368 ALA A C 1
ATOM 2610 O O . ALA A 1 368 ? 35.506 3.808 -18.796 1.00 98.06 368 ALA A O 1
ATOM 2611 N N . ALA A 1 369 ? 34.087 2.211 -19.501 1.00 98.06 369 ALA A N 1
ATOM 2612 C CA . ALA A 1 369 ? 33.405 3.049 -20.489 1.00 98.06 369 ALA A CA 1
ATOM 2613 C C . ALA A 1 369 ? 32.681 4.246 -19.843 1.00 98.06 369 ALA A C 1
ATOM 2615 O O . ALA A 1 369 ? 32.751 5.368 -20.348 1.00 98.06 369 ALA A O 1
ATOM 2616 N N . TYR A 1 370 ? 32.027 4.035 -18.695 1.00 97.88 370 TYR A N 1
ATOM 2617 C CA . TYR A 1 370 ? 31.365 5.100 -17.939 1.00 97.88 370 TYR A CA 1
ATOM 2618 C C . TYR A 1 370 ? 32.362 6.149 -17.421 1.00 97.88 370 TYR A C 1
ATOM 2620 O O . TYR A 1 370 ? 32.129 7.351 -17.565 1.00 97.88 370 TYR A O 1
ATOM 2628 N N . GLU A 1 371 ? 33.492 5.709 -16.862 1.00 96.88 371 GLU A N 1
ATOM 2629 C CA . GLU A 1 371 ? 34.575 6.579 -16.386 1.00 96.88 371 GLU A CA 1
ATOM 2630 C C . GLU A 1 371 ? 35.226 7.372 -17.528 1.00 96.88 371 GLU A C 1
ATOM 2632 O O . GLU A 1 371 ? 35.579 8.539 -17.345 1.00 96.88 371 GLU A O 1
ATOM 2637 N N . SER A 1 372 ? 35.315 6.791 -18.731 1.00 97.62 372 SER A N 1
ATOM 2638 C CA . SER A 1 372 ? 35.773 7.486 -19.941 1.00 97.62 372 SER A CA 1
ATOM 2639 C C . SER A 1 372 ? 34.706 8.362 -20.611 1.00 97.62 372 SER A C 1
ATOM 2641 O O . SER A 1 372 ? 34.952 8.886 -21.696 1.00 97.62 372 SER A O 1
ATOM 2643 N N . MET A 1 373 ? 33.534 8.537 -19.986 1.00 96.94 373 MET A N 1
ATOM 2644 C CA . MET A 1 373 ? 32.383 9.290 -20.509 1.00 96.94 373 MET A CA 1
ATOM 2645 C C . MET A 1 373 ? 31.782 8.731 -21.815 1.00 96.94 373 MET A C 1
ATOM 2647 O O . MET A 1 373 ? 31.054 9.440 -22.512 1.00 96.94 373 MET A O 1
ATOM 2651 N N . ASP A 1 374 ? 32.036 7.460 -22.138 1.00 97.81 374 ASP A N 1
ATOM 2652 C CA . ASP A 1 374 ? 31.391 6.744 -23.244 1.00 97.81 374 ASP A CA 1
ATOM 2653 C C . ASP A 1 374 ? 30.124 6.038 -22.739 1.00 97.81 374 ASP A C 1
ATOM 2655 O O . ASP A 1 374 ? 30.054 4.822 -22.534 1.00 97.81 374 ASP A O 1
ATOM 2659 N N . TYR A 1 375 ? 29.114 6.858 -22.460 1.00 97.62 375 TYR A N 1
ATOM 2660 C CA . TYR A 1 375 ? 27.874 6.430 -21.821 1.00 97.62 375 TYR A CA 1
ATOM 2661 C C . TYR A 1 375 ? 27.038 5.474 -22.689 1.00 97.62 375 TYR A C 1
ATOM 2663 O O . TYR A 1 375 ? 26.375 4.589 -22.149 1.00 97.62 375 TYR A O 1
ATOM 2671 N N . ASP A 1 376 ? 27.072 5.596 -24.018 1.00 97.62 376 ASP A N 1
ATOM 2672 C CA . ASP A 1 376 ? 26.327 4.685 -24.898 1.00 97.62 376 ASP A CA 1
ATOM 2673 C C . ASP A 1 376 ? 26.920 3.270 -24.846 1.00 97.62 376 ASP A C 1
ATOM 2675 O O . ASP A 1 376 ? 26.188 2.286 -24.677 1.00 97.62 376 ASP A O 1
ATOM 2679 N N . THR A 1 377 ? 28.253 3.163 -24.883 1.00 98.00 377 THR A N 1
ATOM 2680 C CA . THR A 1 377 ? 28.959 1.888 -24.699 1.00 98.00 377 THR A CA 1
ATOM 2681 C C . THR A 1 377 ? 28.724 1.320 -23.296 1.00 98.00 377 THR A C 1
ATOM 2683 O O . THR A 1 377 ? 28.407 0.135 -23.159 1.00 98.00 377 THR A O 1
ATOM 2686 N N . ALA A 1 378 ? 28.795 2.153 -22.252 1.00 98.12 378 ALA A N 1
ATOM 2687 C CA . ALA A 1 378 ? 28.531 1.736 -20.874 1.00 98.12 378 ALA A CA 1
ATOM 2688 C C . ALA A 1 378 ? 27.107 1.172 -20.691 1.00 98.12 378 ALA A C 1
ATOM 2690 O O . ALA A 1 378 ? 26.922 0.123 -20.062 1.00 98.12 378 ALA A O 1
ATOM 2691 N N . ALA A 1 379 ? 26.093 1.810 -21.285 1.00 97.19 379 ALA A N 1
ATOM 2692 C CA . ALA A 1 379 ? 24.710 1.333 -21.259 1.00 97.19 379 ALA A CA 1
ATOM 2693 C C . ALA A 1 379 ? 24.542 -0.011 -21.998 1.00 97.19 379 ALA A C 1
ATOM 2695 O O . ALA A 1 379 ? 23.859 -0.916 -21.506 1.00 97.19 379 ALA A O 1
ATOM 2696 N N . ALA A 1 380 ? 25.186 -0.184 -23.155 1.00 97.88 380 ALA A N 1
ATOM 2697 C CA . ALA A 1 380 ? 25.126 -1.432 -23.916 1.00 97.88 380 ALA A CA 1
ATOM 2698 C C . ALA A 1 380 ? 25.815 -2.601 -23.185 1.00 97.88 380 ALA A C 1
ATOM 2700 O O . ALA A 1 380 ? 25.260 -3.701 -23.105 1.00 97.88 380 ALA A O 1
ATOM 2701 N N . LEU A 1 381 ? 27.003 -2.371 -22.615 1.00 98.31 381 LEU A N 1
ATOM 2702 C CA . LEU A 1 381 ? 27.758 -3.388 -21.875 1.00 98.31 381 LEU A CA 1
ATOM 2703 C C . LEU A 1 381 ? 27.059 -3.795 -20.575 1.00 98.31 381 LEU A C 1
ATOM 2705 O O . LEU A 1 381 ? 26.911 -4.989 -20.320 1.00 98.31 381 LEU A O 1
ATOM 2709 N N . SER A 1 382 ? 26.550 -2.832 -19.800 1.00 98.00 382 SER A N 1
ATOM 2710 C CA . SER A 1 382 ? 25.773 -3.121 -18.583 1.00 98.00 382 SER A CA 1
ATOM 2711 C C . SER A 1 382 ? 24.501 -3.920 -18.886 1.00 98.00 382 SER A C 1
ATOM 2713 O O . SER A 1 382 ? 24.197 -4.877 -18.178 1.00 98.00 382 SER A O 1
ATOM 2715 N N . THR A 1 383 ? 23.810 -3.627 -19.994 1.00 97.69 383 THR A N 1
ATOM 2716 C CA . THR A 1 383 ? 22.661 -4.425 -20.461 1.00 97.69 383 THR A CA 1
ATOM 2717 C C . THR A 1 383 ? 23.058 -5.877 -20.760 1.00 97.69 383 THR A C 1
ATOM 2719 O O . THR A 1 383 ? 22.369 -6.810 -20.348 1.00 97.69 383 THR A O 1
ATOM 2722 N N . ARG A 1 384 ? 24.191 -6.092 -21.443 1.00 97.88 384 ARG A N 1
ATOM 2723 C CA . ARG A 1 384 ? 24.710 -7.441 -21.733 1.00 97.88 384 ARG A CA 1
ATOM 2724 C C . ARG A 1 384 ? 25.151 -8.181 -20.471 1.00 97.88 384 ARG A C 1
ATOM 2726 O O . ARG A 1 384 ? 24.952 -9.392 -20.402 1.00 97.88 384 ARG A O 1
ATOM 2733 N N . ALA A 1 385 ? 25.725 -7.471 -19.499 1.00 97.44 385 ALA A N 1
ATOM 2734 C CA . ALA A 1 385 ? 26.098 -8.028 -18.201 1.00 97.44 385 ALA A CA 1
ATOM 2735 C C . ALA A 1 385 ? 24.856 -8.482 -17.416 1.00 97.44 385 ALA A C 1
ATOM 2737 O O . ALA A 1 385 ? 24.827 -9.603 -16.919 1.00 97.44 385 ALA A O 1
ATOM 2738 N N . LEU A 1 386 ? 23.797 -7.662 -17.374 1.00 96.88 386 LEU A N 1
ATOM 2739 C CA . LEU A 1 386 ? 22.526 -7.979 -16.704 1.00 96.88 386 LEU A CA 1
ATOM 2740 C C . LEU A 1 386 ? 21.799 -9.192 -17.304 1.00 96.88 386 LEU A C 1
ATOM 2742 O O . LEU A 1 386 ? 21.047 -9.864 -16.598 1.00 96.88 386 LEU A O 1
ATOM 2746 N N . ALA A 1 387 ? 22.030 -9.479 -18.587 1.00 96.62 387 ALA A N 1
ATOM 2747 C CA . ALA A 1 387 ? 21.507 -10.667 -19.257 1.00 96.62 387 ALA A CA 1
ATOM 2748 C C . ALA A 1 387 ? 22.249 -11.963 -18.875 1.00 96.62 387 ALA A C 1
ATOM 2750 O O . ALA A 1 387 ? 21.776 -13.048 -19.211 1.00 96.62 387 ALA A O 1
ATOM 2751 N N . GLN A 1 388 ? 23.399 -11.879 -18.195 1.00 97.44 388 GLN A N 1
ATOM 2752 C CA . GLN A 1 388 ? 24.126 -13.063 -17.746 1.00 97.44 388 GLN A CA 1
ATOM 2753 C C . GLN A 1 388 ? 23.504 -13.634 -16.454 1.00 97.44 388 GLN A C 1
ATOM 2755 O O . GLN A 1 388 ? 23.240 -12.888 -15.504 1.00 97.44 388 GLN A O 1
ATOM 2760 N N . PRO A 1 389 ? 23.265 -14.956 -16.382 1.00 93.50 389 PRO A N 1
ATOM 2761 C CA . PRO A 1 389 ? 22.616 -15.582 -15.229 1.00 93.50 389 PRO A CA 1
ATOM 2762 C C . PRO A 1 389 ? 23.530 -15.700 -14.000 1.00 93.50 389 PRO A C 1
ATOM 2764 O O . PRO A 1 389 ? 23.033 -15.798 -12.884 1.00 93.50 389 PRO A O 1
ATOM 2767 N N . ASP A 1 390 ? 24.849 -15.679 -14.184 1.00 93.19 390 ASP A N 1
ATOM 2768 C CA . ASP A 1 390 ? 25.865 -15.862 -13.140 1.00 93.19 390 ASP A CA 1
ATOM 2769 C C . ASP A 1 390 ? 26.287 -14.553 -12.448 1.00 93.19 390 ASP A C 1
ATOM 2771 O O . ASP A 1 390 ? 27.185 -14.553 -11.604 1.00 93.19 390 ASP A O 1
ATOM 2775 N N . LEU A 1 391 ? 25.634 -13.433 -12.778 1.00 94.81 391 LEU A N 1
ATOM 2776 C CA . LEU A 1 391 ? 25.884 -12.147 -12.140 1.00 94.81 391 LEU A CA 1
ATOM 2777 C C . LEU A 1 391 ? 25.316 -12.144 -10.712 1.00 94.81 391 LEU A C 1
ATOM 2779 O O . LEU A 1 391 ? 24.093 -12.172 -10.517 1.00 94.81 391 LEU A O 1
ATOM 2783 N N . ASP A 1 392 ? 26.217 -12.089 -9.728 1.00 94.56 392 ASP A N 1
ATOM 2784 C CA . ASP A 1 392 ? 25.866 -11.983 -8.311 1.00 94.56 392 ASP A CA 1
ATOM 2785 C C . ASP A 1 392 ? 25.062 -10.709 -8.002 1.00 94.56 392 ASP A C 1
ATOM 2787 O O . ASP A 1 392 ? 25.062 -9.741 -8.768 1.00 94.56 392 ASP A O 1
ATOM 2791 N N . THR A 1 393 ? 24.349 -10.716 -6.873 1.00 93.81 393 THR A N 1
ATOM 2792 C CA . THR A 1 393 ? 23.418 -9.644 -6.499 1.00 93.81 393 THR A CA 1
ATOM 2793 C C . THR A 1 393 ? 24.091 -8.272 -6.446 1.00 93.81 393 THR A C 1
ATOM 2795 O O . THR A 1 393 ? 23.542 -7.316 -6.984 1.00 93.81 393 THR A O 1
ATOM 2798 N N . GLU A 1 394 ? 25.292 -8.159 -5.872 1.00 95.38 394 GLU A N 1
ATOM 2799 C CA . GLU A 1 394 ? 26.015 -6.881 -5.794 1.00 95.38 394 GLU A CA 1
ATOM 2800 C C . GLU A 1 394 ? 26.397 -6.361 -7.178 1.00 95.38 394 GLU A C 1
ATOM 2802 O O . GLU A 1 394 ? 26.144 -5.201 -7.507 1.00 95.38 394 GLU A O 1
ATOM 2807 N N . SER A 1 395 ? 26.952 -7.237 -8.013 1.00 96.75 395 SER A N 1
ATOM 2808 C CA . SER A 1 395 ? 27.347 -6.900 -9.379 1.00 96.75 395 SER A CA 1
ATOM 2809 C C . SER A 1 395 ? 26.136 -6.523 -10.238 1.00 96.75 395 SER A C 1
ATOM 2811 O O . SER A 1 395 ? 26.218 -5.629 -11.075 1.00 96.75 395 SER A O 1
ATOM 2813 N N . ARG A 1 396 ? 24.975 -7.142 -10.001 1.00 97.31 396 ARG A N 1
ATOM 2814 C CA . ARG A 1 396 ? 23.711 -6.793 -10.664 1.00 97.31 396 ARG A CA 1
ATOM 2815 C C . ARG A 1 396 ? 23.224 -5.396 -10.288 1.00 97.31 396 ARG A C 1
ATOM 2817 O O . ARG A 1 396 ? 22.797 -4.647 -11.163 1.00 97.31 396 ARG A O 1
ATOM 2824 N N . LEU A 1 397 ? 23.304 -5.033 -9.010 1.00 96.88 397 LEU A N 1
ATOM 2825 C CA . LEU A 1 397 ? 22.926 -3.697 -8.540 1.00 96.88 397 LEU A CA 1
ATOM 2826 C C . LEU A 1 397 ? 23.835 -2.622 -9.120 1.00 96.88 397 LEU A C 1
ATOM 2828 O O . LEU A 1 397 ? 23.361 -1.577 -9.562 1.00 96.88 397 LEU A O 1
ATOM 2832 N N . ASP A 1 398 ? 25.129 -2.904 -9.172 1.00 97.69 398 ASP A N 1
ATOM 2833 C CA . ASP A 1 398 ? 26.083 -2.000 -9.787 1.00 97.69 398 ASP A CA 1
ATOM 2834 C C . ASP A 1 398 ? 25.880 -1.880 -11.309 1.00 97.69 398 ASP A C 1
ATOM 2836 O O . ASP A 1 398 ? 25.889 -0.775 -11.849 1.00 97.69 398 ASP A O 1
ATOM 2840 N N . ALA A 1 399 ? 25.562 -2.979 -11.998 1.00 98.00 399 ALA A N 1
ATOM 2841 C CA . ALA A 1 399 ? 25.198 -2.937 -13.412 1.00 98.00 399 ALA A CA 1
ATOM 2842 C C . ALA A 1 399 ? 23.955 -2.063 -13.666 1.00 98.00 399 ALA A C 1
ATOM 2844 O O . ALA A 1 399 ? 23.967 -1.258 -14.598 1.00 98.00 399 ALA A O 1
ATOM 2845 N N . TYR A 1 400 ? 22.918 -2.146 -12.819 1.00 98.31 400 TYR A N 1
ATOM 2846 C CA . TYR A 1 400 ? 21.767 -1.236 -12.896 1.00 98.31 400 TYR A CA 1
ATOM 2847 C C . TYR A 1 400 ? 22.158 0.222 -12.651 1.00 98.31 400 TYR A C 1
ATOM 2849 O O . TYR A 1 400 ? 21.658 1.103 -13.348 1.00 98.31 400 TYR A O 1
ATOM 2857 N N . LEU A 1 401 ? 23.056 0.493 -11.700 1.00 98.38 401 LEU A N 1
ATOM 2858 C CA . LEU A 1 401 ? 23.538 1.846 -11.425 1.00 98.38 401 LEU A CA 1
ATOM 2859 C C . LEU A 1 401 ? 24.269 2.443 -12.636 1.00 98.38 401 LEU A C 1
ATOM 2861 O O . LEU A 1 401 ? 23.964 3.572 -13.032 1.00 98.38 401 LEU A O 1
ATOM 2865 N N . VAL A 1 402 ? 25.195 1.691 -13.240 1.00 98.38 402 VAL A N 1
ATOM 2866 C CA . VAL A 1 402 ? 25.937 2.111 -14.440 1.00 98.38 402 VAL A CA 1
ATOM 2867 C C . VAL A 1 402 ? 24.980 2.325 -15.613 1.00 98.38 402 VAL A C 1
ATOM 2869 O O . VAL A 1 402 ? 25.039 3.367 -16.272 1.00 98.38 402 VAL A O 1
ATOM 2872 N N . GLN A 1 403 ? 24.052 1.391 -15.843 1.00 98.31 403 GLN A N 1
ATOM 2873 C CA . GLN A 1 403 ? 23.055 1.484 -16.911 1.00 98.31 403 GLN A CA 1
ATOM 2874 C C . GLN A 1 403 ? 22.160 2.720 -16.739 1.00 98.31 403 GLN A C 1
ATOM 2876 O O . GLN A 1 403 ? 22.024 3.523 -17.662 1.00 98.31 403 GLN A O 1
ATOM 2881 N N . ALA A 1 404 ? 21.580 2.907 -15.549 1.00 97.88 404 ALA A N 1
ATOM 2882 C CA . ALA A 1 404 ? 20.682 4.018 -15.249 1.00 97.88 404 ALA A CA 1
ATOM 2883 C C . ALA A 1 404 ? 21.381 5.375 -15.374 1.00 97.88 404 ALA A C 1
ATOM 2885 O O . ALA A 1 404 ? 20.842 6.303 -15.978 1.00 97.88 404 ALA A O 1
ATOM 2886 N N . SER A 1 405 ? 22.601 5.478 -14.842 1.00 98.06 405 SER A N 1
ATOM 2887 C CA . SER A 1 405 ? 23.397 6.706 -14.890 1.00 98.06 405 SER A CA 1
ATOM 2888 C C . SER A 1 405 ? 23.771 7.073 -16.324 1.00 98.06 405 SER A C 1
ATOM 2890 O O . SER A 1 405 ? 23.623 8.228 -16.719 1.00 98.06 405 SER A O 1
ATOM 2892 N N . SER A 1 406 ? 24.174 6.087 -17.129 1.00 98.06 406 SER A N 1
ATOM 2893 C CA . SER A 1 406 ? 24.496 6.279 -18.547 1.00 98.06 406 SER A CA 1
ATOM 2894 C C . SER A 1 406 ? 23.276 6.739 -19.351 1.00 98.06 406 SER A C 1
ATOM 2896 O O . SER A 1 406 ? 23.332 7.760 -20.037 1.00 98.06 406 SER A O 1
ATOM 2898 N N . LEU A 1 407 ? 22.136 6.056 -19.184 1.00 97.50 407 LEU A N 1
ATOM 2899 C CA . LEU A 1 407 ? 20.877 6.400 -19.855 1.00 97.50 407 LEU A CA 1
ATOM 2900 C C . LEU A 1 407 ? 20.355 7.782 -19.448 1.00 97.50 407 LEU A C 1
ATOM 2902 O O . LEU A 1 407 ? 19.796 8.493 -20.277 1.00 97.50 407 LEU A O 1
ATOM 2906 N N . ALA A 1 408 ? 20.554 8.202 -18.198 1.00 96.88 408 ALA A N 1
ATOM 2907 C CA . ALA A 1 408 ? 20.157 9.539 -17.764 1.00 96.88 408 ALA A CA 1
ATOM 2908 C C . ALA A 1 408 ? 20.961 10.639 -18.480 1.00 96.88 408 ALA A C 1
ATOM 2910 O O . ALA A 1 408 ? 20.466 11.759 -18.642 1.00 96.88 408 ALA A O 1
ATOM 2911 N N . ILE A 1 409 ? 22.188 10.344 -18.929 1.00 97.25 409 ILE A N 1
ATOM 2912 C CA . ILE A 1 409 ? 23.005 11.275 -19.708 1.00 97.25 409 ILE A CA 1
ATOM 2913 C C . ILE A 1 409 ? 22.634 11.238 -21.193 1.00 97.25 409 ILE A C 1
ATOM 2915 O O . ILE A 1 409 ? 22.325 12.308 -21.727 1.00 97.25 409 ILE A O 1
ATOM 2919 N N . THR A 1 410 ? 22.618 10.066 -21.837 1.00 95.88 410 THR A N 1
ATOM 2920 C CA . THR A 1 410 ? 22.496 9.959 -23.307 1.00 95.88 410 THR A CA 1
ATOM 2921 C C . THR A 1 410 ? 21.068 9.886 -23.826 1.00 95.88 410 THR A C 1
ATOM 2923 O O . THR A 1 410 ? 20.795 10.380 -24.919 1.00 95.88 410 THR A O 1
ATOM 2926 N N . ALA A 1 411 ? 20.144 9.326 -23.047 1.00 87.31 411 ALA A N 1
ATOM 2927 C CA . ALA A 1 411 ? 18.762 9.108 -23.455 1.00 87.31 411 ALA A CA 1
ATOM 2928 C C . ALA A 1 411 ? 17.786 10.113 -22.811 1.00 87.31 411 ALA A C 1
ATOM 2930 O O . ALA A 1 411 ? 18.161 11.030 -22.069 1.00 87.31 411 ALA A O 1
ATOM 2931 N N . ASP A 1 412 ? 16.497 9.944 -23.126 1.00 84.94 412 ASP A N 1
ATOM 2932 C CA . ASP A 1 412 ? 15.410 10.603 -22.402 1.00 84.94 412 ASP A CA 1
ATOM 2933 C C . ASP A 1 412 ? 15.427 10.128 -20.934 1.00 84.94 412 ASP A C 1
ATOM 2935 O O . ASP A 1 412 ? 15.455 8.912 -20.701 1.00 84.94 412 ASP A O 1
ATOM 2939 N N . PRO A 1 413 ? 15.387 11.044 -19.941 1.00 87.06 413 PRO A N 1
ATOM 2940 C CA . PRO A 1 413 ? 15.283 10.711 -18.522 1.00 87.06 413 PRO A CA 1
ATOM 2941 C C . PRO A 1 413 ? 14.293 9.593 -18.176 1.00 87.06 413 PRO A C 1
ATOM 2943 O O . PRO A 1 413 ? 14.537 8.859 -17.225 1.00 87.06 413 PRO A O 1
ATOM 2946 N N . THR A 1 414 ? 13.214 9.428 -18.946 1.00 90.12 414 THR A N 1
ATOM 2947 C CA . THR A 1 414 ? 12.224 8.355 -18.757 1.00 90.12 414 THR A CA 1
ATOM 2948 C C . THR A 1 414 ? 12.805 6.945 -18.909 1.00 90.12 414 THR A C 1
ATOM 2950 O O . THR A 1 414 ? 12.412 6.036 -18.181 1.00 90.12 414 THR A O 1
ATOM 2953 N N . THR A 1 415 ? 13.775 6.749 -19.807 1.00 94.12 415 THR A N 1
ATOM 2954 C CA . THR A 1 415 ? 14.391 5.433 -20.062 1.00 94.12 415 THR A CA 1
ATOM 2955 C C . THR A 1 415 ? 15.308 5.024 -18.908 1.00 94.12 415 THR A C 1
ATOM 2957 O O . THR A 1 415 ? 15.379 3.850 -18.550 1.00 94.12 415 THR A O 1
ATOM 2960 N N . ALA A 1 416 ? 15.951 6.002 -18.264 1.00 96.94 416 ALA A N 1
ATOM 2961 C CA . ALA A 1 416 ? 16.784 5.786 -17.084 1.00 96.94 416 ALA A CA 1
ATOM 2962 C C . ALA A 1 416 ? 15.979 5.386 -15.835 1.00 96.94 416 ALA A C 1
ATOM 2964 O O . ALA A 1 416 ? 16.538 4.817 -14.898 1.00 96.94 416 ALA A O 1
ATOM 2965 N N . GLU A 1 417 ? 14.669 5.661 -15.801 1.00 96.44 417 GLU A N 1
ATOM 2966 C CA . GLU A 1 417 ? 13.840 5.370 -14.627 1.00 96.44 417 GLU A CA 1
ATOM 2967 C C . GLU A 1 417 ? 13.743 3.875 -14.333 1.00 96.44 417 GLU A C 1
ATOM 2969 O O . GLU A 1 417 ? 13.720 3.485 -13.170 1.00 96.44 417 GLU A O 1
ATOM 2974 N N . VAL A 1 418 ? 13.689 3.035 -15.369 1.00 95.88 418 VAL A N 1
ATOM 2975 C CA . VAL A 1 418 ? 13.506 1.584 -15.219 1.00 95.88 418 VAL A CA 1
ATOM 2976 C C . VAL A 1 418 ? 14.635 0.950 -14.395 1.00 95.88 418 VAL A C 1
ATOM 2978 O O . VAL A 1 418 ? 14.329 0.372 -13.349 1.00 95.88 418 VAL A O 1
ATOM 2981 N N . PRO A 1 419 ? 15.922 1.075 -14.772 1.00 97.75 419 PRO A N 1
ATOM 2982 C CA . PRO A 1 419 ? 17.004 0.511 -13.971 1.00 97.75 419 PRO A CA 1
ATOM 2983 C C . PRO A 1 419 ? 17.143 1.174 -12.593 1.00 97.75 419 PRO A C 1
ATOM 2985 O O . PRO A 1 419 ? 17.452 0.478 -11.629 1.00 97.75 419 PRO A O 1
ATOM 2988 N N . PHE A 1 420 ? 16.823 2.468 -12.436 1.00 98.38 420 PHE A N 1
ATOM 2989 C CA . PHE A 1 420 ? 16.767 3.079 -11.100 1.00 98.38 420 PHE A CA 1
ATOM 2990 C C . PHE A 1 420 ? 15.669 2.483 -10.213 1.00 98.38 420 PHE A C 1
ATOM 2992 O O . PHE A 1 420 ? 15.907 2.272 -9.024 1.00 98.38 420 PHE A O 1
ATOM 2999 N N . ARG A 1 421 ? 14.484 2.178 -10.759 1.00 97.50 421 ARG A N 1
ATOM 3000 C CA . ARG A 1 421 ? 13.420 1.490 -10.008 1.00 97.50 421 ARG A CA 1
ATOM 3001 C C . ARG A 1 421 ? 13.877 0.102 -9.579 1.00 97.50 421 ARG A C 1
ATOM 3003 O O . ARG A 1 421 ? 13.682 -0.260 -8.426 1.00 97.50 421 ARG A O 1
ATOM 3010 N N . LEU A 1 422 ? 14.513 -0.656 -10.474 1.00 96.12 422 LEU A N 1
ATOM 3011 C CA . LEU A 1 422 ? 15.037 -1.989 -10.153 1.00 96.12 422 LEU A CA 1
ATOM 3012 C C . LEU A 1 422 ? 16.101 -1.928 -9.047 1.00 96.12 422 LEU A C 1
ATOM 3014 O O . LEU A 1 422 ? 16.041 -2.709 -8.099 1.00 96.12 422 LEU A O 1
ATOM 3018 N N . LEU A 1 423 ? 17.008 -0.950 -9.117 1.00 97.31 423 LEU A N 1
ATOM 3019 C CA . LEU A 1 423 ? 17.996 -0.687 -8.072 1.00 97.31 423 LEU A CA 1
ATOM 3020 C C . LEU A 1 423 ? 17.334 -0.387 -6.718 1.00 97.31 423 LEU A C 1
ATOM 3022 O O . LEU A 1 423 ? 17.695 -0.993 -5.713 1.00 97.31 423 LEU A O 1
ATOM 3026 N N . LEU A 1 424 ? 16.348 0.515 -6.688 1.00 96.81 424 LEU A N 1
ATOM 3027 C CA . LEU A 1 424 ? 15.666 0.929 -5.458 1.00 96.81 424 LEU A CA 1
ATOM 3028 C C . LEU A 1 424 ? 14.764 -0.153 -4.862 1.00 96.81 424 LEU A C 1
ATOM 3030 O O . LEU A 1 424 ? 14.633 -0.225 -3.646 1.00 96.81 424 LEU A O 1
ATOM 3034 N N . ARG A 1 425 ? 14.160 -1.014 -5.681 1.00 94.19 425 ARG A N 1
ATOM 3035 C CA . ARG A 1 425 ? 13.379 -2.154 -5.175 1.00 94.19 425 ARG A CA 1
ATOM 3036 C C . ARG A 1 425 ? 14.262 -3.181 -4.489 1.00 94.19 425 ARG A C 1
ATOM 3038 O O . ARG A 1 425 ? 13.897 -3.687 -3.437 1.00 94.19 425 ARG A O 1
ATOM 3045 N N . ALA A 1 426 ? 15.440 -3.435 -5.050 1.00 93.25 426 ALA A N 1
ATOM 3046 C CA . ALA A 1 426 ? 16.408 -4.331 -4.438 1.00 93.25 426 ALA A CA 1
ATOM 3047 C C . ALA A 1 426 ? 17.143 -3.689 -3.244 1.00 93.25 426 ALA A C 1
ATOM 3049 O O . ALA A 1 426 ? 17.526 -4.386 -2.306 1.00 93.25 426 ALA A O 1
ATOM 3050 N N . ARG A 1 427 ? 17.334 -2.360 -3.248 1.00 96.38 427 ARG A N 1
ATOM 3051 C CA . ARG A 1 427 ? 17.927 -1.585 -2.145 1.00 96.38 427 ARG A CA 1
ATOM 3052 C C . ARG A 1 427 ? 17.169 -0.272 -1.887 1.00 96.38 427 ARG A C 1
ATOM 3054 O O . ARG A 1 427 ? 17.596 0.781 -2.365 1.00 96.38 427 ARG A O 1
ATOM 3061 N N . PRO A 1 428 ? 16.113 -0.288 -1.051 1.00 94.31 428 PRO A N 1
ATOM 3062 C CA . PRO A 1 428 ? 15.282 0.898 -0.794 1.00 94.31 428 PRO A CA 1
ATOM 3063 C C . PRO A 1 428 ? 16.033 2.092 -0.190 1.00 94.31 428 PRO A C 1
ATOM 3065 O O . PRO A 1 428 ? 15.673 3.244 -0.426 1.00 94.31 428 PRO A O 1
ATOM 3068 N N . ASN A 1 429 ? 17.099 1.812 0.565 1.00 95.00 429 ASN A N 1
ATOM 3069 C CA . ASN A 1 429 ? 17.934 2.814 1.233 1.00 95.00 429 ASN A CA 1
ATOM 3070 C C . ASN A 1 429 ? 19.207 3.161 0.445 1.00 95.00 429 ASN A C 1
ATOM 3072 O O . ASN A 1 429 ? 20.154 3.680 1.026 1.00 95.00 429 ASN A O 1
ATOM 3076 N N . PHE A 1 430 ? 19.278 2.826 -0.847 1.00 97.00 430 PHE A N 1
ATOM 3077 C CA . PHE A 1 430 ? 20.425 3.200 -1.668 1.00 97.00 430 PHE A CA 1
ATOM 3078 C C . PHE A 1 430 ? 20.543 4.730 -1.761 1.00 97.00 430 PHE A C 1
ATOM 3080 O O . PHE A 1 430 ? 19.544 5.452 -1.833 1.00 97.00 430 PHE A O 1
ATOM 3087 N N . ASP A 1 431 ? 21.773 5.231 -1.788 1.00 97.19 431 ASP A N 1
ATOM 3088 C CA . ASP A 1 431 ? 22.083 6.635 -2.024 1.00 97.19 431 ASP A CA 1
ATOM 3089 C C . ASP A 1 431 ? 23.178 6.721 -3.089 1.00 97.19 431 ASP A C 1
ATOM 3091 O O . ASP A 1 431 ? 24.106 5.912 -3.122 1.00 97.19 431 ASP A O 1
ATOM 3095 N N . LEU A 1 432 ? 23.043 7.692 -3.993 1.00 97.19 432 LEU A N 1
ATOM 3096 C CA . LEU A 1 432 ? 24.044 7.921 -5.029 1.00 97.19 432 LEU A CA 1
ATOM 3097 C C . LEU A 1 432 ? 25.335 8.493 -4.417 1.00 97.19 432 LEU A C 1
ATOM 3099 O O . LEU A 1 432 ? 25.246 9.289 -3.479 1.00 97.19 432 LEU A O 1
ATOM 3103 N N . PRO A 1 433 ? 26.520 8.160 -4.966 1.00 95.69 433 PRO A N 1
ATOM 3104 C CA . PRO A 1 433 ? 27.787 8.721 -4.510 1.00 95.69 433 PRO A CA 1
ATOM 3105 C C . PRO A 1 433 ? 27.813 10.253 -4.547 1.00 95.69 433 PRO A C 1
ATOM 3107 O O . PRO A 1 433 ? 27.218 10.893 -5.427 1.00 95.69 433 PRO A O 1
ATOM 3110 N N . GLU A 1 434 ? 28.567 10.847 -3.625 1.00 94.50 434 GLU A N 1
ATOM 3111 C CA . GLU A 1 434 ? 28.865 12.278 -3.657 1.00 94.50 434 GLU A CA 1
ATOM 3112 C C . GLU A 1 434 ? 29.567 12.642 -4.977 1.00 94.50 434 GLU A C 1
ATOM 3114 O O . GLU A 1 434 ? 30.425 11.912 -5.468 1.00 94.50 434 GLU A O 1
ATOM 3119 N N . GLY A 1 435 ? 29.177 13.760 -5.591 1.00 94.38 435 GLY A N 1
ATOM 3120 C CA . GLY A 1 435 ? 29.715 14.185 -6.891 1.00 94.38 435 GLY A CA 1
ATOM 3121 C C . GLY A 1 435 ? 28.986 13.625 -8.117 1.00 94.38 435 GLY A C 1
ATOM 3122 O O . GLY A 1 435 ? 29.377 13.930 -9.244 1.00 94.38 435 GLY A O 1
ATOM 3123 N N . THR A 1 436 ? 27.900 12.867 -7.933 1.00 97.12 436 THR A N 1
ATOM 3124 C CA . THR A 1 436 ? 27.060 12.424 -9.055 1.00 97.12 436 THR A CA 1
ATOM 3125 C C . THR A 1 436 ? 26.536 13.629 -9.866 1.00 97.12 436 THR A C 1
ATOM 3127 O O . THR A 1 436 ? 26.018 14.580 -9.272 1.00 97.12 436 THR A O 1
ATOM 3130 N N . PRO A 1 437 ? 26.626 13.622 -11.214 1.00 96.25 437 PRO A N 1
ATOM 3131 C CA . PRO A 1 437 ? 26.163 14.733 -12.045 1.00 96.25 437 PRO A CA 1
ATOM 3132 C C . PRO A 1 437 ? 24.700 15.143 -11.780 1.00 96.25 437 PRO A C 1
ATOM 3134 O O . PRO A 1 437 ? 23.840 14.268 -11.629 1.00 96.25 437 PRO A O 1
ATOM 3137 N N . PRO A 1 438 ? 24.359 16.451 -11.815 1.00 96.19 438 PRO A N 1
ATOM 3138 C CA . PRO A 1 438 ? 23.010 16.932 -11.497 1.00 96.19 438 PRO A CA 1
ATOM 3139 C C . PRO A 1 438 ? 21.887 16.278 -12.312 1.00 96.19 438 PRO A C 1
ATOM 3141 O O . PRO A 1 438 ? 20.812 16.022 -11.778 1.00 96.19 438 PRO A O 1
ATOM 3144 N N . LYS A 1 439 ? 22.131 15.957 -13.591 1.00 95.44 439 LYS A N 1
ATOM 3145 C CA . LYS A 1 439 ? 21.137 15.301 -14.457 1.00 95.44 439 LYS A CA 1
ATOM 3146 C C . LYS A 1 439 ? 20.784 13.890 -13.962 1.00 95.44 439 LYS A C 1
ATOM 3148 O O . LYS A 1 439 ? 19.608 13.536 -13.926 1.00 95.44 439 LYS A O 1
ATOM 3153 N N . ILE A 1 440 ? 21.788 13.126 -13.525 1.00 97.00 440 ILE A N 1
ATOM 3154 C CA . ILE A 1 440 ? 21.617 11.785 -12.947 1.00 97.00 440 ILE A CA 1
ATOM 3155 C C . ILE A 1 440 ? 20.900 11.891 -11.596 1.00 97.00 440 ILE A C 1
ATOM 3157 O O . ILE A 1 440 ? 19.914 11.190 -11.371 1.00 97.00 440 ILE A O 1
ATOM 3161 N N . LEU A 1 441 ? 21.327 12.825 -10.734 1.00 96.94 441 LEU A N 1
ATOM 3162 C CA . LEU A 1 441 ? 20.679 13.081 -9.442 1.00 96.94 441 LEU A CA 1
ATOM 3163 C C . LEU A 1 441 ? 19.190 13.414 -9.597 1.00 96.94 441 LEU A C 1
ATOM 3165 O O . LEU A 1 441 ? 18.369 12.880 -8.856 1.00 96.94 441 LEU A O 1
ATOM 3169 N N . MET A 1 442 ? 18.823 14.260 -10.565 1.00 95.69 442 MET A N 1
ATOM 3170 C CA . MET A 1 442 ? 17.424 14.621 -10.813 1.00 95.69 442 MET A CA 1
ATOM 3171 C C . MET A 1 442 ? 16.575 13.416 -11.236 1.00 95.69 442 MET A C 1
ATOM 3173 O O . MET A 1 442 ? 15.471 13.242 -10.715 1.00 95.69 442 MET A O 1
ATOM 3177 N N . ALA A 1 443 ? 17.078 12.578 -12.151 1.00 96.25 443 ALA A N 1
ATOM 3178 C CA . ALA A 1 443 ? 16.385 11.359 -12.574 1.00 96.25 443 ALA A CA 1
ATOM 3179 C C . ALA A 1 443 ? 16.203 10.391 -11.394 1.00 96.25 443 ALA A C 1
ATOM 3181 O O . ALA A 1 443 ? 15.093 9.934 -11.130 1.00 96.25 443 ALA A O 1
ATOM 3182 N N . TYR A 1 444 ? 17.263 10.161 -10.618 1.00 98.00 444 TYR A N 1
ATOM 3183 C CA . TYR A 1 444 ? 17.223 9.294 -9.443 1.00 98.00 444 TYR A CA 1
ATOM 3184 C C . TYR A 1 444 ? 16.259 9.787 -8.360 1.00 98.00 444 TYR A C 1
ATOM 3186 O O . TYR A 1 444 ? 15.425 9.025 -7.879 1.00 98.00 444 TYR A O 1
ATOM 3194 N N . GLN A 1 445 ? 16.325 11.069 -7.988 1.00 96.50 445 GLN A N 1
ATOM 3195 C CA . GLN A 1 445 ? 15.450 11.649 -6.964 1.00 96.50 445 GLN A CA 1
ATOM 3196 C C . GLN A 1 445 ? 13.976 11.578 -7.362 1.00 96.50 445 GLN A C 1
ATOM 3198 O O . GLN A 1 445 ? 13.124 11.334 -6.506 1.00 96.50 445 GLN A O 1
ATOM 3203 N N . LYS A 1 446 ? 13.664 11.762 -8.652 1.00 96.31 446 LYS A N 1
ATOM 3204 C CA . LYS A 1 446 ? 12.308 11.563 -9.170 1.00 96.31 446 LYS A CA 1
ATOM 3205 C C . LYS A 1 446 ? 11.838 10.132 -8.900 1.00 96.31 446 LYS A C 1
ATOM 3207 O O . LYS A 1 446 ? 10.807 9.952 -8.258 1.00 96.31 446 LYS A O 1
ATOM 3212 N N . VAL A 1 447 ? 12.619 9.139 -9.324 1.00 97.19 447 VAL A N 1
ATOM 3213 C CA . VAL A 1 447 ? 12.275 7.721 -9.151 1.00 97.19 447 VAL A CA 1
ATOM 3214 C C . VAL A 1 447 ? 12.173 7.342 -7.675 1.00 97.19 447 VAL A C 1
ATOM 3216 O O . VAL A 1 447 ? 11.209 6.696 -7.280 1.00 97.19 447 VAL A O 1
ATOM 3219 N N . ARG A 1 448 ? 13.107 7.799 -6.834 1.00 97.44 448 ARG A N 1
ATOM 3220 C CA . ARG A 1 448 ? 13.085 7.566 -5.382 1.00 97.44 448 ARG A CA 1
ATOM 3221 C C . ARG A 1 448 ? 11.815 8.102 -4.732 1.00 97.44 448 ARG A C 1
ATOM 3223 O O . ARG A 1 448 ? 11.218 7.425 -3.900 1.00 97.44 448 ARG A O 1
ATOM 3230 N N . ASN A 1 449 ? 11.384 9.302 -5.116 1.00 93.81 449 ASN A N 1
ATOM 3231 C CA . ASN A 1 449 ? 10.142 9.878 -4.611 1.00 93.81 449 ASN A CA 1
ATOM 3232 C C . ASN A 1 449 ? 8.913 9.080 -5.064 1.00 93.81 449 ASN A C 1
ATOM 3234 O O . ASN A 1 449 ? 8.016 8.851 -4.257 1.00 93.81 449 ASN A O 1
ATOM 3238 N N . GLU A 1 450 ? 8.872 8.650 -6.326 1.00 93.19 450 GLU A N 1
ATOM 3239 C CA . GLU A 1 450 ? 7.779 7.829 -6.858 1.00 93.19 450 GLU A CA 1
ATOM 3240 C C . GLU A 1 450 ? 7.707 6.455 -6.179 1.00 93.19 450 GLU A C 1
ATOM 3242 O O . GLU A 1 450 ? 6.641 6.076 -5.701 1.00 93.19 450 GLU A O 1
ATOM 3247 N N . GLU A 1 451 ? 8.828 5.737 -6.064 1.00 95.75 451 GLU A N 1
ATOM 3248 C CA . GLU A 1 451 ? 8.876 4.424 -5.406 1.00 95.75 451 GLU A CA 1
ATOM 3249 C C . GLU A 1 451 ? 8.547 4.529 -3.911 1.00 95.75 451 GLU A C 1
ATOM 3251 O O . GLU A 1 451 ? 7.831 3.674 -3.399 1.00 95.75 451 GLU A O 1
ATOM 3256 N N . ARG A 1 452 ? 8.949 5.606 -3.215 1.00 94.62 452 ARG A N 1
ATOM 3257 C CA . ARG A 1 452 ? 8.516 5.851 -1.826 1.00 94.62 452 ARG A CA 1
ATOM 3258 C C . ARG A 1 452 ? 6.996 5.978 -1.722 1.00 94.62 452 ARG A C 1
ATOM 3260 O O . ARG A 1 452 ? 6.394 5.356 -0.854 1.00 94.62 452 ARG A O 1
ATOM 3267 N N . ILE A 1 453 ? 6.371 6.757 -2.608 1.00 87.25 453 ILE A N 1
ATOM 3268 C CA . ILE A 1 453 ? 4.908 6.922 -2.626 1.00 87.25 453 ILE A CA 1
ATOM 3269 C C . ILE A 1 453 ? 4.219 5.582 -2.917 1.00 87.25 453 ILE A C 1
ATOM 3271 O O . ILE A 1 453 ? 3.214 5.260 -2.285 1.00 87.25 453 ILE A O 1
ATOM 3275 N N . ILE A 1 454 ? 4.749 4.792 -3.855 1.00 84.88 454 ILE A N 1
ATOM 3276 C CA . ILE A 1 454 ? 4.222 3.458 -4.171 1.00 84.88 454 ILE A CA 1
ATOM 3277 C C . ILE A 1 454 ? 4.353 2.533 -2.956 1.00 84.88 454 ILE A C 1
ATOM 3279 O O . ILE A 1 454 ? 3.378 1.880 -2.589 1.00 84.88 454 ILE A O 1
ATOM 3283 N N . ALA A 1 455 ? 5.513 2.507 -2.298 1.00 87.06 455 ALA A N 1
ATOM 3284 C CA . ALA A 1 455 ? 5.749 1.697 -1.107 1.00 87.06 455 ALA A CA 1
ATOM 3285 C C . ALA A 1 455 ? 4.789 2.071 0.034 1.00 87.06 455 ALA A C 1
ATOM 3287 O O . ALA A 1 455 ? 4.162 1.189 0.618 1.00 87.06 455 ALA A O 1
ATOM 3288 N N . GLU A 1 456 ? 4.590 3.367 0.290 1.00 87.19 456 GLU A N 1
ATOM 3289 C CA . GLU A 1 456 ? 3.618 3.867 1.272 1.00 87.19 456 GLU A CA 1
ATOM 3290 C C . GLU A 1 456 ? 2.186 3.416 0.936 1.00 87.19 456 GLU A C 1
ATOM 3292 O O . GLU A 1 456 ? 1.446 2.981 1.819 1.00 87.19 456 GLU A O 1
ATOM 3297 N N . GLN A 1 457 ? 1.789 3.464 -0.340 1.00 85.81 457 GLN A N 1
ATOM 3298 C CA . GLN A 1 457 ? 0.472 2.995 -0.784 1.00 85.81 457 GLN A CA 1
ATOM 3299 C C . GLN A 1 457 ? 0.303 1.484 -0.607 1.00 85.81 457 GLN A C 1
ATOM 3301 O O . GLN A 1 457 ? -0.729 1.039 -0.105 1.00 85.81 457 GLN A O 1
ATOM 3306 N N . VAL A 1 458 ? 1.305 0.694 -0.995 1.00 84.44 458 VAL A N 1
ATOM 3307 C CA . VAL A 1 458 ? 1.291 -0.765 -0.832 1.00 84.44 458 VAL A CA 1
ATOM 3308 C C . VAL A 1 458 ? 1.217 -1.129 0.650 1.00 84.44 458 VAL A C 1
ATOM 3310 O O . VAL A 1 458 ? 0.377 -1.943 1.034 1.00 84.44 458 VAL A O 1
ATOM 3313 N N . GLN A 1 459 ? 2.014 -0.475 1.497 1.00 87.69 459 GLN A N 1
ATOM 3314 C CA . GLN A 1 459 ? 1.990 -0.675 2.944 1.00 87.69 459 GLN A CA 1
ATOM 3315 C C . GLN A 1 459 ? 0.637 -0.282 3.549 1.00 87.69 459 GLN A C 1
ATOM 3317 O O . GLN A 1 459 ? 0.110 -1.009 4.390 1.00 87.69 459 GLN A O 1
ATOM 3322 N N . ALA A 1 460 ? 0.033 0.822 3.103 1.00 85.94 460 ALA A N 1
ATOM 3323 C CA . ALA A 1 460 ? -1.294 1.237 3.552 1.00 85.94 460 ALA A CA 1
ATOM 3324 C C . ALA A 1 460 ? -2.377 0.210 3.180 1.00 85.94 460 ALA A C 1
ATOM 3326 O O . ALA A 1 460 ? -3.226 -0.114 4.012 1.00 85.94 460 ALA A O 1
ATOM 3327 N N . VAL A 1 461 ? -2.333 -0.346 1.963 1.00 85.75 461 VAL A N 1
ATOM 3328 C CA . VAL A 1 461 ? -3.259 -1.404 1.525 1.00 85.75 461 VAL A CA 1
ATOM 3329 C C . VAL A 1 461 ? -3.044 -2.688 2.323 1.00 85.75 461 VAL A C 1
ATOM 3331 O O . VAL A 1 461 ? -4.015 -3.267 2.808 1.00 85.75 461 VAL A O 1
ATOM 3334 N N . ALA A 1 462 ? -1.794 -3.117 2.507 1.00 86.44 462 ALA A N 1
ATOM 3335 C CA . ALA A 1 462 ? -1.468 -4.286 3.318 1.00 86.44 462 ALA A CA 1
ATOM 3336 C C . ALA A 1 462 ? -1.960 -4.111 4.764 1.00 86.44 462 ALA A C 1
ATOM 3338 O O . ALA A 1 462 ? -2.609 -4.999 5.315 1.00 86.44 462 ALA A O 1
ATOM 3339 N N . ARG A 1 463 ? -1.748 -2.929 5.356 1.00 92.75 463 ARG A N 1
ATOM 3340 C CA . ARG A 1 463 ? -2.242 -2.589 6.695 1.00 92.75 463 ARG A CA 1
ATOM 3341 C C . ARG A 1 463 ? -3.767 -2.619 6.774 1.00 92.75 463 ARG A C 1
ATOM 3343 O O . ARG A 1 463 ? -4.305 -3.172 7.728 1.00 92.75 463 ARG A O 1
ATOM 3350 N N . ALA A 1 464 ? -4.470 -2.076 5.782 1.00 88.06 464 ALA A N 1
ATOM 3351 C CA . ALA A 1 464 ? -5.931 -2.136 5.736 1.00 88.06 464 ALA A CA 1
ATOM 3352 C C . ALA A 1 464 ? -6.437 -3.589 5.696 1.00 88.06 464 ALA A C 1
ATOM 3354 O O . ALA A 1 464 ? -7.323 -3.953 6.464 1.00 88.06 464 ALA A O 1
ATOM 3355 N N . GLN A 1 465 ? -5.811 -4.446 4.883 1.00 89.12 465 GLN A N 1
ATOM 3356 C CA . GLN A 1 465 ? -6.144 -5.873 4.831 1.00 89.12 465 GLN A CA 1
ATOM 3357 C C . GLN A 1 465 ? -5.891 -6.578 6.171 1.00 89.12 465 GLN A C 1
ATOM 3359 O O . GLN A 1 465 ? -6.700 -7.402 6.593 1.00 89.12 465 GLN A O 1
ATOM 3364 N N . LEU A 1 466 ? -4.793 -6.251 6.862 1.00 91.44 466 LEU A N 1
ATOM 3365 C CA . LEU A 1 466 ? -4.527 -6.764 8.208 1.00 91.44 466 LEU A CA 1
ATOM 3366 C C . LEU A 1 466 ? -5.651 -6.383 9.177 1.00 91.44 466 LEU A C 1
ATOM 3368 O O . LEU A 1 466 ? -6.165 -7.254 9.878 1.00 91.44 466 LEU A O 1
ATOM 3372 N N . ILE A 1 467 ? -6.066 -5.113 9.174 1.00 93.88 467 ILE A N 1
ATOM 3373 C CA . ILE A 1 467 ? -7.152 -4.602 10.021 1.00 93.88 467 ILE A CA 1
ATOM 3374 C C . ILE A 1 467 ? -8.471 -5.329 9.729 1.00 93.88 467 ILE A C 1
ATOM 3376 O O . ILE A 1 467 ? -9.138 -5.758 10.668 1.00 93.88 467 ILE A O 1
ATOM 3380 N N . ASP A 1 468 ? -8.815 -5.550 8.459 1.00 91.94 468 ASP A N 1
ATOM 3381 C CA . ASP A 1 468 ? -10.040 -6.261 8.055 1.00 91.94 468 ASP A CA 1
ATOM 3382 C C . ASP A 1 468 ? -10.100 -7.710 8.576 1.00 91.94 468 ASP A C 1
ATOM 3384 O O . ASP A 1 468 ? -11.180 -8.284 8.782 1.00 91.94 468 ASP A O 1
ATOM 3388 N N . HIS A 1 469 ? -8.937 -8.325 8.803 1.00 91.25 469 HIS A N 1
ATOM 3389 C CA . HIS A 1 469 ? -8.828 -9.668 9.364 1.00 91.25 469 HIS A CA 1
ATOM 3390 C C . HIS A 1 469 ? -8.874 -9.709 10.897 1.00 91.25 469 HIS A C 1
ATOM 3392 O O . HIS A 1 469 ? -9.140 -10.783 11.454 1.00 91.25 469 HIS A O 1
ATOM 3398 N N . LEU A 1 470 ? -8.676 -8.576 11.579 1.00 97.00 470 LEU A N 1
ATOM 3399 C CA . LEU A 1 470 ? -8.795 -8.487 13.031 1.00 97.00 470 LEU A CA 1
ATOM 3400 C C . LEU A 1 470 ? -10.261 -8.506 13.452 1.00 97.00 470 LEU A C 1
ATOM 3402 O O . LEU A 1 470 ? -11.089 -7.737 12.965 1.00 97.00 470 LEU A O 1
ATOM 3406 N N . LYS A 1 471 ? -10.598 -9.386 14.397 1.00 97.19 471 LYS A N 1
ATOM 3407 C CA . LYS A 1 471 ? -11.959 -9.465 14.945 1.00 97.19 471 LYS A CA 1
ATOM 3408 C C . LYS A 1 471 ? -11.947 -9.655 16.447 1.00 97.19 471 LYS A C 1
ATOM 3410 O O . LYS A 1 471 ? -11.325 -10.584 16.960 1.00 97.19 471 LYS A O 1
ATOM 3415 N N . LEU A 1 472 ? -12.700 -8.810 17.142 1.00 97.19 472 LEU A N 1
ATOM 3416 C CA . LEU A 1 472 ? -13.029 -9.015 18.545 1.00 97.19 472 LEU A CA 1
ATOM 3417 C C . LEU A 1 472 ? -14.117 -10.092 18.640 1.00 97.19 472 LEU A C 1
ATOM 3419 O O . LEU A 1 472 ? -15.180 -9.938 18.045 1.00 97.19 472 LEU A O 1
ATOM 3423 N N . LEU A 1 473 ? -13.844 -11.191 19.343 1.00 97.06 473 LEU A N 1
ATOM 3424 C CA . LEU A 1 473 ? -14.763 -12.336 19.408 1.00 97.06 473 LEU A CA 1
ATOM 3425 C C . LEU A 1 473 ? -15.802 -12.217 20.528 1.00 97.06 473 LEU A C 1
ATOM 3427 O O . LEU A 1 473 ? -16.814 -12.910 20.495 1.00 97.06 473 LEU A O 1
ATOM 3431 N N . ASN A 1 474 ? -15.557 -11.349 21.507 1.00 95.44 474 ASN A N 1
ATOM 3432 C CA . ASN A 1 474 ? -16.432 -11.141 22.653 1.00 95.44 474 ASN A CA 1
ATOM 3433 C C . ASN A 1 474 ? -17.008 -9.725 22.615 1.00 95.44 474 ASN A C 1
ATOM 3435 O O . ASN A 1 474 ? -16.346 -8.780 22.176 1.00 95.44 474 ASN A O 1
ATOM 3439 N N . GLU A 1 475 ? -18.240 -9.576 23.092 1.00 95.50 475 GLU A N 1
ATOM 3440 C CA . GLU A 1 475 ? -18.833 -8.260 23.298 1.00 95.50 475 GLU A CA 1
ATOM 3441 C C . GLU A 1 475 ? -18.289 -7.621 24.578 1.00 95.50 475 GLU A C 1
ATOM 3443 O O . GLU A 1 475 ? -18.005 -8.328 25.549 1.00 95.50 475 GLU A O 1
ATOM 3448 N N . PRO A 1 476 ? -18.083 -6.297 24.576 1.00 95.00 476 PRO A N 1
ATOM 3449 C CA . PRO A 1 476 ? -17.667 -5.601 25.773 1.00 95.00 476 PRO A CA 1
ATOM 3450 C C . PRO A 1 476 ? -18.836 -5.516 26.768 1.00 95.00 476 PRO A C 1
ATOM 3452 O O . PRO A 1 476 ? -19.994 -5.577 26.351 1.00 95.00 476 PRO A O 1
ATOM 3455 N N . PRO A 1 477 ? -18.552 -5.381 28.074 1.00 96.12 477 PRO A N 1
ATOM 3456 C CA . PRO A 1 477 ? -19.601 -5.276 29.079 1.00 96.12 477 PRO A CA 1
ATOM 3457 C C . PRO A 1 477 ? -20.463 -4.028 28.837 1.00 96.12 477 PRO A C 1
ATOM 3459 O O . PRO A 1 477 ? -19.960 -2.965 28.473 1.00 96.12 477 PRO A O 1
ATOM 3462 N N . ASP A 1 478 ? -21.767 -4.151 29.059 1.00 97.06 478 ASP A N 1
ATOM 3463 C CA . ASP A 1 478 ? -22.737 -3.054 28.966 1.00 97.06 478 ASP A CA 1
ATOM 3464 C C . ASP A 1 478 ? -23.250 -2.610 30.348 1.00 97.06 478 ASP A C 1
ATOM 3466 O O . ASP A 1 478 ? -23.770 -1.501 30.499 1.00 97.06 478 ASP A O 1
ATOM 3470 N N . ARG A 1 479 ? -23.077 -3.451 31.378 1.00 98.00 479 ARG A N 1
ATOM 3471 C CA . ARG A 1 479 ? -23.524 -3.199 32.753 1.00 98.00 479 ARG A CA 1
ATOM 3472 C C . ARG A 1 479 ? -22.517 -3.683 33.790 1.00 98.00 479 ARG A C 1
ATOM 3474 O O . ARG A 1 479 ? -21.871 -4.713 33.609 1.00 98.00 479 ARG A O 1
ATOM 3481 N N . ALA A 1 480 ? -22.442 -2.976 34.914 1.00 98.06 480 ALA A N 1
ATOM 3482 C CA . ALA A 1 480 ? -21.667 -3.379 36.086 1.00 98.06 480 ALA A CA 1
ATOM 3483 C C . ALA A 1 480 ? -22.336 -2.922 37.390 1.00 98.06 480 ALA A C 1
ATOM 3485 O O . ALA A 1 480 ? -23.291 -2.145 37.375 1.00 98.06 480 ALA A O 1
ATOM 3486 N N . LYS A 1 481 ? -21.826 -3.399 38.529 1.00 98.19 481 LYS A N 1
ATOM 3487 C CA . LYS A 1 481 ? -22.237 -2.947 39.863 1.00 98.19 481 LYS A CA 1
ATOM 3488 C C . LYS A 1 481 ? -21.145 -2.061 40.455 1.00 98.19 481 LYS A C 1
ATOM 3490 O O . LYS A 1 481 ? -19.982 -2.452 40.398 1.00 98.19 481 LYS A O 1
ATOM 3495 N N . GLY A 1 482 ? -21.523 -0.921 41.025 1.00 97.94 482 GLY A N 1
ATOM 3496 C CA . GLY A 1 482 ? -20.594 -0.005 41.676 1.00 97.94 482 GLY A CA 1
ATOM 3497 C C . GLY A 1 482 ? -19.896 -0.631 42.880 1.00 97.94 482 GLY A C 1
ATOM 3498 O O . GLY A 1 482 ? -20.405 -1.583 43.483 1.00 97.94 482 GLY A O 1
ATOM 3499 N N . GLY A 1 483 ? -18.702 -0.126 43.183 1.00 97.50 483 GLY A N 1
ATOM 3500 C CA . GLY A 1 483 ? -17.872 -0.599 44.294 1.00 97.50 483 GLY A CA 1
ATOM 3501 C C . GLY A 1 483 ? -17.161 -1.926 44.017 1.00 97.50 483 GLY A C 1
ATOM 3502 O O . GLY A 1 483 ? -16.610 -2.548 44.922 1.00 97.50 483 GLY A O 1
ATOM 3503 N N . ARG A 1 484 ? -17.173 -2.414 42.769 1.00 97.88 484 ARG A N 1
ATOM 3504 C CA . ARG A 1 484 ? -16.523 -3.672 42.374 1.00 97.88 484 ARG A CA 1
ATOM 3505 C C . ARG A 1 484 ? -15.596 -3.436 41.197 1.00 97.88 484 ARG A C 1
ATOM 3507 O O . ARG A 1 484 ? -15.924 -2.680 40.293 1.00 97.88 484 ARG A O 1
ATOM 3514 N N . GLU A 1 485 ? -14.471 -4.143 41.167 1.00 98.19 485 GLU A N 1
ATOM 3515 C CA . GLU A 1 485 ? -13.617 -4.148 39.979 1.00 98.19 485 GLU A CA 1
ATOM 3516 C C . GLU A 1 485 ? -14.426 -4.528 38.733 1.00 98.19 485 GLU A C 1
ATOM 3518 O O . GLU A 1 485 ? -15.221 -5.474 38.754 1.00 98.19 485 GLU A O 1
ATOM 3523 N N . LEU A 1 486 ? -14.207 -3.790 37.646 1.00 98.25 486 LEU A N 1
ATOM 3524 C CA . LEU A 1 486 ? -14.852 -4.025 36.361 1.00 98.25 486 LEU A CA 1
ATOM 3525 C C . LEU A 1 486 ? -13.865 -4.746 35.429 1.00 98.25 486 LEU A C 1
ATOM 3527 O O . LEU A 1 486 ? -12.967 -4.099 34.878 1.00 98.25 486 LEU A O 1
ATOM 3531 N N . PRO A 1 487 ? -13.991 -6.076 35.258 1.00 98.12 487 PRO A N 1
ATOM 3532 C CA . PRO A 1 487 ? -13.068 -6.847 34.443 1.00 98.12 487 PRO A CA 1
ATOM 3533 C C . PRO A 1 487 ? -13.352 -6.669 32.949 1.00 98.12 487 PRO A C 1
ATOM 3535 O O . PRO A 1 487 ? -14.491 -6.745 32.489 1.00 98.12 487 PRO A O 1
ATOM 3538 N N . PHE A 1 488 ? -12.279 -6.538 32.179 1.00 98.19 488 PHE A N 1
ATOM 3539 C CA . PHE A 1 488 ? -12.256 -6.634 30.727 1.00 98.19 488 PHE A CA 1
ATOM 3540 C C . PHE A 1 488 ? -11.502 -7.899 30.327 1.00 98.19 488 PHE A C 1
ATOM 3542 O O . PHE A 1 488 ? -10.361 -8.120 30.737 1.00 98.19 488 PHE A O 1
ATOM 3549 N N . ALA A 1 489 ? -12.149 -8.737 29.520 1.00 97.81 489 ALA A N 1
ATOM 3550 C CA . ALA A 1 489 ? -11.583 -9.981 29.020 1.00 97.81 489 ALA A CA 1
ATOM 3551 C C . ALA A 1 489 ? -11.981 -10.178 27.554 1.00 97.81 489 ALA A C 1
ATOM 3553 O O . ALA A 1 489 ? -13.140 -10.461 27.250 1.00 97.81 489 ALA A O 1
ATOM 3554 N N . PHE A 1 490 ? -11.021 -10.047 26.640 1.00 98.12 490 PHE A N 1
ATOM 3555 C CA . PHE A 1 490 ? -11.281 -10.090 25.203 1.00 98.12 490 PHE A CA 1
ATOM 3556 C C . PHE A 1 490 ? -10.467 -11.160 24.495 1.00 98.12 490 PHE A C 1
ATOM 3558 O O . PHE A 1 490 ? -9.238 -11.194 24.595 1.00 98.12 490 PHE A O 1
ATOM 3565 N N . ARG A 1 491 ? -11.147 -11.998 23.704 1.00 97.69 491 ARG A N 1
ATOM 3566 C CA . ARG A 1 491 ? -10.483 -12.808 22.680 1.00 97.69 491 ARG A CA 1
ATOM 3567 C C . ARG A 1 491 ? -10.402 -12.004 21.394 1.00 97.69 491 ARG A C 1
ATOM 3569 O O . ARG A 1 491 ? -11.415 -11.514 20.890 1.00 97.69 491 ARG A O 1
ATOM 3576 N N . LEU A 1 492 ? -9.193 -11.901 20.863 1.00 97.62 492 LEU A N 1
ATOM 3577 C CA . LEU A 1 492 ? -8.914 -11.240 19.601 1.00 97.62 492 LEU A CA 1
ATOM 3578 C C . LEU A 1 492 ? -8.480 -12.295 18.584 1.00 97.62 492 LEU A C 1
ATOM 3580 O O . LEU A 1 492 ? -7.519 -13.026 18.818 1.00 97.62 492 LEU A O 1
ATOM 3584 N N . ARG A 1 493 ? -9.182 -12.374 17.452 1.00 97.31 493 ARG A N 1
ATOM 3585 C CA . ARG A 1 493 ? -8.696 -13.111 16.288 1.00 97.31 493 ARG A CA 1
ATOM 3586 C C . ARG A 1 493 ? -7.663 -12.241 15.588 1.00 97.31 493 ARG A C 1
ATOM 3588 O O . ARG A 1 493 ? -8.030 -11.298 14.895 1.00 97.31 493 ARG A O 1
ATOM 3595 N N . ASP A 1 494 ? -6.402 -12.591 15.786 1.00 97.00 494 ASP A N 1
ATOM 3596 C CA . ASP A 1 494 ? -5.245 -11.944 15.179 1.00 97.00 494 ASP A CA 1
ATOM 3597 C C . ASP A 1 494 ? -4.396 -13.009 14.468 1.00 97.00 494 ASP A C 1
ATOM 3599 O O . ASP A 1 494 ? -3.547 -13.638 15.102 1.00 97.00 494 ASP A O 1
ATOM 3603 N N . PRO A 1 495 ? -4.679 -13.299 13.182 1.00 90.69 495 PRO A N 1
ATOM 3604 C CA . PRO A 1 495 ? -4.036 -14.402 12.469 1.00 90.69 495 PRO A CA 1
ATOM 3605 C C . PRO A 1 495 ? -2.536 -14.186 12.259 1.00 90.69 495 PRO A C 1
ATOM 3607 O O . PRO A 1 495 ? -1.802 -15.162 12.162 1.00 90.69 495 PRO A O 1
ATOM 3610 N N . ASN A 1 496 ? -2.095 -12.928 12.211 1.00 91.44 496 ASN A N 1
ATOM 3611 C CA . ASN A 1 496 ? -0.711 -12.568 11.915 1.00 91.44 496 ASN A CA 1
ATOM 3612 C C . ASN A 1 496 ? 0.059 -12.131 13.170 1.00 91.44 496 ASN A C 1
ATOM 3614 O O . ASN A 1 496 ? 1.237 -11.812 13.072 1.00 91.44 496 ASN A O 1
ATOM 3618 N N . ALA A 1 497 ? -0.587 -12.146 14.343 1.00 95.81 497 ALA A N 1
ATOM 3619 C CA . ALA A 1 497 ? -0.027 -11.680 15.611 1.00 95.81 497 ALA A CA 1
ATOM 3620 C C . ALA A 1 497 ? 0.512 -10.235 15.541 1.00 95.81 497 ALA A C 1
ATOM 3622 O O . ALA A 1 497 ? 1.538 -9.926 16.143 1.00 95.81 497 ALA A O 1
ATOM 3623 N N . VAL A 1 498 ? -0.177 -9.359 14.801 1.00 96.56 498 VAL A N 1
ATOM 3624 C CA . VAL A 1 498 ? 0.256 -7.969 14.579 1.00 96.56 498 VAL A CA 1
ATOM 3625 C C . VAL A 1 498 ? -0.017 -7.059 15.773 1.00 96.56 498 VAL A C 1
ATOM 3627 O O . VAL A 1 498 ? 0.616 -6.018 15.905 1.00 96.56 498 VAL A O 1
ATOM 3630 N N . VAL A 1 499 ? -0.951 -7.418 16.658 1.00 98.06 499 VAL A N 1
ATOM 3631 C CA . VAL A 1 499 ? -1.302 -6.578 17.807 1.00 98.06 499 VAL A CA 1
ATOM 3632 C C . VAL A 1 499 ? -0.262 -6.713 18.917 1.00 98.06 499 VAL A C 1
ATOM 3634 O O . VAL A 1 499 ? -0.162 -7.755 19.569 1.00 98.06 499 VAL A O 1
ATOM 3637 N N . SER A 1 500 ? 0.457 -5.621 19.189 1.00 97.56 500 SER A N 1
ATOM 3638 C CA . SER A 1 500 ? 1.432 -5.526 20.281 1.00 97.56 500 SER A CA 1
ATOM 3639 C C . SER A 1 500 ? 0.832 -4.968 21.576 1.00 97.56 500 SER A C 1
ATOM 3641 O O . SER A 1 500 ? 1.295 -5.318 22.662 1.00 97.56 500 SER A O 1
ATOM 3643 N N . ALA A 1 501 ? -0.231 -4.159 21.492 1.00 98.25 501 ALA A N 1
ATOM 3644 C CA . ALA A 1 501 ? -0.923 -3.607 22.657 1.00 98.25 501 ALA A CA 1
ATOM 3645 C C . ALA A 1 501 ? -2.449 -3.583 22.486 1.00 98.25 501 ALA A C 1
ATOM 3647 O O . ALA A 1 501 ? -2.971 -3.376 21.389 1.00 98.25 501 ALA A O 1
ATOM 3648 N N . PHE A 1 502 ? -3.171 -3.753 23.595 1.00 98.50 502 PHE A N 1
ATOM 3649 C CA . PHE A 1 502 ? -4.625 -3.623 23.661 1.00 98.50 502 PHE A CA 1
ATOM 3650 C C . PHE A 1 502 ? -4.981 -2.757 24.871 1.00 98.50 502 PHE A C 1
ATOM 3652 O O . PHE A 1 502 ? -4.720 -3.128 26.013 1.00 98.50 502 PHE A O 1
ATOM 3659 N N . GLU A 1 503 ? -5.565 -1.592 24.618 1.00 98.56 503 GLU A N 1
ATOM 3660 C CA . GLU A 1 503 ? -5.925 -0.608 25.631 1.00 98.56 503 GLU A CA 1
ATOM 3661 C C . GLU A 1 503 ? -7.441 -0.380 25.669 1.00 98.56 503 GLU A C 1
ATOM 3663 O O . GLU A 1 503 ? -8.148 -0.482 24.659 1.00 98.56 503 GLU A O 1
ATOM 3668 N N . VAL A 1 504 ? -7.927 -0.016 26.852 1.00 98.50 504 VAL A N 1
ATOM 3669 C CA . VAL A 1 504 ? -9.291 0.445 27.100 1.00 98.50 504 VAL A CA 1
ATOM 3670 C C . VAL A 1 504 ? -9.210 1.849 27.687 1.00 98.50 504 VAL A C 1
ATOM 3672 O O . VAL A 1 504 ? -9.036 1.990 28.898 1.00 98.50 504 VAL A O 1
ATOM 3675 N N . PRO A 1 505 ? -9.271 2.907 26.866 1.00 98.62 505 PRO A N 1
ATOM 3676 C CA . PRO A 1 505 ? -9.450 4.249 27.393 1.00 98.62 505 PRO A CA 1
ATOM 3677 C C . PRO A 1 505 ? -10.864 4.411 27.960 1.00 98.62 505 PRO A C 1
ATOM 3679 O O . PRO A 1 505 ? -11.837 4.054 27.296 1.00 98.62 505 PRO A O 1
ATOM 3682 N N . PHE A 1 506 ? -10.987 4.945 29.175 1.00 98.56 506 PHE A N 1
ATOM 3683 C CA . PHE A 1 506 ? -12.253 5.109 29.892 1.00 98.56 506 PHE A CA 1
ATOM 3684 C C . PHE A 1 506 ? -12.311 6.414 30.703 1.00 98.56 506 PHE A C 1
ATOM 3686 O O . PHE A 1 506 ? -11.279 6.969 31.069 1.00 98.56 506 PHE A O 1
ATOM 3693 N N . ARG A 1 507 ? -13.517 6.899 31.004 1.00 98.31 507 ARG A N 1
ATOM 3694 C CA . ARG A 1 507 ? -13.792 8.056 31.874 1.00 98.31 507 ARG A CA 1
ATOM 3695 C C . ARG A 1 507 ? -15.214 8.001 32.424 1.00 98.31 507 ARG A C 1
ATOM 3697 O O . ARG A 1 507 ? -16.047 7.266 31.892 1.00 98.31 507 ARG A O 1
ATOM 3704 N N . ARG A 1 508 ? -15.533 8.792 33.448 1.00 98.44 508 ARG A N 1
ATOM 3705 C CA . ARG A 1 508 ? -16.936 8.983 33.852 1.00 98.44 508 ARG A CA 1
ATOM 3706 C C . ARG A 1 508 ? -17.621 9.959 32.898 1.00 98.44 508 ARG A C 1
ATOM 3708 O O . ARG A 1 508 ? -16.987 10.863 32.355 1.00 98.44 508 ARG A O 1
ATOM 3715 N N . GLN A 1 509 ? -18.918 9.776 32.668 1.00 98.06 509 GLN A N 1
ATOM 3716 C CA . GLN A 1 509 ? -19.684 10.673 31.807 1.00 98.06 509 GLN A CA 1
ATOM 3717 C C . GLN A 1 509 ? -19.561 12.131 32.288 1.00 98.06 509 GLN A C 1
ATOM 3719 O O . GLN A 1 509 ? -19.813 12.431 33.452 1.00 98.06 509 GLN A O 1
ATOM 3724 N N . GLY A 1 510 ? -19.177 13.031 31.379 1.00 96.38 510 GLY A N 1
ATOM 3725 C CA . GLY A 1 510 ? -18.960 14.455 31.665 1.00 96.38 510 GLY A CA 1
ATOM 3726 C C . GLY A 1 510 ? -17.510 14.838 31.982 1.00 96.38 510 GLY A C 1
ATOM 3727 O O . GLY A 1 510 ? -17.175 16.019 31.907 1.00 96.38 510 GLY A O 1
ATOM 3728 N N . GLU A 1 511 ? -16.627 13.877 32.264 1.00 97.94 511 GLU A N 1
ATOM 3729 C CA . GLU A 1 511 ? -15.193 14.148 32.397 1.00 97.94 511 GLU A CA 1
ATOM 3730 C C . GLU A 1 511 ? -14.565 14.438 31.025 1.00 97.94 511 GLU A C 1
ATOM 3732 O O . GLU A 1 511 ? -14.956 13.885 29.994 1.00 97.94 511 GLU A O 1
ATOM 3737 N N . SER A 1 512 ? -13.571 15.326 30.983 1.00 95.81 512 SER A N 1
ATOM 3738 C CA . SER A 1 512 ? -12.908 15.704 29.730 1.00 95.81 512 SER A CA 1
ATOM 3739 C C . SER A 1 512 ? -11.807 14.720 29.328 1.00 95.81 512 SER A C 1
ATOM 3741 O O . SER A 1 512 ? -11.677 14.402 28.145 1.00 95.81 512 SER A O 1
ATOM 3743 N N . ALA A 1 513 ? -11.046 14.207 30.296 1.00 97.62 513 ALA A N 1
ATOM 3744 C CA . ALA A 1 513 ? -9.897 13.338 30.067 1.00 97.62 513 ALA A CA 1
ATOM 3745 C C . ALA A 1 513 ? -10.258 11.850 30.187 1.00 97.62 513 ALA A C 1
ATOM 3747 O O . ALA A 1 513 ? -11.070 11.468 31.023 1.00 97.62 513 ALA A O 1
ATOM 3748 N N . TYR A 1 514 ? -9.620 11.014 29.364 1.00 98.31 514 TYR A N 1
ATOM 3749 C CA . TYR A 1 514 ? -9.680 9.557 29.479 1.00 98.31 514 TYR A CA 1
ATOM 3750 C C . TYR A 1 514 ? -8.491 9.042 30.295 1.00 98.31 514 TYR A C 1
ATOM 3752 O O . TYR A 1 514 ? -7.347 9.417 30.038 1.00 98.31 514 TYR A O 1
ATOM 3760 N N . SER A 1 515 ? -8.765 8.136 31.227 1.00 98.19 515 SER A N 1
ATOM 3761 C CA . SER A 1 515 ? -7.779 7.217 31.799 1.00 98.19 515 SER A CA 1
ATOM 3762 C C . SER A 1 515 ? -7.573 6.030 30.856 1.00 98.19 515 SER A C 1
ATOM 3764 O O . SER A 1 515 ? -8.444 5.732 30.043 1.00 98.19 515 SER A O 1
ATOM 3766 N N . VAL A 1 516 ? -6.436 5.334 30.939 1.00 98.38 516 VAL A N 1
ATOM 3767 C CA . VAL A 1 516 ? -6.117 4.204 30.048 1.00 98.38 516 VAL A CA 1
ATOM 3768 C C . VAL A 1 516 ? -5.845 2.944 30.861 1.00 98.38 516 VAL A C 1
ATOM 3770 O O . VAL A 1 516 ? -4.919 2.902 31.666 1.00 98.38 516 VAL A O 1
ATOM 3773 N N . LEU A 1 517 ? -6.635 1.897 30.619 1.00 98.44 517 LEU A N 1
ATOM 3774 C CA . LEU A 1 517 ? -6.381 0.548 31.116 1.00 98.44 517 LEU A CA 1
ATOM 3775 C C . LEU A 1 517 ? -5.657 -0.262 30.032 1.00 98.44 517 LEU A C 1
ATOM 3777 O O . LEU A 1 517 ? -6.255 -0.623 29.020 1.00 98.44 517 LEU A O 1
ATOM 3781 N N . ALA A 1 518 ? -4.381 -0.579 30.247 1.00 98.38 518 ALA A N 1
ATOM 3782 C CA . ALA A 1 518 ? -3.638 -1.496 29.383 1.00 98.38 518 ALA A CA 1
ATOM 3783 C C . ALA A 1 518 ? -3.971 -2.954 29.737 1.00 98.38 518 ALA A C 1
ATOM 3785 O O . ALA A 1 518 ? -3.765 -3.394 30.871 1.00 98.38 518 ALA A O 1
ATOM 3786 N N . LEU A 1 519 ? -4.476 -3.712 28.766 1.00 98.50 519 LEU A N 1
ATOM 3787 C CA . LEU A 1 519 ? -4.750 -5.135 28.926 1.00 98.50 519 LEU A CA 1
ATOM 3788 C C . LEU A 1 519 ? -3.468 -5.943 28.721 1.00 98.50 519 LEU A C 1
ATOM 3790 O O . LEU A 1 519 ? -2.621 -5.611 27.893 1.00 98.50 519 LEU A O 1
ATOM 3794 N N . LYS A 1 520 ? -3.340 -7.050 29.449 1.00 98.38 520 LYS A N 1
ATOM 3795 C CA . LYS A 1 520 ? -2.234 -8.000 29.316 1.00 98.38 520 LYS A CA 1
ATOM 3796 C C . LYS A 1 520 ? -2.730 -9.269 28.642 1.00 98.38 520 LYS A C 1
ATOM 3798 O O . LYS A 1 520 ? -3.764 -9.810 29.029 1.00 98.38 520 LYS A O 1
ATOM 3803 N N . ARG A 1 521 ? -1.986 -9.751 27.649 1.00 97.88 521 ARG A N 1
ATOM 3804 C CA . ARG A 1 521 ? -2.250 -11.037 27.000 1.00 97.88 521 ARG A CA 1
ATOM 3805 C C . ARG A 1 521 ? -1.785 -12.168 27.915 1.00 97.88 521 ARG A C 1
ATOM 3807 O O . ARG A 1 521 ? -0.619 -12.204 28.305 1.00 97.88 521 ARG A O 1
ATOM 3814 N N . ASP A 1 522 ? -2.691 -13.063 28.287 1.00 97.44 522 ASP A N 1
ATOM 3815 C CA . ASP A 1 522 ? -2.363 -14.244 29.083 1.00 97.44 522 ASP A CA 1
ATOM 3816 C C . ASP A 1 522 ? -1.857 -15.413 28.213 1.00 97.44 522 ASP A C 1
ATOM 3818 O O . ASP A 1 522 ? -1.720 -15.306 26.992 1.00 97.44 522 ASP A O 1
ATOM 3822 N N . ARG A 1 523 ? -1.557 -16.551 28.854 1.00 96.25 523 ARG A N 1
ATOM 3823 C CA . ARG A 1 523 ? -1.049 -17.760 28.177 1.00 96.25 523 ARG A CA 1
ATOM 3824 C C . ARG A 1 523 ? -2.068 -18.410 27.239 1.00 96.25 523 ARG A C 1
ATOM 3826 O O . ARG A 1 523 ? -1.670 -19.146 26.345 1.00 96.25 523 ARG A O 1
ATOM 3833 N N . GLU A 1 524 ? -3.357 -18.143 27.432 1.00 95.44 524 GLU A N 1
ATOM 3834 C CA . GLU A 1 524 ? -4.438 -18.621 26.564 1.00 95.44 524 GLU A CA 1
ATOM 3835 C C . GLU A 1 524 ? -4.679 -17.662 25.384 1.00 95.44 524 GLU A C 1
ATOM 3837 O O . GLU A 1 524 ? -5.567 -17.884 24.560 1.00 95.44 524 GLU A O 1
ATOM 3842 N N . GLY A 1 525 ? -3.894 -16.581 25.290 1.00 94.19 525 GLY A N 1
ATOM 3843 C CA . GLY A 1 525 ? -4.029 -15.552 24.268 1.00 94.19 525 GLY A CA 1
ATOM 3844 C C . GLY A 1 525 ? -5.191 -14.589 24.516 1.00 94.19 525 GLY A C 1
ATOM 3845 O O . GLY A 1 525 ? -5.537 -13.825 23.613 1.00 94.19 525 GLY A O 1
ATOM 3846 N N . LEU A 1 526 ? -5.790 -14.612 25.708 1.00 97.62 526 LEU A N 1
ATOM 3847 C CA . LEU A 1 526 ? -6.877 -13.731 26.110 1.00 97.62 526 LEU A CA 1
ATOM 3848 C C . LEU A 1 526 ? -6.299 -12.437 26.696 1.00 97.62 526 LEU A C 1
ATOM 3850 O O . LEU A 1 526 ? -5.391 -12.457 27.525 1.00 97.62 526 LEU A O 1
ATOM 3854 N N . TRP A 1 527 ? -6.832 -11.296 26.273 1.00 98.25 527 TRP A N 1
ATOM 3855 C CA . TRP A 1 527 ? -6.429 -9.992 26.793 1.00 98.25 527 TRP A CA 1
ATOM 3856 C C . TRP A 1 527 ? -7.249 -9.656 28.033 1.00 98.25 527 TRP A C 1
ATOM 3858 O O . TRP A 1 527 ? -8.477 -9.609 27.949 1.00 98.25 527 TRP A O 1
ATOM 3868 N N . ARG A 1 528 ? -6.583 -9.444 29.175 1.00 98.44 528 ARG A N 1
ATOM 3869 C CA . ARG A 1 528 ? -7.215 -9.214 30.481 1.00 98.44 528 ARG A CA 1
ATOM 3870 C C . ARG A 1 528 ? -6.712 -7.951 31.172 1.00 98.44 528 ARG A C 1
ATOM 3872 O O . ARG A 1 528 ? -5.525 -7.638 31.137 1.00 98.44 528 ARG A O 1
ATOM 3879 N N . GLY A 1 529 ? -7.617 -7.277 31.863 1.00 98.25 529 GLY A N 1
ATOM 3880 C CA . GLY A 1 529 ? -7.344 -6.150 32.752 1.00 98.25 529 GLY A CA 1
ATOM 3881 C C . GLY A 1 529 ? -8.616 -5.776 33.504 1.00 98.25 529 GLY A C 1
ATOM 3882 O O . GLY A 1 529 ? -9.698 -6.193 33.102 1.00 98.25 529 GLY A O 1
ATOM 3883 N N . SER A 1 530 ? -8.505 -5.000 34.576 1.00 98.31 530 SER A N 1
ATOM 3884 C CA . SER A 1 530 ? -9.668 -4.565 35.354 1.00 98.31 530 SER A CA 1
ATOM 3885 C C . SER A 1 530 ? -9.577 -3.078 35.644 1.00 98.31 530 SER A C 1
ATOM 3887 O O . SER A 1 530 ? -8.503 -2.581 35.982 1.00 98.31 530 SER A O 1
ATOM 3889 N N . ILE A 1 531 ? -10.705 -2.375 35.531 1.00 98.31 531 ILE A N 1
ATOM 3890 C CA . ILE A 1 531 ? -10.831 -1.029 36.089 1.00 98.31 531 ILE A CA 1
ATOM 3891 C C . ILE A 1 531 ? -11.014 -1.184 37.608 1.00 98.31 531 ILE A C 1
ATOM 3893 O O . ILE A 1 531 ? -11.903 -1.939 38.021 1.00 98.31 531 ILE A O 1
ATOM 3897 N N . PRO A 1 532 ? -10.194 -0.509 38.433 1.00 98.31 532 PRO A N 1
ATOM 3898 C CA . PRO A 1 532 ? -10.277 -0.605 39.887 1.00 98.31 532 PRO A CA 1
ATOM 3899 C C . PRO A 1 532 ? -11.640 -0.185 40.461 1.00 98.31 532 PRO A C 1
ATOM 3901 O O . PRO A 1 532 ? -12.361 0.624 39.869 1.00 98.31 532 PRO A O 1
ATOM 3904 N N . ALA A 1 533 ? -11.991 -0.723 41.631 1.00 97.88 533 ALA A N 1
ATOM 3905 C CA . ALA A 1 533 ? -13.298 -0.515 42.255 1.00 97.88 533 ALA A CA 1
ATOM 3906 C C . ALA A 1 533 ? -13.602 0.970 42.529 1.00 97.88 533 ALA A C 1
ATOM 3908 O O . ALA A 1 533 ? -14.738 1.398 42.328 1.00 97.88 533 ALA A O 1
ATOM 3909 N N . GLU A 1 534 ? -12.595 1.776 42.876 1.00 97.75 534 GLU A N 1
ATOM 3910 C CA . GLU A 1 534 ? -12.713 3.214 43.147 1.00 97.75 534 GLU A CA 1
ATOM 3911 C C . GLU A 1 534 ? -13.266 4.019 41.962 1.00 97.75 534 GLU A C 1
ATOM 3913 O O . GLU A 1 534 ? -13.955 5.022 42.152 1.00 97.75 534 GLU A O 1
ATOM 3918 N N . TRP A 1 535 ? -13.034 3.560 40.730 1.00 97.75 535 TRP A N 1
ATOM 3919 C CA . TRP A 1 535 ? -13.572 4.200 39.530 1.00 97.75 535 TRP A CA 1
ATOM 3920 C C . TRP A 1 535 ? -15.048 3.872 39.308 1.00 97.75 535 TRP A C 1
ATOM 3922 O O . TRP A 1 535 ? -15.774 4.693 38.744 1.00 97.75 535 TRP A O 1
ATOM 3932 N N . THR A 1 536 ? -15.494 2.714 39.795 1.00 97.94 536 THR A 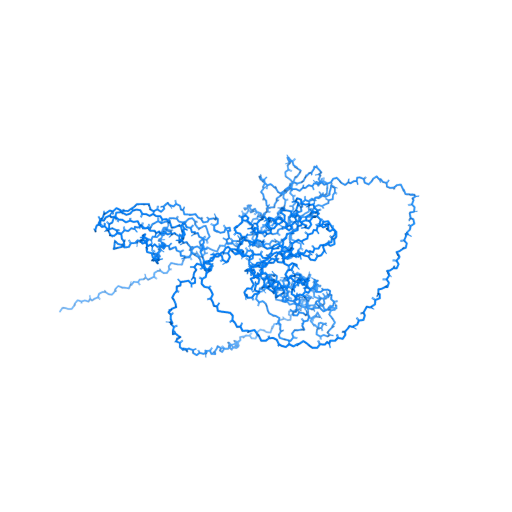N 1
ATOM 3933 C CA . THR A 1 536 ? -16.871 2.217 39.656 1.00 97.94 536 THR A CA 1
ATOM 3934 C C . THR A 1 536 ? -17.772 2.558 40.844 1.00 97.94 536 THR A C 1
ATOM 3936 O O . THR A 1 536 ? -18.988 2.489 40.708 1.00 97.94 536 THR A O 1
ATOM 3939 N N . ALA A 1 537 ? -17.209 2.895 42.008 1.00 97.69 537 ALA A N 1
ATOM 3940 C CA . ALA A 1 537 ? -17.967 3.233 43.210 1.00 97.69 537 ALA A CA 1
ATOM 3941 C C . ALA A 1 537 ? -18.905 4.426 42.963 1.00 97.69 537 ALA A C 1
ATOM 3943 O O . ALA A 1 537 ? -18.469 5.483 42.499 1.00 97.69 537 ALA A O 1
ATOM 3944 N N . SER A 1 538 ? -20.195 4.233 43.251 1.00 97.06 538 SER A N 1
ATOM 3945 C CA . SER A 1 538 ? -21.221 5.275 43.183 1.00 97.06 538 SER A CA 1
ATOM 3946 C C . SER A 1 538 ? -22.441 4.875 44.004 1.00 97.06 538 SER A C 1
ATOM 3948 O O . SER A 1 538 ? -22.985 3.791 43.800 1.00 97.06 538 SER A O 1
ATOM 3950 N N . ASP A 1 539 ? -22.926 5.765 44.864 1.00 97.25 539 ASP A N 1
ATOM 3951 C CA . ASP A 1 539 ? -24.151 5.546 45.643 1.00 97.25 539 ASP A CA 1
ATOM 3952 C C . ASP A 1 539 ? -25.424 5.688 44.791 1.00 97.25 539 ASP A C 1
ATOM 3954 O O . ASP A 1 539 ? -26.451 5.082 45.088 1.00 97.25 539 ASP A O 1
ATOM 3958 N N . GLU A 1 540 ? -25.350 6.445 43.694 1.00 97.56 540 GLU A N 1
ATOM 3959 C CA . GLU A 1 540 ? -26.483 6.736 42.803 1.00 97.56 540 GLU A CA 1
ATOM 3960 C C . GLU A 1 540 ? -26.416 5.946 41.482 1.00 97.56 540 GLU A C 1
ATOM 3962 O O . GLU A 1 540 ? -27.338 5.977 40.667 1.00 97.56 540 GLU A O 1
ATOM 3967 N N . GLY A 1 541 ? -25.331 5.196 41.271 1.00 97.38 541 GLY A N 1
ATOM 3968 C CA . GLY A 1 541 ? -24.946 4.681 39.958 1.00 97.38 541 GLY A CA 1
ATOM 3969 C C . GLY A 1 541 ? -24.229 5.740 39.115 1.00 97.38 541 GLY A C 1
ATOM 3970 O O . GLY A 1 541 ? -24.141 6.908 39.487 1.00 97.38 541 GLY A O 1
ATOM 3971 N N . LEU A 1 542 ? -23.616 5.330 38.009 1.00 98.25 542 LEU A N 1
ATOM 3972 C CA . LEU A 1 542 ? -22.954 6.241 37.072 1.00 98.25 542 LEU A CA 1
ATOM 3973 C C . LEU A 1 542 ? -22.910 5.646 35.663 1.00 98.25 542 LEU A C 1
ATOM 3975 O O . LEU A 1 542 ? -23.086 4.442 35.477 1.00 98.25 542 LEU A O 1
ATOM 3979 N N . THR A 1 543 ? -22.630 6.484 34.668 1.00 98.25 543 THR A N 1
ATOM 3980 C CA . THR A 1 543 ? -22.319 6.034 33.306 1.00 98.25 543 THR A CA 1
ATOM 3981 C C . THR A 1 543 ? -20.821 6.152 33.072 1.00 98.25 543 THR A C 1
ATOM 3983 O O . THR A 1 543 ? -20.246 7.235 33.203 1.00 98.25 543 THR A O 1
ATOM 3986 N N . LEU A 1 544 ? -20.189 5.040 32.709 1.00 98.44 544 LEU A N 1
ATOM 3987 C CA . LEU A 1 544 ? -18.797 5.007 32.284 1.00 98.44 544 LEU A CA 1
ATOM 3988 C C . LEU A 1 544 ? -18.737 5.083 30.755 1.00 98.44 544 LEU A C 1
ATOM 3990 O O . LEU A 1 544 ? -19.385 4.299 30.063 1.00 98.44 544 LEU A O 1
ATOM 3994 N N . GLU A 1 545 ? -17.951 6.012 30.229 1.00 98.44 545 GLU A N 1
ATOM 3995 C CA . GLU A 1 545 ? -17.655 6.134 28.805 1.00 98.44 545 GLU A CA 1
ATOM 3996 C C . GLU A 1 545 ? -16.308 5.476 28.517 1.00 98.44 545 GLU A C 1
ATOM 3998 O O . GLU A 1 545 ? -15.320 5.771 29.184 1.00 98.44 545 GLU A O 1
ATOM 4003 N N . TYR A 1 546 ? -16.236 4.592 27.528 1.00 98.44 546 TYR A N 1
ATOM 4004 C CA . TYR A 1 546 ? -14.989 3.924 27.162 1.00 98.44 546 TYR A CA 1
ATOM 4005 C C . TYR A 1 546 ? -14.934 3.600 25.672 1.00 98.44 546 TYR A C 1
ATOM 4007 O O . TYR A 1 546 ? -15.936 3.636 24.962 1.00 98.44 546 TYR A O 1
ATOM 4015 N N . TYR A 1 547 ? -13.757 3.270 25.165 1.00 98.38 547 TYR A N 1
ATOM 4016 C CA . TYR A 1 547 ? -13.608 2.653 23.852 1.00 98.38 547 TYR A CA 1
ATOM 4017 C C . TYR A 1 547 ? -12.469 1.640 23.888 1.00 98.38 547 TYR A C 1
ATOM 4019 O O . TYR A 1 547 ? -11.698 1.577 24.841 1.00 98.38 547 TYR A O 1
ATOM 4027 N N . LEU A 1 548 ? -12.404 0.791 22.872 1.00 98.31 548 LEU A N 1
ATOM 4028 C CA . LEU A 1 548 ? -11.382 -0.242 22.748 1.00 98.31 548 LEU A CA 1
ATOM 4029 C C . LEU A 1 548 ? -10.439 0.143 21.622 1.00 98.31 548 LEU A C 1
ATOM 4031 O O . LEU A 1 548 ? -10.918 0.525 20.554 1.00 98.31 548 LEU A O 1
ATOM 4035 N N . VAL A 1 549 ? -9.134 0.004 21.831 1.00 98.31 549 VAL A N 1
ATOM 4036 C CA . VAL A 1 549 ? -8.136 0.192 20.775 1.00 98.31 549 VAL A CA 1
ATOM 4037 C C . VAL A 1 549 ? -7.060 -0.890 20.864 1.00 98.31 549 VAL A C 1
ATOM 4039 O O . VAL A 1 549 ? -6.492 -1.144 21.925 1.00 98.31 549 VAL A O 1
ATOM 4042 N N . THR A 1 550 ? -6.772 -1.534 19.738 1.00 98.44 550 THR A N 1
ATOM 4043 C CA . THR A 1 550 ? -5.565 -2.349 19.562 1.00 98.44 550 THR A CA 1
ATOM 4044 C C . THR A 1 550 ? -4.519 -1.550 18.791 1.00 98.44 550 THR A C 1
ATOM 4046 O O . THR A 1 550 ? -4.867 -0.702 17.964 1.00 98.44 550 THR A O 1
ATOM 4049 N N . ARG A 1 551 ? -3.235 -1.796 19.059 1.00 98.44 551 ARG A N 1
ATOM 4050 C CA . ARG A 1 551 ? -2.109 -1.083 18.443 1.00 98.44 551 ARG A CA 1
ATOM 4051 C C . ARG A 1 551 ? -0.997 -2.030 18.013 1.00 98.44 551 ARG A C 1
ATOM 4053 O O . ARG A 1 551 ? -0.835 -3.106 18.590 1.00 98.44 551 ARG A O 1
ATOM 4060 N N . ASP A 1 552 ? -0.230 -1.567 17.040 1.00 97.50 552 ASP A N 1
ATOM 4061 C CA . ASP A 1 552 ? 1.100 -2.048 16.680 1.00 97.50 552 ASP A CA 1
ATOM 4062 C C . ASP A 1 552 ? 2.092 -0.869 16.634 1.00 97.50 552 ASP A C 1
ATOM 4064 O O . ASP A 1 552 ? 1.778 0.241 17.075 1.00 97.50 552 ASP A O 1
ATOM 4068 N N . GLU A 1 553 ? 3.291 -1.090 16.091 1.00 95.44 553 GLU A N 1
ATOM 4069 C CA . GLU A 1 553 ? 4.300 -0.036 15.902 1.00 95.44 553 GLU A CA 1
ATOM 4070 C C . GLU A 1 553 ? 3.846 1.069 14.930 1.00 95.44 553 GLU A C 1
ATOM 4072 O O . GLU A 1 553 ? 4.264 2.218 15.054 1.00 95.44 553 GLU A O 1
ATOM 4077 N N . GLY A 1 554 ? 2.952 0.745 13.990 1.00 93.25 554 GLY A N 1
ATOM 4078 C CA . GLY A 1 554 ? 2.381 1.683 13.021 1.00 93.25 554 GLY A CA 1
ATOM 4079 C C . GLY A 1 554 ? 1.165 2.463 13.535 1.00 93.25 554 GLY A C 1
ATOM 4080 O O . GLY A 1 554 ? 0.606 3.273 12.795 1.00 93.25 554 GLY A O 1
ATOM 4081 N N . GLY A 1 555 ? 0.731 2.233 14.779 1.00 95.62 555 GLY A N 1
ATOM 4082 C CA . GLY A 1 555 ? -0.374 2.945 15.420 1.00 95.62 555 GLY A CA 1
ATOM 4083 C C . GLY A 1 555 ? -1.623 2.082 15.647 1.00 95.62 555 GLY A C 1
ATOM 4084 O O . GLY A 1 555 ? -1.519 0.873 15.845 1.00 95.62 555 GLY A O 1
ATOM 4085 N N . PRO A 1 556 ? -2.830 2.679 15.702 1.00 97.19 556 PRO A N 1
ATOM 4086 C CA . PRO A 1 556 ? -4.054 1.928 15.967 1.00 97.19 556 PRO A CA 1
ATOM 4087 C C . PRO A 1 556 ? -4.394 0.978 14.808 1.00 97.19 556 PRO A C 1
ATOM 4089 O O . PRO A 1 556 ? -4.141 1.287 13.639 1.00 97.19 556 PRO A O 1
ATOM 4092 N N . LEU A 1 557 ? -4.972 -0.175 15.147 1.00 96.75 557 LEU A N 1
ATOM 4093 C CA . LEU A 1 557 ? -5.394 -1.212 14.204 1.00 96.75 557 LEU A CA 1
ATOM 4094 C C . LEU A 1 557 ? -6.916 -1.395 14.236 1.00 96.75 557 LEU A C 1
ATOM 4096 O O . LEU A 1 557 ? -7.609 -0.994 13.307 1.00 96.75 557 LEU A O 1
ATOM 4100 N N . LEU A 1 558 ? -7.446 -1.966 15.320 1.00 97.12 558 LEU A N 1
ATOM 4101 C CA . LEU A 1 558 ? -8.878 -2.164 15.531 1.00 97.12 558 LEU A CA 1
ATOM 4102 C C . LEU A 1 558 ? -9.357 -1.225 16.634 1.00 97.12 558 LEU A C 1
ATOM 4104 O O . LEU A 1 558 ? -8.822 -1.238 17.742 1.00 97.12 558 LEU A O 1
ATOM 4108 N N . THR A 1 559 ? -10.411 -0.461 16.347 1.00 97.38 559 THR A N 1
ATOM 4109 C CA . THR A 1 559 ? -11.052 0.428 17.324 1.00 97.38 559 THR A CA 1
ATOM 4110 C C . THR A 1 559 ? -12.540 0.105 17.426 1.00 97.38 559 THR A C 1
ATOM 4112 O O . THR A 1 559 ? -13.222 -0.019 16.408 1.00 97.38 559 THR A O 1
ATOM 4115 N N . ARG A 1 560 ? -13.069 -0.016 18.649 1.00 97.38 560 ARG A N 1
ATOM 4116 C CA . ARG A 1 560 ? -14.515 -0.146 18.909 1.00 97.38 560 ARG A CA 1
ATOM 4117 C C . ARG A 1 560 ? -14.968 1.006 19.804 1.00 97.38 560 ARG A C 1
ATOM 4119 O O . ARG A 1 560 ? -14.563 1.076 20.960 1.00 97.38 560 ARG A O 1
ATOM 4126 N N . GLY A 1 561 ? -15.812 1.885 19.263 1.00 96.94 561 GLY A N 1
ATOM 4127 C CA . GLY A 1 561 ? -16.081 3.209 19.837 1.00 96.94 561 GLY A CA 1
ATOM 4128 C C . GLY A 1 561 ? -15.044 4.243 19.381 1.00 96.94 561 GLY A C 1
ATOM 4129 O O . GLY A 1 561 ? -14.162 3.935 18.585 1.00 96.94 561 GLY A O 1
ATOM 4130 N N . ALA A 1 562 ? -15.160 5.480 19.848 1.00 97.25 562 ALA A N 1
ATOM 4131 C CA . ALA A 1 562 ? -14.176 6.540 19.616 1.00 97.25 562 ALA A CA 1
ATOM 4132 C C . ALA A 1 562 ? -14.301 7.613 20.708 1.00 97.25 562 ALA A C 1
ATOM 4134 O O . ALA A 1 562 ? -15.372 7.717 21.300 1.00 97.25 562 ALA A O 1
ATOM 4135 N N . PRO A 1 563 ? -13.305 8.491 20.924 1.00 96.81 563 PRO A N 1
ATOM 4136 C CA . PRO A 1 563 ? -13.425 9.577 21.903 1.00 96.81 563 PRO A CA 1
ATOM 4137 C C . PRO A 1 563 ? -14.665 10.466 21.711 1.00 96.81 563 PRO A C 1
ATOM 4139 O O . PRO A 1 563 ? -15.274 10.896 22.686 1.00 96.81 563 PRO A O 1
ATOM 4142 N N . ALA A 1 564 ? -15.056 10.713 20.453 1.00 96.44 564 ALA A N 1
ATOM 4143 C CA . ALA A 1 564 ? -16.234 11.509 20.096 1.00 96.44 564 ALA A CA 1
ATOM 4144 C C . ALA A 1 564 ? -17.563 10.729 20.172 1.00 96.44 564 ALA A C 1
ATOM 4146 O O . ALA A 1 564 ? -18.634 11.331 20.146 1.00 96.44 564 ALA A O 1
ATOM 4147 N N . ARG A 1 565 ? -17.504 9.393 20.203 1.00 97.62 565 ARG A N 1
ATOM 4148 C CA . ARG A 1 565 ? -18.654 8.479 20.277 1.00 97.62 565 ARG A CA 1
ATOM 4149 C C . ARG A 1 565 ? -18.262 7.254 21.112 1.00 97.62 565 ARG A C 1
ATOM 4151 O O . ARG A 1 565 ? -18.057 6.173 20.543 1.00 97.62 565 ARG A O 1
ATOM 4158 N N . PRO A 1 566 ? -18.047 7.429 22.426 1.00 98.25 566 PRO A N 1
ATOM 4159 C CA . PRO A 1 566 ? -17.613 6.331 23.270 1.00 98.25 566 PRO A CA 1
ATOM 4160 C C . PRO A 1 566 ? -18.733 5.303 23.422 1.00 98.25 566 PRO A C 1
ATOM 4162 O O . PRO A 1 566 ? -19.918 5.609 23.279 1.00 98.25 566 PRO A O 1
ATOM 4165 N N . LEU A 1 567 ? -18.344 4.070 23.725 1.00 98.06 567 LEU A N 1
ATOM 4166 C CA . LEU A 1 567 ? -19.247 3.076 24.282 1.00 98.06 567 LEU A CA 1
ATOM 4167 C C . LEU A 1 567 ? -19.652 3.531 25.686 1.00 98.06 567 LEU A C 1
ATOM 4169 O O . LEU A 1 567 ? -18.852 4.123 26.409 1.00 98.06 567 LEU A O 1
ATOM 4173 N N . GLN A 1 568 ? -20.891 3.249 26.067 1.00 98.25 568 GLN A N 1
ATOM 4174 C CA . GLN A 1 568 ? -21.421 3.584 27.384 1.00 98.25 568 GLN A CA 1
ATOM 4175 C C . GLN A 1 568 ? -21.698 2.295 28.152 1.00 98.25 568 GLN A C 1
ATOM 4177 O O . GLN A 1 568 ? -22.277 1.358 27.604 1.00 98.25 568 GLN A O 1
ATOM 4182 N N . LEU A 1 569 ? -21.276 2.255 29.411 1.00 98.25 569 LEU A N 1
ATOM 4183 C CA . LEU A 1 569 ? -21.542 1.172 30.349 1.00 98.25 569 LEU A CA 1
ATOM 4184 C C . LEU A 1 569 ? -22.250 1.751 31.570 1.00 98.25 569 LEU A C 1
ATOM 4186 O O . LEU A 1 569 ? -21.763 2.692 32.198 1.00 98.25 569 LEU A O 1
ATOM 4190 N N . SER A 1 570 ? -23.404 1.185 31.906 1.00 98.31 570 SER A N 1
ATOM 4191 C CA . SER A 1 570 ? -24.181 1.612 33.069 1.00 98.31 570 SER A CA 1
ATOM 4192 C C . SER A 1 570 ? -23.694 0.889 34.322 1.00 98.31 570 SER A C 1
ATOM 4194 O O . SER A 1 570 ? -23.741 -0.340 34.401 1.00 98.31 570 SER A O 1
ATOM 4196 N N . ILE A 1 571 ? -23.249 1.646 35.320 1.00 98.38 571 ILE A N 1
ATOM 4197 C CA . ILE A 1 571 ? -22.842 1.131 36.626 1.00 98.38 571 ILE A CA 1
ATOM 4198 C C . ILE A 1 571 ? -23.973 1.395 37.618 1.00 98.38 571 ILE A C 1
ATOM 4200 O O . ILE A 1 571 ? -24.319 2.545 37.873 1.00 98.38 571 ILE A O 1
ATOM 4204 N N . SER A 1 572 ? -24.572 0.340 38.171 1.00 98.19 572 SER A N 1
ATOM 4205 C CA . SER A 1 572 ? -25.597 0.479 39.212 1.00 98.19 572 SER A CA 1
ATOM 4206 C C . SER A 1 572 ? -24.984 0.929 40.537 1.00 98.19 572 SER A C 1
ATOM 4208 O O . SER A 1 572 ? -23.805 0.680 40.775 1.00 98.19 572 SER A O 1
ATOM 4210 N N . ALA A 1 573 ? -25.798 1.477 41.441 1.00 97.62 573 ALA A N 1
ATOM 4211 C CA . ALA A 1 573 ? -25.357 1.845 42.783 1.00 97.62 573 ALA A CA 1
ATOM 4212 C C . ALA A 1 573 ? -24.614 0.706 43.520 1.00 97.62 573 ALA A C 1
ATOM 4214 O O . ALA A 1 573 ? -24.995 -0.472 43.438 1.00 97.62 573 ALA A O 1
ATOM 4215 N N . GLY A 1 574 ? -23.553 1.069 44.235 1.00 95.88 574 GLY A N 1
ATOM 4216 C CA . GLY A 1 574 ? -22.728 0.192 45.056 1.00 95.88 574 GLY A CA 1
ATOM 4217 C C . GLY A 1 574 ? -21.441 0.883 45.519 1.00 95.88 574 GLY A C 1
ATOM 4218 O O . GLY A 1 574 ? -20.853 1.673 44.775 1.00 95.88 574 GLY A O 1
ATOM 4219 N N . SER A 1 575 ? -21.034 0.560 46.747 1.00 87.88 575 SER A N 1
ATOM 4220 C CA . SER A 1 575 ? -19.890 1.130 47.470 1.00 87.88 575 SER A CA 1
ATOM 4221 C C . SER A 1 575 ? -18.754 0.134 47.624 1.00 87.88 575 SER A C 1
ATOM 4223 O O . SER A 1 575 ? -19.074 -1.013 48.031 1.00 87.88 575 SER A O 1
#